Protein 4P9M (pdb70)

Secondary structure (DSSP, 8-state):
--EEEEPPPEEE-TT--EEEEEEEET---TTTEEEEEEEE-TT--EEEEEEEETTEEEE-GGGTTTEEEEEE---TT---EEEEEE-S--GGG-EEEEEEEEE-S-TTSSSEETTEE---EEB--EEEEE-----BPPEEEEE---EEEEEEEEEEBSS--EEEEGGGT--TTEEEPPPEE-TTS-EEEEEEEEE-GGGGGTS--EEEEEEGGGTEEEEEE---/---EEEE-SEEEE-TT--EEEEEEESS--TT--EEEEEE-TTS--EEEEETTTEEPTT--TTEEEEEETTEEEEEE-S--GGG-EEEEEEE-SSSSPEE---EEEEE----BPPEEEEEPPPHHHHHTTEEEEEEEEEEEBSS--EEEEEETTEEP-SSEEEEEPPPPTTT--EEEEEEEEEEHHHHHH--EEEEEEE-TT-SS-EEEEEETT-

Foldseek 3Di:
DKAKAKPDQEDADAQQDKDKIKIFIPDWQPQQQKWKWFDAPPDDIDTAAGSQFHGDPPHDPQWGWDDDTRMIMIMGGRHDLVRFGKMKMWGVRDPPIDIYPIYGYAYDDDFDFWDKDKDWADPVVLVVWWTKIKMKTPFGPDPDKDKWKAFLHDTDPDQKDKDKDDQDSPRRGIMMMMMGIDTSVVVVVTFKIKIWMDDPNDPDIDIDMGTPPD/DWAKAKDAADEAEAQAKDKIKIFIPPDDDLLFKKKWKWWAAVVGDIDTFWIAHNQRTDGDPVCPPFKDKGWDQDDDVTGTMIMMMGGRDDQVVFTWMKMFMDTPNDVPPQQDDPPDGHTDDIHPTYTYGYDPDDFDAWDKDWAAWCTKTWIKTDFGDDDDKDKDKPVNPDDPQKDWDDWDQDPVRGIITMIMGNDDPVCQVPDWIWMWMADPVVRDIDIGTHHD

Structure (mmCIF, N/CA/C/O backbone):
data_4P9M
#
_entry.id   4P9M
#
_cell.length_a   66.482
_cell.length_b   66.482
_cell.length_c   219.034
_cell.angle_alpha   90.00
_cell.angle_beta   90.00
_cell.angle_gamma   90.00
#
_symmetry.space_group_name_H-M   'P 41 21 2'
#
loop_
_entity.id
_entity.type
_entity.pdbx_description
1 polymer '8ANC195 light chain'
2 polymer '8ANC195 Fab heavy chain'
3 non-polymer 2-acetamido-2-deoxy-beta-D-glucopyranose
4 water water
#
loop_
_atom_site.group_PDB
_atom_site.id
_atom_site.type_symbol
_atom_site.label_atom_id
_atom_site.label_alt_id
_atom_site.label_comp_id
_atom_site.label_asym_id
_atom_site.label_entity_id
_atom_site.label_seq_id
_atom_site.pdbx_PDB_ins_code
_atom_site.Cartn_x
_atom_site.Cartn_y
_atom_site.Cartn_z
_atom_site.occupancy
_atom_site.B_iso_or_equiv
_atom_site.auth_seq_id
_atom_site.auth_comp_id
_atom_site.auth_asym_id
_atom_site.auth_atom_id
_atom_site.pdbx_PDB_model_num
ATOM 1 N N . ASP A 1 1 ? 35.658 81.273 3.200 1.00 48.39 1 ASP L N 1
ATOM 2 C CA . ASP A 1 1 ? 35.155 79.957 2.826 1.00 44.46 1 ASP L CA 1
ATOM 3 C C . ASP A 1 1 ? 33.850 80.135 2.056 1.00 49.37 1 ASP L C 1
ATOM 4 O O . ASP A 1 1 ? 33.175 81.152 2.216 1.00 52.89 1 ASP L O 1
ATOM 9 N N . ILE A 1 2 ? 33.502 79.169 1.212 1.00 39.71 2 ILE L N 1
ATOM 10 C CA . ILE A 1 2 ? 32.227 79.216 0.497 1.00 36.12 2 ILE L CA 1
ATOM 11 C C . ILE A 1 2 ? 31.091 78.836 1.425 1.00 35.61 2 ILE L C 1
ATOM 12 O O . ILE A 1 2 ? 31.191 77.843 2.140 1.00 36.61 2 ILE L O 1
ATOM 17 N N . GLN A 1 3 ? 30.019 79.621 1.426 1.00 33.83 3 GLN L N 1
ATOM 18 C CA . GLN A 1 3 ? 28.835 79.260 2.204 1.00 35.67 3 GLN L CA 1
ATOM 19 C C . GLN A 1 3 ? 27.826 78.556 1.325 1.00 37.97 3 GLN L C 1
ATOM 20 O O . GLN A 1 3 ? 27.575 78.975 0.193 1.00 32.69 3 GLN L O 1
ATOM 26 N N . MET A 1 4 ? 27.259 77.476 1.845 1.00 31.70 4 MET L N 1
ATOM 27 C CA . MET A 1 4 ? 26.209 76.753 1.146 1.00 28.20 4 MET L CA 1
ATOM 28 C C . MET A 1 4 ? 24.903 76.935 1.912 1.00 35.63 4 MET L C 1
ATOM 29 O O . MET A 1 4 ? 24.800 76.484 3.054 1.00 29.75 4 MET L O 1
ATOM 34 N N . THR A 1 5 ? 23.902 77.592 1.330 1.00 30.68 5 THR L N 1
ATOM 35 C CA . THR A 1 5 ? 22.664 77.704 2.099 1.00 32.67 5 THR L CA 1
ATOM 36 C C . THR A 1 5 ? 21.559 76.833 1.485 1.00 32.76 5 THR L C 1
ATOM 37 O O . THR A 1 5 ? 21.171 76.959 0.318 1.00 28.54 5 THR L O 1
ATOM 41 N N . GLN A 1 6 ? 21.077 75.907 2.300 1.00 32.72 6 GLN L N 1
ATOM 42 C CA . GLN A 1 6 ? 20.239 74.831 1.806 1.00 33.85 6 GLN L CA 1
ATOM 43 C C . GLN A 1 6 ? 18.755 75.132 2.039 1.00 35.54 6 GLN L C 1
ATOM 44 O O . GLN A 1 6 ? 18.405 75.774 3.027 1.00 36.38 6 GLN L O 1
ATOM 50 N N . SER A 1 7 ? 17.912 74.659 1.119 1.00 28.55 7 SER L N 1
ATOM 51 C CA . SER A 1 7 ? 16.483 74.975 1.035 1.00 34.76 7 SER L CA 1
ATOM 52 C C . SER A 1 7 ? 15.660 73.765 0.571 1.00 34.10 7 SER L C 1
ATOM 53 O O . SER A 1 7 ? 16.061 73.082 -0.371 1.00 33.11 7 SER L O 1
ATOM 56 N N . PRO A 1 8 ? 14.510 73.491 1.217 1.00 33.08 8 PRO L N 1
ATOM 57 C CA . PRO A 1 8 ? 13.987 74.053 2.472 1.00 35.01 8 PRO L CA 1
ATOM 58 C C . PRO A 1 8 ? 14.586 73.323 3.665 1.00 33.11 8 PRO L C 1
ATOM 59 O O . PRO A 1 8 ? 15.323 72.372 3.459 1.00 34.73 8 PRO L O 1
ATOM 63 N N . SER A 1 9 ? 14.275 73.733 4.889 1.00 35.40 9 SER L N 1
ATOM 64 C CA . SER A 1 9 ? 14.801 73.025 6.060 1.00 31.96 9 SER L CA 1
ATOM 65 C C . SER A 1 9 ? 14.130 71.665 6.289 1.00 31.90 9 SER L C 1
ATOM 66 O O . SER A 1 9 ? 14.756 70.728 6.778 1.00 33.12 9 SER L O 1
ATOM 69 N N . THR A 1 10 ? 12.843 71.574 5.971 1.00 29.40 10 THR L N 1
ATOM 70 C CA . THR A 1 10 ? 12.118 70.305 6.042 1.00 32.69 10 THR L CA 1
ATOM 71 C C . THR A 1 10 ? 11.111 70.216 4.899 1.00 32.96 10 THR L C 1
ATOM 72 O O . THR A 1 10 ? 10.565 71.228 4.476 1.00 32.92 10 THR L O 1
ATOM 76 N N . LEU A 1 11 ? 10.853 69.015 4.396 1.00 34.49 11 LEU L N 1
ATOM 77 C CA . LEU A 1 11 ? 9.689 68.856 3.539 1.00 35.36 11 LEU L CA 1
ATOM 78 C C . LEU A 1 11 ? 9.015 67.517 3.780 1.00 32.62 11 LEU L C 1
ATOM 79 O O . LEU A 1 11 ? 9.652 66.518 4.141 1.00 32.92 11 LEU L O 1
ATOM 84 N N . SER A 1 12 ? 7.701 67.524 3.618 1.00 28.91 12 SER L N 1
ATOM 85 C CA . SER A 1 12 ? 6.893 66.344 3.862 1.00 32.31 12 SER L CA 1
ATOM 86 C C . SER A 1 12 ? 6.524 65.746 2.524 1.00 28.79 12 SER L C 1
ATOM 87 O O . SER A 1 12 ? 6.098 66.471 1.628 1.00 34.47 12 SER L O 1
ATOM 90 N N . ALA A 1 13 ? 6.680 64.438 2.370 1.00 29.16 13 ALA L N 1
ATOM 91 C CA . ALA A 1 13 ? 6.287 63.824 1.100 1.00 38.66 13 ALA L CA 1
ATOM 92 C C . ALA A 1 13 ? 5.725 62.416 1.283 1.00 39.36 13 ALA L C 1
ATOM 93 O O . ALA A 1 13 ? 5.791 61.840 2.366 1.00 35.00 13 ALA L O 1
ATOM 95 N N . SER A 1 14 ? 5.158 61.882 0.209 1.00 35.13 14 SER L N 1
ATOM 96 C CA . SER A 1 14 ? 4.586 60.541 0.207 1.00 34.77 14 SER L CA 1
ATOM 97 C C . SER A 1 14 ? 5.439 59.597 -0.623 1.00 39.44 14 SER L C 1
ATOM 98 O O . SER A 1 14 ? 6.208 60.034 -1.487 1.00 39.88 14 SER L O 1
ATOM 101 N N . ILE A 1 15 ? 5.288 58.301 -0.374 1.00 35.02 15 ILE L N 1
ATOM 102 C CA . ILE A 1 15 ? 5.889 57.289 -1.231 1.00 37.86 15 ILE L CA 1
ATOM 103 C C . ILE A 1 15 ? 5.430 57.491 -2.682 1.00 36.42 15 ILE L C 1
ATOM 104 O O . ILE A 1 15 ? 4.243 57.697 -2.944 1.00 36.23 15 ILE L O 1
ATOM 109 N N . GLY A 1 16 ? 6.376 57.477 -3.614 1.00 33.42 16 GLY L N 1
ATOM 110 C CA . GLY A 1 16 ? 6.058 57.666 -5.017 1.00 35.10 16 GLY L CA 1
ATOM 111 C C . GLY A 1 16 ? 6.138 59.100 -5.531 1.00 38.67 16 GLY L C 1
ATOM 112 O O . GLY A 1 16 ? 6.068 59.333 -6.748 1.00 32.94 16 GLY L O 1
ATOM 113 N N . ASP A 1 17 ? 6.286 60.059 -4.614 1.00 35.59 17 ASP L N 1
ATOM 114 C CA . ASP A 1 17 ? 6.435 61.466 -4.980 1.00 35.38 17 ASP L CA 1
ATOM 115 C C . ASP A 1 17 ? 7.746 61.751 -5.700 1.00 35.59 17 ASP L C 1
ATOM 116 O O . ASP A 1 17 ? 8.659 60.918 -5.716 1.00 32.65 17 ASP L O 1
ATOM 121 N N . THR A 1 18 ? 7.821 62.934 -6.302 1.00 31.63 18 THR L N 1
ATOM 122 C CA . THR A 1 18 ? 9.089 63.483 -6.750 1.00 30.40 18 THR L CA 1
ATOM 123 C C . THR A 1 18 ? 9.404 64.671 -5.852 1.00 32.93 18 THR L C 1
ATOM 124 O O . THR A 1 18 ? 8.534 65.498 -5.568 1.00 34.47 18 THR L O 1
ATOM 128 N N . VAL A 1 19 ? 10.648 64.741 -5.395 1.00 30.57 19 VAL L N 1
ATOM 129 C CA . VAL A 1 19 ? 11.041 65.720 -4.408 1.00 29.13 19 VAL L CA 1
ATOM 130 C C . VAL A 1 19 ? 12.262 66.519 -4.865 1.00 25.85 19 VAL L C 1
ATOM 131 O O . VAL A 1 19 ? 13.151 65.956 -5.484 1.00 27.24 19 VAL L O 1
ATOM 135 N N . ARG A 1 20 ? 12.310 67.818 -4.556 1.00 30.42 20 ARG L N 1
ATOM 136 C CA . ARG A 1 20 ? 13.475 68.646 -4.897 1.00 28.46 20 ARG L CA 1
ATOM 137 C C . ARG A 1 20 ? 14.072 69.417 -3.714 1.00 30.42 20 ARG L C 1
ATOM 138 O O . ARG A 1 20 ? 13.375 70.117 -2.987 1.00 30.67 20 ARG L O 1
ATOM 140 N N . ILE A 1 21 ? 15.381 69.293 -3.549 1.00 23.51 21 ILE L N 1
ATOM 141 C CA . ILE A 1 21 ? 16.089 69.940 -2.455 1.00 24.11 21 ILE L CA 1
ATOM 142 C C . ILE A 1 21 ? 17.135 70.807 -3.098 1.00 27.12 21 ILE L C 1
ATOM 143 O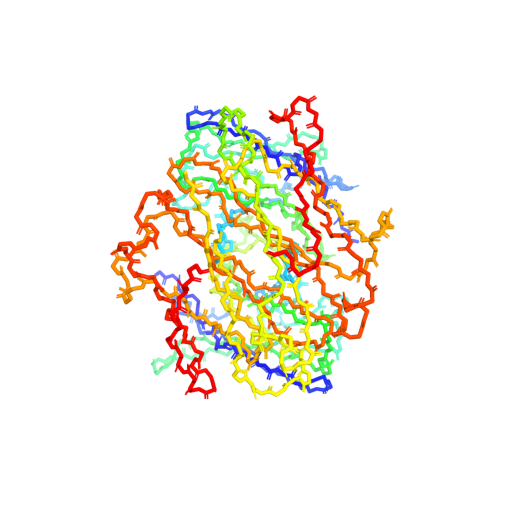 O . ILE A 1 21 ? 17.800 70.363 -4.035 1.00 30.67 21 ILE L O 1
ATOM 148 N N . SER A 1 22 ? 17.289 72.037 -2.623 1.00 24.43 22 SER L N 1
ATOM 149 C CA . SER A 1 22 ? 18.181 72.968 -3.307 1.00 32.15 22 SER L CA 1
ATOM 150 C C . SER A 1 22 ? 19.251 73.580 -2.410 1.00 35.51 22 SER L C 1
ATOM 151 O O . SER A 1 22 ? 19.098 73.653 -1.192 1.00 36.17 22 SER L O 1
ATOM 154 N N . CYS A 1 23 ? 20.345 74.010 -3.031 1.00 34.79 23 CYS L N 1
ATOM 155 C CA . CYS A 1 23 ? 21.480 74.562 -2.303 1.00 33.31 23 CYS L CA 1
ATOM 156 C C . CYS A 1 23 ? 22.088 75.713 -3.096 1.00 34.96 23 CYS L C 1
ATOM 157 O O . CYS A 1 23 ? 22.506 75.521 -4.234 1.00 36.11 23 CYS L O 1
ATOM 160 N N . ARG A 1 24 ? 22.119 76.910 -2.514 1.00 34.04 24 ARG L N 1
ATOM 161 C CA . ARG A 1 24 ? 22.756 78.049 -3.177 1.00 30.09 24 ARG L CA 1
ATOM 162 C C . ARG A 1 24 ? 24.153 78.304 -2.605 1.00 31.01 24 ARG L C 1
ATOM 163 O O . ARG A 1 24 ? 24.316 78.509 -1.405 1.00 31.63 24 ARG L O 1
ATOM 171 N N . ALA A 1 25 ? 25.161 78.237 -3.467 1.00 30.93 25 ALA L N 1
ATOM 172 C CA . ALA A 1 25 ? 26.540 78.554 -3.098 1.00 29.54 25 ALA L CA 1
ATOM 173 C C . ALA A 1 25 ? 26.755 80.065 -3.118 1.00 34.96 25 ALA L C 1
ATOM 174 O O . ALA A 1 25 ? 26.256 80.747 -4.019 1.00 32.34 25 ALA L O 1
ATOM 176 N N . SER A 1 26 ? 27.503 80.578 -2.138 1.00 27.77 26 SER L N 1
ATOM 177 C CA . SER A 1 26 ? 27.798 82.005 -2.059 1.00 30.30 26 SER L CA 1
ATOM 178 C C . SER A 1 26 ? 28.712 82.520 -3.190 1.00 25.98 26 SER L C 1
ATOM 179 O O . SER A 1 26 ? 28.785 83.721 -3.413 1.00 30.20 26 SER L O 1
ATOM 182 N N . GLN A 1 27 ? 29.409 81.618 -3.880 1.00 30.05 27 GLN L N 1
ATOM 183 C CA . GLN A 1 27 ? 30.138 81.952 -5.124 1.00 33.36 27 GLN L CA 1
ATOM 184 C C . GLN A 1 27 ? 29.817 80.955 -6.246 1.00 34.80 27 GLN L C 1
ATOM 185 O O . GLN A 1 27 ? 29.343 79.857 -5.961 1.00 31.39 27 GLN L O 1
ATOM 191 N N . SER A 1 28 ? 30.073 81.334 -7.507 1.00 30.53 28 SER L N 1
ATOM 192 C CA . SER A 1 28 ? 29.956 80.416 -8.647 1.00 34.91 28 SER L CA 1
ATOM 193 C C . SER A 1 28 ? 30.905 79.236 -8.497 1.00 33.86 28 SER L C 1
ATOM 194 O O . SER A 1 28 ? 32.007 79.395 -7.992 1.00 28.94 28 SER L O 1
ATOM 197 N N . ILE A 1 29 ? 30.498 78.069 -8.982 1.00 30.09 29 ILE L N 1
ATOM 198 C CA . ILE A 1 29 ? 31.363 76.892 -8.959 1.00 27.73 29 ILE L CA 1
ATOM 199 C C . ILE A 1 29 ? 31.423 76.323 -10.370 1.00 30.34 29 ILE L C 1
ATOM 200 O O . ILE A 1 29 ? 30.597 75.493 -10.775 1.00 27.04 29 ILE L O 1
ATOM 205 N N . THR A 1 30 ? 32.398 76.806 -11.129 1.00 32.44 30 THR L N 1
ATOM 206 C CA . THR A 1 30 ? 32.515 76.499 -12.552 1.00 33.69 30 THR L CA 1
ATOM 207 C C . THR A 1 30 ? 32.670 75.003 -12.822 1.00 32.48 30 THR L C 1
ATOM 208 O O . THR A 1 30 ? 32.021 74.455 -13.706 1.00 29.99 30 THR L O 1
ATOM 212 N N . GLY A 1 31 A 33.492 74.356 -12.022 1.00 29.87 30 GLY L N 1
ATOM 213 C CA . GLY A 1 31 A 33.777 72.948 -12.111 1.00 28.91 30 GLY L CA 1
ATOM 214 C C . GLY A 1 31 A 32.683 71.998 -11.665 1.00 26.85 30 GLY L C 1
ATOM 215 O O . GLY A 1 31 A 32.831 70.815 -11.790 1.00 26.84 30 GLY L O 1
ATOM 216 N N . ASN A 1 32 ? 31.620 72.522 -11.083 1.00 25.33 31 ASN L N 1
ATOM 217 C CA . ASN A 1 32 ? 30.571 71.698 -10.516 1.00 28.18 31 ASN L CA 1
ATOM 218 C C . ASN A 1 32 ? 31.051 70.786 -9.398 1.00 27.91 31 ASN L C 1
ATOM 219 O O . ASN A 1 32 ? 30.608 69.677 -9.273 1.00 28.75 31 ASN L O 1
ATOM 224 N N . TRP A 1 33 ? 31.939 71.292 -8.570 1.00 24.68 32 TRP L N 1
ATOM 225 C CA . TRP A 1 33 ? 32.501 70.504 -7.508 1.00 27.64 32 TRP L CA 1
ATOM 226 C C . TRP A 1 33 ? 31.564 70.488 -6.293 1.00 28.18 32 TRP L C 1
ATOM 227 O O . TRP A 1 33 ? 31.847 71.080 -5.287 1.00 23.03 32 TRP L O 1
ATOM 238 N N . VAL A 1 34 ? 30.444 69.798 -6.438 1.00 23.36 33 VAL L N 1
ATOM 239 C CA . VAL A 1 34 ? 29.411 69.691 -5.428 1.00 22.90 33 VAL L CA 1
ATOM 240 C C . VAL A 1 34 ? 29.006 68.227 -5.223 1.00 28.51 33 VAL L C 1
ATOM 241 O O . VAL A 1 34 ? 28.940 67.464 -6.169 1.00 28.22 33 VAL L O 1
ATOM 245 N N . ALA A 1 35 ? 28.717 67.852 -3.991 1.00 26.22 34 ALA L N 1
ATOM 246 C CA . ALA A 1 35 ? 28.297 66.504 -3.649 1.00 21.16 34 ALA L CA 1
ATOM 247 C C . ALA A 1 35 ? 27.037 66.436 -2.767 1.00 26.61 34 ALA L C 1
ATOM 248 O O . ALA A 1 35 ? 26.774 67.337 -2.010 1.00 24.70 34 ALA L O 1
ATOM 250 N N . TRP A 1 36 ? 26.269 65.356 -2.871 1.00 22.59 35 TRP L N 1
ATOM 251 C CA . TRP A 1 36 ? 25.092 65.171 -2.030 1.00 23.19 35 TRP L CA 1
ATOM 252 C C . TRP A 1 36 ? 25.187 63.874 -1.225 1.00 26.01 35 TRP L C 1
ATOM 253 O O . TRP A 1 36 ? 25.611 62.846 -1.740 1.00 23.24 35 TRP L O 1
ATOM 264 N N . TYR A 1 37 ? 24.793 63.948 0.044 1.00 21.96 36 TYR L N 1
ATOM 265 C CA . TYR A 1 37 ? 24.812 62.814 0.965 1.00 22.33 36 TYR L CA 1
ATOM 266 C C . TYR A 1 37 ? 23.434 62.584 1.602 1.00 25.84 36 TYR L C 1
ATOM 267 O O . TYR A 1 37 ? 22.649 63.519 1.726 1.00 24.65 36 TYR L O 1
ATOM 276 N N . GLN A 1 38 ? 23.170 61.348 2.031 1.00 21.84 37 GLN L N 1
ATOM 277 C CA . GLN A 1 38 ? 22.000 61.028 2.850 1.00 24.61 37 GLN L CA 1
ATOM 278 C C . GLN A 1 38 ? 22.431 60.578 4.227 1.00 23.36 37 GLN L C 1
ATOM 279 O O . GLN A 1 38 ? 23.368 59.809 4.355 1.00 27.26 37 GLN L O 1
ATOM 285 N N . GLN A 1 39 ? 21.733 61.021 5.259 1.00 26.48 38 GLN L N 1
ATOM 286 C CA . GLN A 1 39 ? 21.994 60.474 6.583 1.00 28.83 38 GLN L CA 1
ATOM 287 C C . GLN A 1 39 ? 20.691 60.058 7.242 1.00 26.36 38 GLN L C 1
ATOM 288 O O . GLN A 1 39 ? 19.779 60.859 7.379 1.00 25.43 38 GLN L O 1
ATOM 294 N N . ARG A 1 40 ? 20.606 58.793 7.629 1.00 31.37 39 ARG L N 1
ATOM 295 C CA . ARG A 1 40 ? 19.464 58.289 8.367 1.00 32.93 39 ARG L CA 1
ATOM 296 C C . ARG A 1 40 ? 19.767 58.313 9.859 1.00 36.56 39 ARG L C 1
ATOM 297 O O . ARG A 1 40 ? 20.917 58.132 10.258 1.00 34.78 39 ARG L O 1
ATOM 305 N N . PRO A 1 41 ? 18.734 58.529 10.687 1.00 40.68 40 PRO L N 1
ATOM 306 C CA . PRO A 1 41 ? 18.953 58.760 12.120 1.00 40.60 40 PRO L CA 1
ATOM 307 C C . PRO A 1 41 ? 19.768 57.657 12.776 1.00 39.91 40 PRO L C 1
ATOM 308 O O . PRO A 1 41 ? 19.394 56.491 12.718 1.00 42.66 40 PRO L O 1
ATOM 312 N N . GLY A 1 42 ? 20.902 58.035 13.356 1.00 39.90 41 GLY L N 1
ATOM 313 C CA . GLY A 1 42 ? 21.731 57.102 14.097 1.00 38.28 41 GLY L CA 1
ATOM 314 C C . GLY A 1 42 ? 22.915 56.575 13.314 1.00 44.54 41 GLY L C 1
ATOM 315 O O . GLY A 1 42 ? 23.756 55.878 13.877 1.00 44.84 41 GLY L O 1
ATOM 316 N N . LYS A 1 43 ? 22.987 56.922 12.026 1.00 37.57 42 LYS L N 1
ATOM 317 C CA . LYS A 1 43 ? 23.959 56.330 11.100 1.00 34.20 42 LYS L CA 1
ATOM 318 C C . LYS A 1 43 ? 24.908 57.351 10.429 1.00 35.56 42 LYS L C 1
ATOM 319 O O . LYS A 1 43 ? 24.709 58.567 10.529 1.00 36.80 42 LYS L O 1
ATOM 321 N N . ALA A 1 44 ? 25.940 56.852 9.748 1.00 27.46 43 ALA L N 1
ATOM 322 C CA . ALA A 1 44 ? 26.895 57.718 9.066 1.00 30.15 43 ALA L CA 1
ATOM 323 C C . ALA A 1 44 ? 26.299 58.163 7.746 1.00 31.32 43 ALA L C 1
ATOM 324 O O . ALA A 1 44 ? 25.532 57.423 7.146 1.00 30.12 43 ALA L O 1
ATOM 326 N N . PRO A 1 45 ? 26.672 59.362 7.272 1.00 33.45 44 PRO L N 1
ATOM 327 C CA . PRO A 1 45 ? 26.185 59.791 5.959 1.00 28.48 44 PRO L CA 1
ATOM 328 C C . PRO A 1 45 ? 26.657 58.837 4.866 1.00 31.71 44 PRO L C 1
ATOM 329 O O . PRO A 1 45 ? 27.606 58.090 5.105 1.00 34.08 44 PRO L O 1
ATOM 333 N N . ARG A 1 46 ? 25.999 58.859 3.710 1.00 28.34 45 ARG L N 1
ATOM 334 C CA . ARG A 1 46 ? 26.441 58.107 2.541 1.00 29.00 45 ARG L CA 1
ATOM 335 C C . ARG A 1 46 ? 26.485 59.014 1.311 1.00 25.20 45 ARG L C 1
ATOM 336 O O . ARG A 1 46 ? 25.551 59.779 1.073 1.00 29.69 45 ARG L O 1
ATOM 344 N N . LEU A 1 47 ? 27.558 58.931 0.528 1.00 22.56 46 LEU L N 1
ATOM 345 C CA . LEU A 1 47 ? 27.646 59.723 -0.696 1.00 24.00 46 LEU L CA 1
ATOM 346 C C . LEU A 1 47 ? 26.678 59.187 -1.764 1.00 25.14 46 LEU L C 1
ATOM 347 O O . LEU A 1 47 ? 26.688 57.990 -2.064 1.00 22.11 46 LEU L O 1
ATOM 352 N N . LEU A 1 48 ? 25.858 60.066 -2.340 1.00 24.80 47 LEU L N 1
ATOM 353 C CA . LEU A 1 48 ? 24.925 59.660 -3.394 1.00 28.13 47 LEU L CA 1
ATOM 354 C C . LEU A 1 48 ? 25.328 60.148 -4.783 1.00 27.49 47 LEU L C 1
ATOM 355 O O . LEU A 1 48 ? 25.283 59.400 -5.751 1.00 30.12 47 LEU L O 1
ATOM 360 N N . ILE A 1 49 ? 25.696 61.421 -4.860 1.00 25.95 48 ILE L N 1
ATOM 361 C CA . ILE A 1 49 ? 26.056 62.073 -6.110 1.00 27.45 48 ILE L CA 1
ATOM 362 C C . ILE A 1 49 ? 27.296 62.950 -5.902 1.00 30.11 48 ILE L C 1
ATOM 363 O O . ILE A 1 49 ? 27.429 63.593 -4.859 1.00 25.02 48 ILE L O 1
ATOM 368 N N . TYR A 1 50 ? 28.209 62.960 -6.876 1.00 24.38 49 TYR L N 1
ATOM 369 C CA . TYR A 1 50 ? 29.388 63.818 -6.816 1.00 25.16 49 TYR L CA 1
ATOM 370 C C . TYR A 1 50 ? 29.533 64.565 -8.155 1.00 28.22 49 TYR L C 1
ATOM 371 O O . TYR A 1 50 ? 28.826 64.263 -9.110 1.00 26.05 49 TYR L O 1
ATOM 380 N N . ARG A 1 51 ? 30.357 65.593 -8.176 1.00 27.01 50 ARG L N 1
ATOM 381 C CA . ARG A 1 51 ? 30.523 66.424 -9.345 1.00 29.02 50 ARG L CA 1
ATOM 382 C C . ARG A 1 51 ? 29.208 66.971 -9.876 1.00 27.93 50 ARG L C 1
ATOM 383 O O . ARG A 1 51 ? 29.020 67.056 -11.050 1.00 25.67 50 ARG L O 1
ATOM 391 N N . GLY A 1 52 ? 28.302 67.326 -8.990 1.00 27.98 51 GLY L N 1
ATOM 392 C CA . GLY A 1 52 ? 27.026 67.835 -9.411 1.00 22.85 51 GLY L CA 1
ATOM 393 C C . GLY A 1 52 ? 26.003 66.836 -9.921 1.00 28.16 51 GLY L C 1
ATOM 394 O O . GLY A 1 52 ? 24.862 66.947 -9.574 1.00 27.90 51 GLY L O 1
ATOM 395 N N . ALA A 1 53 ? 26.387 65.960 -10.838 1.00 26.97 52 ALA L N 1
ATOM 396 C CA . ALA A 1 53 ? 25.442 65.049 -11.455 1.00 30.32 52 ALA L CA 1
ATOM 397 C C . ALA A 1 53 ? 25.808 63.574 -11.555 1.00 28.76 52 ALA L C 1
ATOM 398 O O . ALA A 1 53 ? 25.030 62.798 -12.046 1.00 31.88 52 ALA L O 1
ATOM 400 N N . ALA A 1 54 ? 26.989 63.194 -11.108 1.00 28.30 53 ALA L N 1
ATOM 401 C CA . ALA A 1 54 ? 27.432 61.826 -11.268 1.00 28.56 53 ALA L CA 1
ATOM 402 C C . ALA A 1 54 ? 26.947 60.936 -10.137 1.00 30.09 53 ALA L C 1
ATOM 403 O O . ALA A 1 54 ? 27.097 61.264 -9.003 1.00 32.13 53 ALA L O 1
ATOM 405 N N . LEU A 1 55 ? 26.342 59.816 -10.481 1.00 29.04 54 LEU L N 1
ATOM 406 C CA . LEU A 1 55 ? 25.869 58.849 -9.499 1.00 34.63 54 LEU L CA 1
ATOM 407 C C . LEU A 1 55 ? 26.978 57.917 -9.055 1.00 36.04 54 LEU L C 1
ATOM 408 O O . LEU A 1 55 ? 27.627 57.298 -9.889 1.00 31.43 54 LEU L O 1
ATOM 413 N N . LEU A 1 56 ? 27.181 57.787 -7.747 1.00 30.94 55 LEU L N 1
ATOM 414 C CA . LEU A 1 56 ? 28.165 56.828 -7.248 1.00 33.04 55 LEU L CA 1
ATOM 415 C C . LEU A 1 56 ? 27.675 55.389 -7.461 1.00 34.86 55 LEU L C 1
ATOM 416 O O . LEU A 1 56 ? 26.466 55.132 -7.507 1.00 33.40 55 LEU L O 1
ATOM 421 N N . GLY A 1 57 ? 28.615 54.461 -7.603 1.00 34.86 56 GLY L N 1
ATOM 422 C CA . GLY A 1 57 ? 28.287 53.063 -7.819 1.00 40.54 56 GLY L CA 1
ATOM 423 C C . GLY A 1 57 ? 27.409 52.507 -6.720 1.00 37.29 56 GLY L C 1
ATOM 424 O O . GLY A 1 57 ? 27.763 52.577 -5.542 1.00 45.10 56 GLY L O 1
ATOM 425 N N . GLY A 1 58 ? 26.256 51.970 -7.102 1.00 36.24 57 GLY L N 1
ATOM 426 C CA . GLY A 1 58 ? 25.361 51.324 -6.155 1.00 40.24 57 GLY L CA 1
ATOM 427 C C . GLY A 1 58 ? 24.195 52.187 -5.700 1.00 39.90 57 GLY L C 1
ATOM 428 O O . GLY A 1 58 ? 23.324 51.734 -4.954 1.00 42.16 57 GLY L O 1
ATOM 429 N N . VAL A 1 59 ? 24.173 53.437 -6.145 1.00 42.03 58 VAL L N 1
ATOM 430 C CA . VAL A 1 59 ? 23.100 54.348 -5.768 1.00 39.22 58 VAL L CA 1
ATOM 431 C C . VAL A 1 59 ? 21.969 54.294 -6.799 1.00 38.05 58 VAL L C 1
ATOM 432 O O . VAL A 1 59 ? 22.221 54.358 -7.999 1.00 42.73 58 VAL L O 1
ATOM 436 N N . PRO A 1 60 ? 20.712 54.162 -6.331 1.00 40.30 59 PRO L N 1
ATOM 437 C CA . PRO A 1 60 ? 19.587 54.015 -7.268 1.00 37.63 59 PRO L CA 1
ATOM 438 C C . PRO A 1 60 ? 19.489 55.214 -8.206 1.00 40.83 59 PRO L C 1
ATOM 439 O O . PRO A 1 60 ? 19.838 56.332 -7.819 1.00 39.73 59 PRO L O 1
ATOM 443 N N . SER A 1 61 ? 19.024 54.987 -9.427 1.00 36.10 60 SER L N 1
ATOM 444 C CA . SER A 1 61 ? 19.022 56.045 -10.431 1.00 35.57 60 SER L CA 1
ATOM 445 C C . SER A 1 61 ? 17.815 56.981 -10.308 1.00 34.57 60 SER L C 1
ATOM 446 O O . SER A 1 61 ? 17.639 57.896 -11.110 1.00 35.82 60 SER L O 1
ATOM 449 N N . ARG A 1 62 ? 16.997 56.768 -9.303 1.00 38.27 61 ARG L N 1
ATOM 450 C CA . ARG A 1 62 ? 15.927 57.690 -9.015 1.00 35.44 61 ARG L CA 1
ATOM 451 C C . ARG A 1 62 ? 16.474 58.981 -8.406 1.00 32.91 61 ARG L C 1
ATOM 452 O O . ARG A 1 62 ? 15.773 59.935 -8.265 1.00 32.85 61 ARG L O 1
ATOM 460 N N . PHE A 1 63 ? 17.737 58.958 -8.030 1.00 32.24 62 PHE L N 1
ATOM 461 C CA . PHE A 1 63 ? 18.471 60.149 -7.589 1.00 34.65 62 PHE L CA 1
ATOM 462 C C . PHE A 1 63 ? 19.166 60.822 -8.771 1.00 34.38 62 PHE L C 1
ATOM 463 O O . PHE A 1 63 ? 19.822 60.144 -9.546 1.00 35.33 62 PHE L O 1
ATOM 471 N N . SER A 1 64 ? 19.046 62.144 -8.894 1.00 30.79 63 SER L N 1
ATOM 472 C CA . SER A 1 64 ? 19.785 62.887 -9.912 1.00 34.22 63 SER L CA 1
ATOM 473 C C . SER A 1 64 ? 20.182 64.294 -9.460 1.00 33.89 63 SER L C 1
ATOM 474 O O . SER A 1 64 ? 19.563 64.883 -8.571 1.00 30.38 63 SER L O 1
ATOM 477 N N . GLY A 1 65 ? 21.216 64.834 -10.094 1.00 32.36 64 GLY L N 1
ATOM 478 C CA . GLY A 1 65 ? 21.718 66.148 -9.730 1.00 29.21 64 GLY L CA 1
ATOM 479 C C . GLY A 1 65 ? 21.663 67.142 -10.868 1.00 32.62 64 GLY L C 1
ATOM 480 O O . GLY A 1 65 ? 21.796 6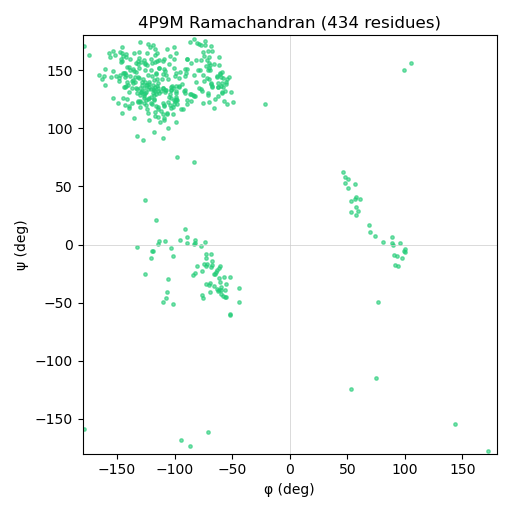6.771 -12.033 1.00 29.73 64 GLY L O 1
ATOM 481 N N . SER A 1 66 ? 21.493 68.412 -10.527 1.00 28.55 65 SER L N 1
ATOM 482 C CA . SER A 1 66 ? 21.280 69.456 -11.523 1.00 32.19 65 SER L CA 1
ATOM 483 C C . SER A 1 66 ? 21.901 70.768 -11.064 1.00 28.75 65 SER L C 1
ATOM 484 O O . SER A 1 66 ? 22.128 70.955 -9.880 1.00 26.63 65 SER L O 1
ATOM 487 N N . ALA A 1 67 ? 22.168 71.682 -11.993 1.00 27.93 66 ALA L N 1
ATOM 488 C CA . ALA A 1 67 ? 22.735 72.980 -11.629 1.00 24.45 66 ALA L CA 1
ATOM 489 C C . ALA A 1 67 ? 22.298 74.096 -12.556 1.00 27.92 66 ALA L C 1
ATOM 490 O O . ALA A 1 67 ? 22.204 73.905 -13.781 1.00 26.09 66 ALA L O 1
ATOM 492 N N . ALA A 1 68 ? 22.097 75.268 -11.962 1.00 26.08 67 ALA L N 1
ATOM 493 C CA . ALA A 1 68 ? 21.787 76.501 -12.690 1.00 29.01 67 ALA L CA 1
ATOM 494 C C . ALA A 1 68 ? 22.346 77.691 -11.923 1.00 31.75 67 ALA L C 1
ATOM 495 O O . ALA A 1 68 ? 21.977 77.900 -10.768 1.00 32.25 67 ALA L O 1
ATOM 497 N N . GLY A 1 69 ? 23.212 78.478 -12.560 1.00 31.14 68 GLY L N 1
ATOM 498 C CA . GLY A 1 69 ? 23.860 79.583 -11.878 1.00 31.39 68 GLY L CA 1
ATOM 499 C C . GLY A 1 69 ? 24.529 79.110 -10.596 1.00 31.08 68 GLY L C 1
ATOM 500 O O . GLY A 1 69 ? 25.340 78.191 -10.623 1.00 31.40 68 GLY L O 1
ATOM 501 N N . THR A 1 70 ? 24.182 79.714 -9.465 1.00 28.27 69 THR L N 1
ATOM 502 C CA . THR A 1 70 ? 24.830 79.343 -8.209 1.00 31.10 69 THR L CA 1
ATOM 503 C C . THR A 1 70 ? 24.016 78.313 -7.447 1.00 32.27 69 THR L C 1
ATOM 504 O O . THR A 1 70 ? 24.376 77.940 -6.313 1.00 29.77 69 THR L O 1
ATOM 508 N N . ASP A 1 71 ? 22.920 77.856 -8.053 1.00 29.45 70 ASP L N 1
ATOM 509 C CA . ASP A 1 71 ? 22.042 76.883 -7.398 1.00 26.88 70 ASP L CA 1
ATOM 510 C C . ASP A 1 71 ? 22.302 75.454 -7.877 1.00 33.06 70 ASP L C 1
ATOM 511 O O . ASP A 1 71 ? 22.459 75.192 -9.085 1.00 31.06 70 ASP L O 1
ATOM 516 N N . PHE A 1 72 ? 22.338 74.536 -6.912 1.00 27.73 71 PHE L N 1
ATOM 517 C CA . PHE A 1 72 ? 22.507 73.106 -7.172 1.00 29.74 71 PHE L CA 1
ATOM 518 C C . PHE A 1 72 ? 21.341 72.359 -6.560 1.00 31.90 71 PHE L C 1
ATOM 519 O O . PHE A 1 72 ? 20.971 72.637 -5.419 1.00 29.68 71 PHE L O 1
ATOM 527 N N . THR A 1 73 ? 20.733 71.428 -7.295 1.00 29.41 72 THR L N 1
ATOM 528 C CA . THR A 1 73 ? 19.622 70.714 -6.684 1.00 28.76 72 THR L CA 1
ATOM 529 C C . THR A 1 73 ? 19.657 69.213 -6.887 1.00 30.61 72 THR L C 1
ATOM 530 O O . THR A 1 73 ? 20.004 68.701 -7.960 1.00 27.49 72 THR L O 1
ATOM 534 N N . LEU A 1 74 ? 19.289 68.524 -5.812 1.00 26.23 73 LEU L N 1
ATOM 535 C CA . LEU A 1 74 ? 19.062 67.086 -5.794 1.00 28.22 73 LEU L CA 1
ATOM 536 C C . LEU A 1 74 ? 17.591 66.802 -6.096 1.00 30.03 73 LEU L C 1
ATOM 537 O O . LEU A 1 74 ? 16.716 67.393 -5.471 1.00 28.48 73 LEU L O 1
ATOM 542 N N . THR A 1 75 ? 17.318 65.900 -7.035 1.00 27.45 74 THR L N 1
ATOM 543 C CA . THR A 1 75 ? 15.945 65.449 -7.289 1.00 28.89 74 THR L CA 1
ATOM 544 C C . THR A 1 75 ? 15.759 63.968 -6.937 1.00 29.67 74 THR L C 1
ATOM 545 O O . THR A 1 75 ? 16.567 63.115 -7.314 1.00 24.32 74 THR L O 1
ATOM 549 N N . ILE A 1 76 ? 14.700 63.656 -6.201 1.00 29.63 75 ILE L N 1
ATOM 550 C CA . ILE A 1 76 ? 14.377 62.262 -5.928 1.00 28.09 75 ILE L CA 1
ATOM 551 C C . ILE A 1 76 ? 13.056 61.863 -6.574 1.00 26.64 75 ILE L C 1
ATOM 552 O O . ILE A 1 76 ? 11.996 62.319 -6.149 1.00 23.67 75 ILE L O 1
ATOM 557 N N . GLY A 1 77 ? 13.115 61.028 -7.611 1.00 29.05 76 GLY L N 1
ATOM 558 C CA . GLY A 1 77 ? 11.907 60.479 -8.200 1.00 32.21 76 GLY L CA 1
ATOM 559 C C . GLY A 1 77 ? 11.414 59.212 -7.492 1.00 36.85 76 GLY L C 1
ATOM 560 O O . GLY A 1 77 ? 12.200 58.502 -6.859 1.00 34.36 76 GLY L O 1
ATOM 561 N N . ASN A 1 78 ? 10.116 58.931 -7.614 1.00 29.72 77 ASN L N 1
ATOM 562 C CA . ASN A 1 78 ? 9.497 57.728 -7.051 1.00 37.76 77 ASN L CA 1
ATOM 563 C C . ASN A 1 78 ? 9.931 57.464 -5.601 1.00 33.25 77 ASN L C 1
ATOM 564 O O . ASN A 1 78 ? 10.493 56.414 -5.281 1.00 34.76 77 ASN L O 1
ATOM 569 N N . LEU A 1 79 ? 9.606 58.378 -4.723 1.00 33.74 78 LEU L N 1
ATOM 570 C CA . LEU A 1 79 ? 10.140 58.364 -3.392 1.00 35.86 78 LEU L CA 1
ATOM 571 C C . LEU A 1 79 ? 9.816 57.068 -2.686 1.00 36.03 78 LEU L C 1
ATOM 572 O O . LEU A 1 79 ? 8.713 56.586 -2.710 1.00 34.81 78 LEU L O 1
ATOM 577 N N . GLN A 1 80 ? 10.822 56.541 -2.028 1.00 35.14 79 GLN L N 1
ATOM 578 C CA . GLN A 1 80 ? 10.806 55.190 -1.470 1.00 38.49 79 GLN L CA 1
ATOM 579 C C . GLN A 1 80 ? 11.011 55.237 0.055 1.00 36.54 79 GLN L C 1
ATOM 580 O O . GLN A 1 80 ? 11.533 56.226 0.574 1.00 37.15 79 GLN L O 1
ATOM 586 N N . ALA A 1 81 ? 10.612 54.184 0.766 1.00 30.92 80 ALA L N 1
ATOM 587 C CA . ALA A 1 81 ? 10.651 54.181 2.230 1.00 36.44 80 ALA L CA 1
ATOM 588 C C . ALA A 1 81 ? 12.046 54.440 2.799 1.00 35.93 80 ALA L C 1
ATOM 589 O O . ALA A 1 81 ? 12.200 55.233 3.726 1.00 37.10 80 ALA L O 1
ATOM 591 N N . GLU A 1 82 ? 13.057 53.789 2.233 1.00 39.40 81 GLU L N 1
ATOM 592 C CA . GLU A 1 82 ? 14.434 53.961 2.698 1.00 45.18 81 GLU L CA 1
ATOM 593 C C . GLU A 1 82 ? 15.014 55.348 2.410 1.00 40.18 81 GLU L C 1
ATOM 594 O O . GLU A 1 82 ? 16.109 55.662 2.867 1.00 40.50 81 GLU L O 1
ATOM 600 N N . ASP A 1 83 ? 14.293 56.168 1.651 1.00 36.02 82 ASP L N 1
ATOM 601 C CA . ASP A 1 83 ? 14.814 57.471 1.247 1.00 35.27 82 ASP L CA 1
ATOM 602 C C . ASP A 1 83 ? 14.623 58.532 2.328 1.00 32.10 82 ASP L C 1
ATOM 603 O O . ASP A 1 83 ? 15.348 59.518 2.373 1.00 34.11 82 ASP L O 1
ATOM 608 N N . PHE A 1 84 ? 13.643 58.337 3.199 1.00 34.87 83 PHE L N 1
ATOM 609 C CA . PHE A 1 84 ? 13.364 59.334 4.226 1.00 36.55 83 PHE L CA 1
ATOM 610 C C . PHE A 1 84 ? 14.554 59.488 5.173 1.00 34.94 83 PHE L C 1
ATOM 611 O O . PHE A 1 84 ? 15.269 58.527 5.442 1.00 33.14 83 PHE L O 1
ATOM 619 N N . GLY A 1 85 ? 14.770 60.716 5.641 1.00 32.65 84 GLY L N 1
ATOM 620 C CA . GLY A 1 85 ? 15.935 61.056 6.435 1.00 31.54 84 GLY L CA 1
ATOM 621 C C . GLY A 1 85 ? 16.438 62.453 6.113 1.00 28.78 84 GLY L C 1
ATOM 622 O O . GLY A 1 85 ? 15.675 63.306 5.641 1.00 28.39 84 GLY L O 1
ATOM 623 N N . THR A 1 86 ? 17.727 62.689 6.346 1.00 23.82 85 THR L N 1
ATOM 624 C CA . THR A 1 86 ? 18.292 64.021 6.157 1.00 23.07 85 THR L CA 1
ATOM 625 C C . THR A 1 86 ? 19.329 64.069 5.040 1.00 26.44 85 THR L C 1
ATOM 626 O O . THR A 1 86 ? 20.170 63.180 4.932 1.00 26.12 85 THR L O 1
ATOM 630 N N . PHE A 1 87 ? 19.255 65.097 4.202 1.00 26.28 86 PHE L N 1
ATOM 631 C CA . PHE A 1 87 ? 20.168 65.224 3.072 1.00 24.88 86 PHE L CA 1
ATOM 632 C C . PHE A 1 87 ? 21.040 66.455 3.238 1.00 24.84 86 PHE L C 1
ATOM 633 O O . PHE A 1 87 ? 20.578 67.491 3.725 1.00 28.66 86 PHE L O 1
ATOM 641 N N . TYR A 1 88 ? 22.303 66.325 2.831 1.00 21.56 87 TYR L N 1
ATOM 642 C CA . TYR A 1 88 ? 23.278 67.414 2.882 1.00 24.71 87 TYR L CA 1
ATOM 643 C C . TYR A 1 88 ? 23.932 67.658 1.525 1.00 27.00 87 TYR L C 1
ATOM 644 O O . TYR A 1 88 ? 24.266 66.701 0.828 1.00 23.01 87 TYR L O 1
ATOM 653 N N . CYS A 1 89 ? 24.138 68.930 1.174 1.00 23.79 88 CYS L N 1
ATOM 654 C CA . CYS A 1 89 ? 25.017 69.297 0.055 1.00 24.37 88 CYS L CA 1
ATOM 655 C C . CYS A 1 89 ? 26.397 69.754 0.559 1.00 27.67 88 CYS L C 1
ATOM 656 O O . CYS A 1 89 ? 26.523 70.277 1.671 1.00 27.73 88 CYS L O 1
ATOM 659 N N . GLN A 1 90 ? 27.423 69.562 -0.269 1.00 23.93 89 GLN L N 1
ATOM 660 C CA . GLN A 1 90 ? 28.801 69.927 0.069 1.00 23.32 89 GLN L CA 1
ATOM 661 C C . GLN A 1 90 ? 29.506 70.527 -1.136 1.00 25.68 89 GLN L C 1
ATOM 662 O O . GLN A 1 90 ? 29.429 69.963 -2.231 1.00 27.97 89 GLN L O 1
ATOM 668 N N . GLN A 1 91 ? 30.170 71.667 -0.977 1.00 23.57 90 GLN L N 1
ATOM 669 C CA . GLN A 1 91 ? 31.064 72.118 -2.056 1.00 25.06 90 GLN L CA 1
ATOM 670 C C . GLN A 1 91 ? 32.474 71.622 -1.757 1.00 26.09 90 GLN L C 1
ATOM 671 O O . GLN A 1 91 ? 32.884 71.619 -0.597 1.00 23.62 90 GLN L O 1
ATOM 677 N N . TYR A 1 92 ? 33.192 71.144 -2.779 1.00 23.49 91 TYR L N 1
ATOM 678 C CA . TYR A 1 92 ? 34.637 70.920 -2.641 1.00 25.04 91 TYR L CA 1
ATOM 679 C C . TYR A 1 92 ? 35.376 71.654 -3.760 1.00 29.18 91 TYR L C 1
ATOM 680 O O . TYR A 1 92 ? 36.368 71.163 -4.312 1.00 28.80 91 TYR L O 1
ATOM 689 N N . ASP A 1 93 ? 34.882 72.847 -4.073 1.00 26.72 92 ASP L N 1
ATOM 690 C CA . ASP A 1 93 ? 35.501 73.699 -5.071 1.00 30.19 92 ASP L CA 1
ATOM 691 C C . ASP A 1 93 ? 36.748 74.330 -4.496 1.00 32.18 92 ASP L C 1
ATOM 692 O O . ASP A 1 93 ? 37.794 74.361 -5.136 1.00 36.85 92 ASP L O 1
ATOM 697 N N . THR A 1 94 ? 36.629 74.846 -3.281 1.00 32.22 93 THR L N 1
ATOM 698 C CA . THR A 1 94 ? 37.728 75.572 -2.676 1.00 35.35 93 THR L CA 1
ATOM 699 C C . THR A 1 94 ? 37.909 75.173 -1.212 1.00 38.48 93 THR L C 1
ATOM 700 O O . THR A 1 94 ? 36.958 74.771 -0.523 1.00 33.75 93 THR L O 1
ATOM 704 N N . TYR A 1 95 ? 39.147 75.268 -0.751 1.00 34.74 94 TYR L N 1
ATOM 705 C CA . TYR A 1 95 ? 39.501 74.830 0.586 1.00 36.33 94 TYR L CA 1
ATOM 706 C C . TYR A 1 95 ? 39.051 75.859 1.622 1.00 33.91 94 TYR L C 1
ATOM 707 O O . TYR A 1 95 ? 39.271 77.052 1.429 1.00 31.35 94 TYR L O 1
ATOM 716 N N . PRO A 1 96 ? 38.410 75.408 2.717 1.00 31.47 95 PRO L N 1
ATOM 717 C CA . PRO A 1 96 ? 38.029 74.018 2.989 1.00 29.60 95 PRO L CA 1
ATOM 718 C C . PRO A 1 96 ? 36.644 73.682 2.453 1.00 27.59 95 PRO L C 1
ATOM 719 O O . PRO A 1 96 ? 35.802 74.581 2.364 1.00 26.05 95 PRO L O 1
ATOM 723 N N . GLY A 1 97 ? 36.418 72.418 2.104 1.00 25.92 96 GLY L N 1
ATOM 724 C CA . GLY A 1 97 ? 35.083 71.944 1.766 1.00 27.49 96 GLY L CA 1
ATOM 725 C C . GLY A 1 97 ? 34.101 72.287 2.879 1.00 28.44 96 GLY L C 1
ATOM 726 O O . GLY A 1 97 ? 34.473 72.281 4.053 1.00 27.83 96 GLY L O 1
ATOM 727 N N . THR A 1 98 ? 32.863 72.612 2.507 1.00 25.56 97 THR L N 1
ATOM 728 C CA . THR A 1 98 ? 31.822 72.990 3.465 1.00 23.70 97 THR L CA 1
ATOM 729 C C . THR A 1 98 ? 30.464 72.388 3.103 1.00 29.53 97 THR L C 1
ATOM 730 O O . THR A 1 98 ? 30.176 72.125 1.933 1.00 30.05 97 THR L O 1
ATOM 734 N N . PHE A 1 99 ? 29.633 72.192 4.122 1.00 23.08 98 PHE L N 1
ATOM 735 C CA . PHE A 1 99 ? 28.336 71.532 3.996 1.00 27.17 98 PHE L CA 1
ATOM 736 C C . PHE A 1 99 ? 27.153 72.500 4.165 1.00 27.53 98 PHE L C 1
ATOM 737 O O . PHE A 1 99 ? 27.252 73.491 4.873 1.00 27.34 98 PHE L O 1
ATOM 745 N N . GLY A 1 100 ? 26.026 72.204 3.526 1.00 25.64 99 GLY L N 1
ATOM 746 C CA . GLY A 1 100 ? 24.790 72.913 3.829 1.00 27.44 99 GLY L CA 1
ATOM 747 C C . GLY A 1 100 ? 24.303 72.549 5.225 1.00 27.83 99 GLY L C 1
ATOM 748 O O . GLY A 1 100 ? 24.843 71.622 5.832 1.00 21.53 99 GLY L O 1
ATOM 749 N N . GLN A 1 101 ? 23.287 73.256 5.726 1.00 27.86 100 GLN L N 1
ATOM 750 C CA . GLN A 1 101 ? 22.728 72.998 7.067 1.00 27.52 100 GLN L CA 1
ATOM 751 C C . GLN A 1 101 ? 21.870 71.727 7.098 1.00 26.29 100 GLN L C 1
ATOM 752 O O . GLN A 1 101 ? 21.571 71.184 8.163 1.00 28.19 100 GLN L O 1
ATOM 754 N N . GLY A 1 102 ? 21.470 71.252 5.922 1.00 26.69 101 GLY L N 1
ATOM 755 C CA . GLY A 1 102 ? 20.741 69.995 5.822 1.00 26.56 101 GLY L CA 1
ATOM 756 C C . GLY A 1 102 ? 19.248 70.134 5.552 1.00 25.31 101 GLY L C 1
ATOM 757 O O . GLY A 1 102 ? 18.637 71.161 5.865 1.00 28.65 101 GLY L O 1
ATOM 758 N N . THR A 1 103 ? 18.655 69.089 4.978 1.00 23.51 102 THR L N 1
ATOM 759 C CA . THR A 1 103 ? 17.213 69.068 4.730 1.00 26.30 102 THR L CA 1
ATOM 760 C C . THR A 1 103 ? 16.572 67.769 5.239 1.00 27.12 102 THR L C 1
ATOM 761 O O . THR A 1 103 ? 16.952 66.675 4.812 1.00 23.95 102 THR L O 1
ATOM 765 N N . LYS A 1 104 ? 15.583 67.892 6.122 1.00 25.34 103 LYS L N 1
ATOM 766 C CA . LYS A 1 104 ? 14.868 66.723 6.638 1.00 24.92 103 LYS L CA 1
ATOM 767 C C . LYS A 1 104 ? 13.663 66.376 5.760 1.00 31.02 103 LYS L C 1
ATOM 768 O O . LYS A 1 104 ? 12.796 67.206 5.513 1.00 33.75 103 LYS L O 1
ATOM 774 N N . VAL A 1 105 ? 13.618 65.145 5.275 1.00 26.94 104 VAL L N 1
ATOM 775 C CA . VAL A 1 105 ? 12.516 64.701 4.449 1.00 27.80 104 VAL L CA 1
ATOM 776 C C . VAL A 1 105 ? 11.712 63.695 5.262 1.00 27.84 104 VAL L C 1
ATOM 777 O O . VAL A 1 105 ? 12.210 62.604 5.560 1.00 25.67 104 VAL L O 1
ATOM 781 N N . GLU A 1 106 ? 10.487 64.063 5.633 1.00 26.03 105 GLU L N 1
ATOM 782 C CA . GLU A 1 106 ? 9.648 63.194 6.482 1.00 32.21 105 GLU L CA 1
ATOM 783 C C . GLU A 1 106 ? 8.348 62.775 5.773 1.00 34.04 105 GLU L C 1
ATOM 784 O O . GLU A 1 106 ? 8.041 63.277 4.684 1.00 28.26 105 GLU L O 1
ATOM 790 N N . VAL A 1 107 ? 7.594 61.859 6.386 1.00 32.39 106 VAL L N 1
ATOM 791 C CA . VAL A 1 107 ? 6.389 61.286 5.763 1.00 33.56 106 VAL L CA 1
ATOM 792 C C . VAL A 1 107 ? 5.126 62.162 5.951 1.00 31.94 106 VAL L C 1
ATOM 793 O O . VAL A 1 107 ? 4.783 62.565 7.067 1.00 25.12 106 VAL L O 1
ATOM 797 N N . LYS A 1 108 ? 4.450 62.434 4.848 1.00 31.65 107 LYS L N 1
ATOM 798 C CA . LYS A 1 108 ? 3.194 63.162 4.847 1.00 30.81 107 LYS L CA 1
ATOM 799 C C . LYS A 1 108 ? 2.035 62.360 5.404 1.00 33.66 107 LYS L C 1
ATOM 800 O O . LYS A 1 108 ? 1.926 61.184 5.165 1.00 30.95 107 LYS L O 1
ATOM 806 N N . ARG A 1 109 ? 1.156 63.040 6.113 1.00 27.75 108 ARG L N 1
ATOM 807 C CA . ARG A 1 109 ? 0.070 62.410 6.819 1.00 33.07 108 ARG L CA 1
ATOM 808 C C . ARG A 1 109 ? -1.048 63.409 7.026 1.00 29.85 108 ARG L C 1
ATOM 809 O O . ARG A 1 109 ? -0.823 64.587 6.968 1.00 32.69 108 ARG L O 1
ATOM 817 N N . THR A 1 110 ? -2.250 62.938 7.301 1.00 32.95 109 THR L N 1
ATOM 818 C CA . THR A 1 110 ? -3.329 63.835 7.689 1.00 37.28 109 THR L CA 1
ATOM 819 C C . THR A 1 110 ? -3.075 64.434 9.084 1.00 35.48 109 THR L C 1
ATOM 820 O O . THR A 1 110 ? -2.365 63.854 9.893 1.00 29.93 109 THR L O 1
ATOM 824 N N . VAL A 1 111 ? -3.642 65.606 9.342 1.00 34.10 110 VAL L N 1
ATOM 825 C CA . VAL A 1 111 ? -3.494 66.274 10.623 1.00 33.43 110 VAL L CA 1
ATOM 826 C C . VAL A 1 111 ? -4.087 65.427 11.761 1.00 39.47 110 VAL L C 1
ATOM 827 O O . VAL A 1 111 ? -5.178 64.874 11.624 1.00 37.47 110 VAL L O 1
ATOM 831 N N . ALA A 1 112 ? -3.357 65.318 12.871 1.00 35.32 111 ALA L N 1
ATOM 832 C CA . ALA A 1 112 ? -3.850 64.604 14.050 1.00 31.86 111 ALA L CA 1
ATOM 833 C C . ALA A 1 112 ? -3.461 65.371 15.296 1.00 33.22 111 ALA L C 1
ATOM 834 O O . ALA A 1 112 ? -2.281 65.559 15.565 1.00 32.98 111 ALA L O 1
ATOM 836 N N . ALA A 1 113 ? -4.457 65.824 16.046 1.00 27.26 112 ALA L N 1
ATOM 837 C CA . ALA A 1 113 ? -4.208 66.594 17.254 1.00 33.90 112 ALA L CA 1
ATOM 838 C C . ALA A 1 113 ? -3.613 65.715 18.377 1.00 29.40 112 ALA L C 1
ATOM 839 O O . ALA A 1 113 ? -3.966 64.547 18.525 1.00 31.47 112 ALA L O 1
ATOM 841 N N . PRO A 1 114 ? -2.681 66.275 19.154 1.00 28.98 113 PRO L N 1
ATOM 842 C CA . PRO A 1 114 ? -2.090 65.482 20.237 1.00 30.31 113 PRO L CA 1
ATOM 843 C C . PRO A 1 114 ? -3.128 65.092 21.277 1.00 35.00 113 PRO L C 1
ATOM 844 O O . PRO A 1 114 ? -4.041 65.870 21.524 1.00 31.65 113 PRO L O 1
ATOM 848 N N . SER A 1 115 ? -3.008 63.897 21.847 1.00 35.74 114 SER L N 1
ATOM 849 C CA . SER A 1 115 ? -3.640 63.619 23.131 1.00 31.31 114 SER L CA 1
ATOM 850 C C . SER A 1 115 ? -2.710 64.151 24.223 1.00 32.02 114 SER L C 1
ATOM 851 O O . SER A 1 115 ? -1.520 63.807 24.246 1.00 32.81 114 SER L O 1
ATOM 854 N N . VAL A 1 116 ? -3.246 64.974 25.127 1.00 30.62 115 VAL L N 1
ATOM 855 C CA . VAL A 1 116 ? -2.414 65.675 26.106 1.00 27.62 115 VAL L CA 1
ATOM 856 C C . VAL A 1 116 ? -2.624 65.211 27.558 1.00 30.28 115 VAL L C 1
ATOM 857 O O . VAL A 1 116 ? -3.754 65.119 28.048 1.00 29.67 115 VAL L O 1
ATOM 861 N N . PHE A 1 117 ? -1.515 64.948 28.245 1.00 26.02 116 PHE L N 1
ATOM 862 C CA . PHE A 1 117 ? -1.543 64.440 29.616 1.00 29.26 116 PHE L CA 1
ATOM 863 C C . PHE A 1 117 ? -0.529 65.170 30.484 1.00 29.32 116 PHE L C 1
ATOM 864 O O . PHE A 1 117 ? 0.517 65.581 29.983 1.00 31.90 116 PHE L O 1
ATOM 872 N N . ILE A 1 118 ? -0.814 65.309 31.785 1.00 28.99 117 ILE L N 1
ATOM 873 C CA . ILE A 1 118 ? 0.101 66.016 32.676 1.00 25.85 117 ILE L CA 1
ATOM 874 C C . ILE A 1 118 ? 0.321 65.218 33.955 1.00 29.10 117 ILE L C 1
ATOM 875 O O . ILE A 1 118 ? -0.622 64.677 34.520 1.00 29.17 117 ILE L O 1
ATOM 880 N N . PHE A 1 119 ? 1.576 65.099 34.386 1.00 31.07 118 PHE L N 1
ATOM 881 C CA . PHE A 1 119 ? 1.892 64.271 35.558 1.00 29.67 118 PHE L CA 1
ATOM 882 C C . PHE A 1 119 ? 2.548 65.119 36.643 1.00 28.57 118 PHE L C 1
ATOM 883 O O . PHE A 1 119 ? 3.586 65.734 36.417 1.00 29.85 118 PHE L O 1
ATOM 891 N N . PRO A 1 120 ? 1.941 65.157 37.826 1.00 30.02 119 PRO L N 1
ATOM 892 C CA . PRO A 1 120 ? 2.570 65.842 38.958 1.00 27.88 119 PRO L CA 1
ATOM 893 C C . PRO A 1 120 ? 3.792 65.071 39.458 1.00 26.06 119 PRO L C 1
ATOM 894 O O . PRO A 1 120 ? 3.934 63.904 39.139 1.00 25.32 119 PRO L O 1
ATOM 898 N N . PRO A 1 121 ? 4.679 65.726 40.212 1.00 26.86 120 PRO L N 1
ATOM 899 C CA . PRO A 1 121 ? 5.812 64.972 40.755 1.00 27.84 120 PRO L CA 1
ATOM 900 C C . PRO A 1 121 ? 5.293 63.843 41.638 1.00 30.40 120 PRO L C 1
ATOM 901 O O . PRO A 1 121 ? 4.253 64.012 42.274 1.00 26.97 120 PRO L O 1
ATOM 905 N N . SER A 1 122 ? 5.968 62.699 41.634 1.00 28.20 121 SER L N 1
ATOM 906 C CA . SER A 1 122 ? 5.568 61.587 42.486 1.00 33.70 121 SER L CA 1
ATOM 907 C C . SER A 1 122 ? 5.945 61.871 43.937 1.00 28.89 121 SER L C 1
ATOM 908 O O . SER A 1 122 ? 6.778 62.742 44.217 1.00 27.66 121 SER L O 1
ATOM 911 N N . ASP A 1 123 ? 5.341 61.141 44.865 1.00 32.54 122 ASP L N 1
ATOM 912 C CA . ASP A 1 123 ? 5.668 61.351 46.269 1.00 30.50 122 ASP L CA 1
ATOM 913 C C . ASP A 1 123 ? 7.091 60.873 46.521 1.00 31.67 122 ASP L C 1
ATOM 914 O O . ASP A 1 123 ? 7.843 61.456 47.306 1.00 27.87 122 ASP L O 1
ATOM 919 N N . GLU A 1 124 ? 7.514 59.838 45.802 1.00 31.92 123 GLU L N 1
ATOM 920 C CA . GLU A 1 124 ? 8.898 59.401 45.934 1.00 32.13 123 GLU L CA 1
ATOM 921 C C . GLU A 1 124 ? 9.914 60.437 45.510 1.00 32.44 123 GLU L C 1
ATOM 922 O O . GLU A 1 124 ? 10.927 60.575 46.146 1.00 33.86 123 GLU L O 1
ATOM 928 N N . GLN A 1 125 ? 9.660 61.163 44.437 1.00 27.40 124 GLN L N 1
ATOM 929 C CA . GLN A 1 125 ? 10.619 62.201 44.054 1.00 26.20 124 GLN L CA 1
ATOM 930 C C . GLN A 1 125 ? 10.620 63.358 45.064 1.00 26.47 124 GLN L C 1
ATOM 931 O O . GLN A 1 125 ? 11.681 63.850 45.462 1.00 26.56 124 GLN L O 1
ATOM 937 N N . LEU A 1 126 ? 9.443 63.736 45.519 1.00 26.94 125 LEU L N 1
ATOM 938 C CA . LEU A 1 126 ? 9.305 64.841 46.432 1.00 29.66 125 LEU L CA 1
ATOM 939 C C . LEU A 1 126 ? 10.107 64.515 47.686 1.00 31.70 125 LEU L C 1
ATOM 940 O O . LEU A 1 126 ? 10.773 65.352 48.236 1.00 29.23 125 LEU L O 1
ATOM 945 N N . LYS A 1 127 ? 10.049 63.262 48.084 1.00 32.51 126 LYS L N 1
ATOM 946 C CA . LYS A 1 127 ? 10.801 62.750 49.228 1.00 34.49 126 LYS L CA 1
ATOM 947 C C . LYS A 1 127 ? 12.319 62.885 49.062 1.00 34.69 126 LYS L C 1
ATOM 948 O O . LYS A 1 127 ? 13.058 63.069 50.040 1.00 31.03 126 LYS L O 1
ATOM 949 N N . SER A 1 128 ? 12.788 62.784 47.824 1.00 33.63 127 SER L N 1
ATOM 950 C CA . SER A 1 128 ? 14.219 62.871 47.569 1.00 33.14 127 SER L CA 1
ATOM 951 C C . SER A 1 128 ? 14.659 64.313 47.336 1.00 33.68 127 SER L C 1
ATOM 952 O O . SER A 1 128 ? 15.806 64.558 46.967 1.00 36.03 127 SER L O 1
ATOM 955 N N . GLY A 1 129 ? 13.738 65.260 47.525 1.00 33.64 128 GLY L N 1
ATOM 956 C CA . GLY A 1 129 ? 14.074 66.680 47.539 1.00 35.11 128 GLY L CA 1
ATOM 957 C C . GLY A 1 129 ? 13.901 67.470 46.242 1.00 37.54 128 GLY L C 1
ATOM 958 O O . GLY A 1 129 ? 14.195 68.673 46.205 1.00 32.36 128 GLY L O 1
ATOM 959 N N . THR A 1 130 ? 13.427 66.813 45.183 1.00 32.93 129 THR L N 1
ATOM 960 C CA . THR A 1 130 ? 13.233 67.472 43.880 1.00 32.45 129 THR L CA 1
ATOM 961 C C . THR A 1 130 ? 11.775 67.334 43.388 1.00 30.28 129 THR L C 1
ATOM 962 O O . THR A 1 130 ? 11.011 66.524 43.908 1.00 32.71 129 THR L O 1
ATOM 966 N N . ALA A 1 131 ? 11.398 68.131 42.392 1.00 28.86 130 ALA L N 1
ATOM 967 C CA . ALA A 1 131 ? 10.076 68.070 41.808 1.00 25.54 130 ALA L CA 1
ATOM 968 C C . ALA A 1 131 ? 10.156 68.272 40.284 1.00 33.95 130 ALA L C 1
ATOM 969 O O . ALA A 1 131 ? 10.725 69.248 39.793 1.00 33.79 130 ALA L O 1
ATOM 971 N N . SER A 1 132 ? 9.600 67.319 39.549 1.00 32.29 131 SER L N 1
ATOM 972 C CA . SER A 1 132 ? 9.527 67.406 38.099 1.00 35.03 131 SER L CA 1
ATOM 973 C C . SER A 1 132 ? 8.068 67.284 37.666 1.00 29.22 131 SER L C 1
ATOM 974 O O . SER A 1 132 ? 7.375 66.339 38.038 1.00 28.65 131 SER L O 1
ATOM 977 N N . VAL A 1 133 ? 7.584 68.258 36.910 1.00 23.11 132 VAL L N 1
ATOM 978 C CA . VAL A 1 133 ? 6.239 68.161 36.366 1.00 24.24 132 VAL L CA 1
ATOM 979 C C . VAL A 1 133 ? 6.379 67.807 34.883 1.00 27.25 132 VAL L C 1
ATOM 980 O O . VAL A 1 133 ? 7.142 68.457 34.152 1.00 26.69 132 VAL L O 1
ATOM 984 N N . VAL A 1 134 ? 5.661 66.776 34.437 1.00 25.55 133 VAL L N 1
ATOM 985 C CA . VAL A 1 134 ? 5.817 66.296 33.064 1.00 26.37 133 VAL L CA 1
ATOM 986 C C . VAL A 1 134 ? 4.509 66.438 32.266 1.00 28.76 133 VAL L C 1
ATOM 987 O O . VAL A 1 134 ? 3.428 66.077 32.739 1.00 28.53 133 VAL L O 1
ATOM 991 N N . CYS A 1 135 ? 4.615 66.976 31.060 1.00 29.76 134 CYS L N 1
ATOM 992 C CA . CYS A 1 135 ? 3.467 67.059 30.154 1.00 29.68 134 CYS L CA 1
ATOM 993 C C . CYS A 1 135 ? 3.773 66.227 28.913 1.00 28.64 134 CYS L C 1
ATOM 994 O O . CYS A 1 135 ? 4.866 66.325 28.348 1.00 29.51 134 CYS L O 1
ATOM 997 N N . LEU A 1 136 ? 2.825 65.386 28.514 1.00 29.93 135 LEU L N 1
ATOM 998 C CA . LEU A 1 136 ? 3.002 64.509 27.362 1.00 24.04 135 LEU L CA 1
ATOM 999 C C . LEU A 1 136 ? 2.032 64.906 26.243 1.00 31.69 135 LEU L C 1
ATOM 1000 O O . LEU A 1 136 ? 0.851 65.156 26.500 1.00 25.80 135 LEU L O 1
ATOM 1005 N N . LEU A 1 137 ? 2.552 64.964 25.017 1.00 23.84 136 LEU L N 1
ATOM 1006 C CA . LEU A 1 137 ? 1.752 65.160 23.803 1.00 29.06 136 LEU L CA 1
ATOM 1007 C C . LEU A 1 137 ? 1.904 63.917 22.943 1.00 27.99 136 LEU L C 1
ATOM 1008 O O . LEU A 1 137 ? 3.001 63.624 22.469 1.00 27.75 136 LEU L O 1
ATOM 1013 N N . ASN A 1 138 ? 0.823 63.174 22.751 1.00 25.13 137 ASN L N 1
ATOM 1014 C CA . ASN A 1 138 ? 0.948 61.840 22.194 1.00 26.45 137 ASN L CA 1
ATOM 1015 C C . ASN A 1 138 ? 0.377 61.761 20.762 1.00 33.13 137 ASN L C 1
ATOM 1016 O O . ASN A 1 138 ? -0.697 62.291 20.480 1.00 30.44 137 ASN L O 1
ATOM 1021 N N . ASN A 1 139 ? 1.137 61.122 19.870 1.00 31.84 138 ASN L N 1
ATOM 1022 C CA . ASN A 1 139 ? 0.707 60.792 18.495 1.00 30.63 138 ASN L CA 1
ATOM 1023 C C . ASN A 1 139 ? 0.104 61.894 17.636 1.00 30.89 138 ASN L C 1
ATOM 1024 O O . ASN A 1 139 ? -1.005 61.752 17.139 1.00 32.84 138 ASN L O 1
ATOM 1029 N N . PHE A 1 140 ? 0.835 62.987 17.448 1.00 30.00 139 PHE L N 1
ATOM 1030 C CA . PHE A 1 140 ? 0.297 64.096 16.673 1.00 31.17 139 PHE L CA 1
ATOM 1031 C C . PHE A 1 140 ? 1.039 64.342 15.358 1.00 29.60 139 PHE L C 1
ATOM 1032 O O . PHE A 1 140 ? 2.190 63.922 15.194 1.00 29.85 139 PHE L O 1
ATOM 1040 N N . TYR A 1 141 ? 0.363 65.007 14.424 1.00 29.63 140 TYR L N 1
ATOM 1041 C CA . TYR A 1 141 ? 0.975 65.430 13.168 1.00 28.12 140 TYR L CA 1
ATOM 1042 C C . TYR A 1 141 ? 0.299 66.728 12.727 1.00 25.44 140 TYR L C 1
ATOM 1043 O O . TYR A 1 141 ? -0.910 66.863 12.875 1.00 25.76 140 TYR L O 1
ATOM 1052 N N . PRO A 1 142 ? 1.067 67.695 12.181 1.00 27.44 141 PRO L N 1
ATOM 1053 C CA . PRO A 1 142 ? 2.521 67.743 11.967 1.00 31.21 141 PRO L CA 1
ATOM 1054 C C . PRO A 1 142 ? 3.303 67.971 13.253 1.00 32.08 141 PRO L C 1
ATOM 1055 O O . PRO A 1 142 ? 2.703 68.206 14.314 1.00 30.01 141 PRO L O 1
ATOM 1059 N N . ARG A 1 143 ? 4.630 67.921 13.140 1.00 30.76 142 ARG L N 1
ATOM 1060 C CA . ARG A 1 143 ? 5.524 68.000 14.298 1.00 32.45 142 ARG L CA 1
ATOM 1061 C C . ARG A 1 143 ? 5.510 69.342 15.035 1.00 35.03 142 ARG L C 1
ATOM 1062 O O . ARG A 1 143 ? 5.831 69.403 16.224 1.00 30.54 142 ARG L O 1
ATOM 1070 N N . GLU A 1 144 ? 5.157 70.415 14.339 1.00 33.32 143 GLU L N 1
ATOM 1071 C CA . GLU A 1 144 ? 5.259 71.740 14.934 1.00 33.90 143 GLU L CA 1
ATOM 1072 C C . GLU A 1 144 ? 4.289 71.865 16.111 1.00 34.74 143 GLU L C 1
ATOM 1073 O O . GLU A 1 144 ? 3.092 71.630 15.965 1.00 31.46 143 GLU L O 1
ATOM 1079 N N . ALA A 1 145 ? 4.816 72.226 17.277 1.00 30.77 144 ALA L N 1
ATOM 1080 C CA . ALA A 1 145 ? 4.000 72.312 18.479 1.00 34.59 144 ALA L CA 1
ATOM 1081 C C . ALA A 1 145 ? 4.601 73.300 19.453 1.00 33.36 144 ALA L C 1
ATOM 1082 O O . ALA A 1 145 ? 5.818 73.489 19.496 1.00 40.75 144 ALA L O 1
ATOM 1084 N N . LYS A 1 146 ? 3.753 73.938 20.225 1.00 32.84 145 LYS L N 1
ATOM 1085 C CA . LYS A 1 146 ? 4.186 74.818 21.288 1.00 32.20 145 LYS L CA 1
ATOM 1086 C C . LYS A 1 146 ? 3.573 74.383 22.601 1.00 32.71 145 LYS L C 1
ATOM 1087 O O . LYS A 1 146 ? 2.382 74.174 22.689 1.00 29.79 145 LYS L O 1
ATOM 1093 N N . VAL A 1 147 ? 4.393 74.269 23.623 1.00 30.33 146 VAL L N 1
ATOM 1094 C CA . VAL A 1 147 ? 3.866 74.048 24.948 1.00 33.43 146 VAL L CA 1
ATOM 1095 C C . VAL A 1 147 ? 4.486 75.073 25.882 1.00 32.04 146 VAL L C 1
ATOM 1096 O O . VAL A 1 147 ? 5.694 75.324 25.843 1.00 35.53 146 VAL L O 1
ATOM 1100 N N . GLN A 1 148 ? 3.624 75.720 26.655 1.00 30.41 147 GLN L N 1
ATOM 1101 C CA . GLN A 1 148 ? 4.021 76.695 27.670 1.00 30.62 147 GLN L CA 1
ATOM 1102 C C . GLN A 1 148 ? 3.611 76.232 29.043 1.00 33.75 147 GLN L C 1
ATOM 1103 O O . GLN A 1 148 ? 2.496 75.726 29.213 1.00 31.57 147 GLN L O 1
ATOM 1109 N N . TRP A 1 149 ? 4.476 76.480 30.026 1.00 33.43 148 TRP L N 1
ATOM 1110 C CA . TRP A 1 149 ? 4.190 76.175 31.423 1.00 31.40 148 TRP L CA 1
ATOM 1111 C C . TRP A 1 149 ? 3.779 77.408 32.213 1.00 34.20 148 TRP L C 1
ATOM 1112 O O . TRP A 1 149 ? 4.392 78.472 32.094 1.00 32.68 148 TRP L O 1
ATOM 1123 N N . LYS A 1 150 ? 2.734 77.253 33.003 1.00 29.92 149 LYS L N 1
ATOM 1124 C CA . LYS A 1 150 ? 2.294 78.270 33.924 1.00 28.18 149 LYS L CA 1
ATOM 1125 C C . LYS A 1 150 ? 2.112 77.728 35.334 1.00 30.82 149 LYS L C 1
ATOM 1126 O O . LYS A 1 150 ? 1.485 76.708 35.527 1.00 28.63 149 LYS L O 1
ATOM 1132 N N . VAL A 1 151 ? 2.658 78.426 36.312 1.00 25.74 150 VAL L N 1
ATOM 1133 C CA . VAL A 1 151 ? 2.391 78.122 37.703 1.00 34.81 150 VAL L CA 1
ATOM 1134 C C . VAL A 1 151 ? 1.906 79.364 38.431 1.00 28.09 150 VAL L C 1
ATOM 1135 O O . VAL A 1 151 ? 2.540 80.391 38.361 1.00 27.78 150 VAL L O 1
ATOM 1139 N N . ASP A 1 152 ? 0.776 79.249 39.118 1.00 30.61 151 ASP L N 1
ATOM 1140 C CA . ASP A 1 152 ? 0.148 80.366 39.832 1.00 30.79 151 ASP L CA 1
ATOM 1141 C C . ASP A 1 152 ? -0.088 81.430 38.728 1.00 28.30 151 ASP L C 1
ATOM 1142 O O . ASP A 1 152 ? -0.005 82.606 38.971 1.00 27.84 151 ASP L O 1
ATOM 1147 N N . ASN A 1 153 ? -0.339 80.971 37.504 1.00 33.35 152 ASN L N 1
ATOM 1148 C CA . ASN A 1 153 ? -0.576 81.812 36.318 1.00 31.98 152 ASN L CA 1
ATOM 1149 C C . ASN A 1 153 ? 0.649 82.506 35.699 1.00 33.41 152 ASN L C 1
ATOM 1150 O O . ASN A 1 153 ? 0.509 83.307 34.807 1.00 27.45 152 ASN L O 1
ATOM 1155 N N . ALA A 1 154 ? 1.839 82.190 36.175 1.00 29.43 153 ALA L N 1
ATOM 1156 C CA . ALA A 1 154 ? 3.050 82.906 35.772 1.00 31.25 153 ALA L CA 1
ATOM 1157 C C . ALA A 1 154 ? 3.808 82.118 34.697 1.00 32.86 153 ALA L C 1
ATOM 1158 O O . ALA A 1 154 ? 4.160 80.953 34.906 1.00 35.59 153 ALA L O 1
ATOM 1160 N N . LEU A 1 155 ? 4.056 82.744 33.548 1.00 34.67 154 LEU L N 1
ATOM 1161 C CA . LEU A 1 155 ? 4.776 82.074 32.466 1.00 35.15 154 LEU L CA 1
ATOM 1162 C C . LEU A 1 155 ? 6.160 81.666 32.942 1.00 33.52 154 LEU L C 1
ATOM 1163 O O . LEU A 1 155 ? 6.862 82.429 33.590 1.00 40.52 154 LEU L O 1
ATOM 1168 N N . GLN A 1 156 ? 6.542 80.464 32.588 1.00 35.84 155 GLN L N 1
ATOM 1169 C CA . GLN A 1 156 ? 7.756 79.872 33.062 1.00 38.70 155 GLN L CA 1
ATOM 1170 C C . GLN A 1 156 ? 8.819 79.928 31.975 1.00 37.33 155 GLN L C 1
ATOM 1171 O O . GLN A 1 156 ? 8.594 79.533 30.863 1.00 38.64 155 GLN L O 1
ATOM 1177 N N . SER A 1 157 ? 9.964 80.482 32.320 1.00 36.96 156 SER L N 1
ATOM 1178 C CA . SER A 1 157 ? 11.081 80.613 31.404 1.00 44.26 156 SER L CA 1
ATOM 1179 C C . SER A 1 157 ? 12.368 80.018 31.947 1.00 41.80 156 SER L C 1
ATOM 1180 O O . SER A 1 157 ? 12.762 80.277 33.063 1.00 37.76 156 SER L O 1
ATOM 1183 N N . GLY A 1 158 ? 13.008 79.205 31.125 1.00 44.18 157 GLY L N 1
ATOM 1184 C CA . GLY A 1 158 ? 14.336 78.697 31.389 1.00 40.79 157 GLY L CA 1
ATOM 1185 C C . GLY A 1 158 ? 14.460 77.526 32.325 1.00 45.88 157 GLY L C 1
ATOM 1186 O O . GLY A 1 158 ? 15.553 77.096 32.607 1.00 46.91 157 GLY L O 1
ATOM 1187 N N . ASN A 1 159 ? 13.353 77.009 32.819 1.00 40.78 158 ASN L N 1
ATOM 1188 C CA . ASN A 1 159 ? 13.407 75.866 33.702 1.00 38.14 158 ASN L CA 1
ATOM 1189 C C . ASN A 1 159 ? 12.736 74.647 33.112 1.00 36.27 158 ASN L C 1
ATOM 1190 O O . ASN A 1 159 ? 12.317 73.775 33.821 1.00 33.57 158 ASN L O 1
ATOM 1195 N N . SER A 1 160 ? 12.594 74.628 31.804 1.00 35.36 159 SER L N 1
ATOM 1196 C CA . SER A 1 160 ? 12.017 73.486 31.149 1.00 34.67 159 SER L CA 1
ATOM 1197 C C . SER A 1 160 ? 12.800 72.997 29.952 1.00 36.38 159 SER L C 1
ATOM 1198 O O . SER A 1 160 ? 13.599 73.695 29.377 1.00 38.42 159 SER L O 1
ATOM 1201 N N . GLN A 1 161 ? 12.565 71.750 29.630 1.00 33.62 160 GLN L N 1
ATOM 1202 C CA . GLN A 1 161 ? 13.226 71.048 28.527 1.00 36.13 160 GLN L CA 1
ATOM 1203 C C . GLN A 1 161 ? 12.256 70.115 27.798 1.00 32.60 160 GLN L C 1
ATOM 1204 O O . GLN A 1 161 ? 11.384 69.519 28.419 1.00 30.72 160 GLN L O 1
ATOM 1210 N N . GLU A 1 162 ? 12.427 69.972 26.486 1.00 29.92 161 GLU L N 1
ATOM 1211 C CA . GLU A 1 162 ? 11.542 69.137 25.680 1.00 32.01 161 GLU L CA 1
ATOM 1212 C C . GLU A 1 162 ? 12.287 68.009 24.996 1.00 31.59 161 GLU L C 1
ATOM 1213 O O . GLU A 1 162 ? 13.481 68.106 24.765 1.00 28.17 161 GLU L O 1
ATOM 1219 N N . SER A 1 163 ? 11.566 66.941 24.665 1.00 26.18 162 SER L N 1
ATOM 1220 C CA . SER A 1 163 ? 12.147 65.810 23.954 1.00 26.34 162 SER L CA 1
ATOM 1221 C C . SER A 1 163 ? 11.113 65.283 22.969 1.00 31.79 162 SER L C 1
ATOM 1222 O O . SER A 1 163 ? 9.938 65.175 23.307 1.00 27.27 162 SER L O 1
ATOM 1225 N N . VAL A 1 164 ? 11.547 64.996 21.746 1.00 26.38 163 VAL L N 1
ATOM 1226 C CA . VAL A 1 164 ? 10.648 64.528 20.692 1.00 24.91 163 VAL L CA 1
ATOM 1227 C C . VAL A 1 164 ? 11.123 63.202 20.114 1.00 25.63 163 VAL L C 1
ATOM 1228 O O . VAL A 1 164 ? 12.315 63.021 19.866 1.00 30.25 163 VAL L O 1
ATOM 1232 N N . THR A 1 165 ? 10.192 62.278 19.893 1.00 17.61 164 THR L N 1
ATOM 1233 C CA . THR A 1 165 ? 10.523 60.996 19.296 1.00 25.04 164 THR L CA 1
ATOM 1234 C C . THR A 1 165 ? 10.772 61.170 17.793 1.00 27.98 164 THR L C 1
ATOM 1235 O O . THR A 1 165 ? 10.449 62.208 17.224 1.00 28.33 164 THR L O 1
ATOM 1239 N N . GLU A 1 166 ? 11.358 60.156 17.166 1.00 30.44 165 GLU L N 1
ATOM 1240 C CA . GLU A 1 166 ? 11.450 60.111 15.710 1.00 38.24 165 GLU L CA 1
AT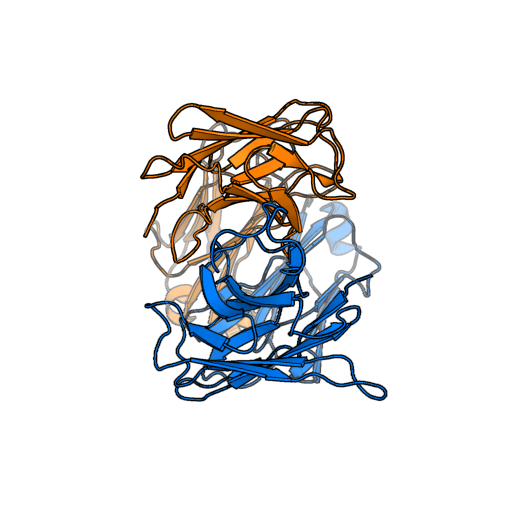OM 1241 C C . GLU A 1 166 ? 10.063 59.829 15.151 1.00 31.24 165 GLU L C 1
ATOM 1242 O O . GLU A 1 166 ? 9.202 59.295 15.856 1.00 27.36 165 GLU L O 1
ATOM 1248 N N . GLN A 1 167 ? 9.841 60.169 13.888 1.00 27.56 166 GLN L N 1
ATOM 1249 C CA . GLN A 1 167 ? 8.555 59.911 13.283 1.00 27.19 166 GLN L CA 1
ATOM 1250 C C . GLN A 1 167 ? 8.273 58.404 13.347 1.00 31.17 166 GLN L C 1
ATOM 1251 O O . GLN A 1 167 ? 9.132 57.607 13.007 1.00 27.92 166 GLN L O 1
ATOM 1257 N N . ASP A 1 168 ? 7.089 58.018 13.818 1.00 31.51 167 ASP L N 1
ATOM 1258 C CA . ASP A 1 168 ? 6.778 56.600 14.021 1.00 35.79 167 ASP L CA 1
ATOM 1259 C C . ASP A 1 168 ? 6.702 55.858 12.690 1.00 38.16 167 ASP L C 1
ATOM 1260 O O . ASP A 1 168 ? 6.105 56.348 11.735 1.00 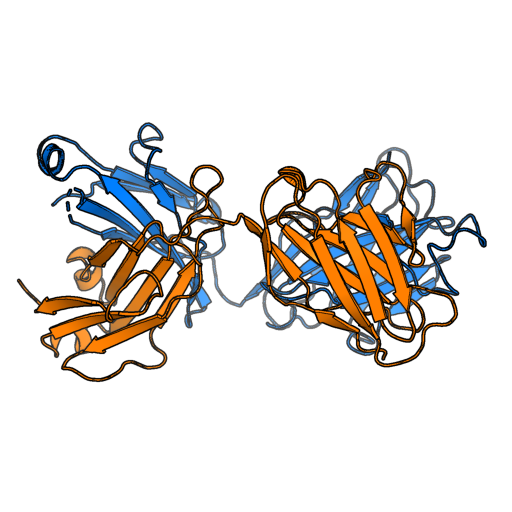35.68 167 ASP L O 1
ATOM 1265 N N . SER A 1 169 ? 7.297 54.670 12.627 1.00 38.04 168 SER L N 1
ATOM 1266 C CA . SER A 1 169 ? 7.401 53.968 11.346 1.00 45.89 168 SER L CA 1
ATOM 1267 C C . SER A 1 169 ? 6.048 53.483 10.811 1.00 45.53 168 SER L C 1
ATOM 1268 O O . SER A 1 169 ? 5.911 53.232 9.616 1.00 48.82 168 SER L O 1
ATOM 1271 N N . LYS A 1 170 ? 5.053 53.379 11.690 1.00 44.57 169 LYS L N 1
ATOM 1272 C CA . LYS A 1 170 ? 3.776 52.758 11.344 1.00 41.01 169 LYS L CA 1
ATOM 1273 C C . LYS A 1 170 ? 2.615 53.740 11.177 1.00 43.67 169 LYS L C 1
ATOM 1274 O O . LYS A 1 170 ? 1.796 53.567 10.281 1.00 48.88 169 LYS L O 1
ATOM 1275 N N . ASP A 1 171 ? 2.518 54.753 12.037 1.00 42.31 170 ASP L N 1
ATOM 1276 C CA . ASP A 1 171 ? 1.416 55.711 11.907 1.00 36.43 170 ASP L CA 1
ATOM 1277 C C . ASP A 1 171 ? 1.902 57.112 11.536 1.00 31.98 170 ASP L C 1
ATOM 1278 O O . ASP A 1 171 ? 1.101 58.039 11.425 1.00 29.36 170 ASP L O 1
ATOM 1283 N N . SER A 1 172 ? 3.219 57.250 11.374 1.00 32.30 171 SER L N 1
ATOM 1284 C CA . SER A 1 172 ? 3.849 58.488 10.931 1.00 30.29 171 SER L CA 1
ATOM 1285 C C . SER A 1 172 ? 3.557 59.704 11.825 1.00 31.39 171 SER L C 1
ATOM 1286 O O . SER A 1 172 ? 3.630 60.852 11.365 1.00 27.11 171 SER L O 1
ATOM 1289 N N . THR A 1 173 ? 3.259 59.459 13.100 1.00 29.54 172 THR L N 1
ATOM 1290 C CA . THR A 1 173 ? 3.056 60.547 14.060 1.00 27.98 172 THR L CA 1
ATOM 1291 C C . THR A 1 173 ? 4.273 60.783 14.928 1.00 26.66 172 THR L C 1
ATOM 1292 O O . THR A 1 173 ? 5.195 59.982 14.935 1.00 27.48 172 THR L O 1
ATOM 1296 N N . TYR A 1 174 ? 4.246 61.887 15.678 1.00 28.80 173 TYR L N 1
ATOM 1297 C CA . TYR A 1 174 ? 5.306 62.239 16.619 1.00 29.55 173 TYR L CA 1
ATOM 1298 C C . TYR A 1 174 ? 4.737 62.212 18.024 1.00 26.85 173 TYR L C 1
ATOM 1299 O O . TYR A 1 174 ? 3.522 62.326 18.201 1.00 24.63 173 TYR L O 1
ATOM 1308 N N . SER A 1 175 ? 5.606 62.060 19.014 1.00 28.26 174 SER L N 1
ATOM 1309 C CA . SER A 1 175 ? 5.213 62.247 20.410 1.00 24.44 174 SER L CA 1
ATOM 1310 C C . SER A 1 175 ? 6.252 63.113 21.093 1.00 25.10 174 SER L C 1
ATOM 1311 O O . SER A 1 175 ? 7.437 63.083 20.737 1.00 26.88 174 SER L O 1
ATOM 1314 N N . LEU A 1 176 ? 5.822 63.902 22.066 1.00 25.61 175 LEU L N 1
ATOM 1315 C CA . LEU A 1 176 ? 6.728 64.867 22.666 1.00 23.34 175 LEU L CA 1
ATOM 1316 C C . LEU A 1 176 ? 6.517 64.987 24.168 1.00 27.45 175 LEU L C 1
ATOM 1317 O O . LEU A 1 176 ? 5.386 65.027 24.650 1.00 26.89 175 LEU L O 1
ATOM 1322 N N . SER A 1 177 ? 7.633 65.089 24.882 1.00 24.22 176 SER L N 1
ATOM 1323 C CA . SER A 1 177 ? 7.639 65.341 26.312 1.00 31.02 176 SER L CA 1
ATOM 1324 C C . SER A 1 177 ? 8.183 66.727 26.649 1.00 32.06 176 SER L C 1
ATOM 1325 O O . SER A 1 177 ? 9.127 67.205 26.027 1.00 29.79 176 SER L O 1
ATOM 1328 N N . SER A 1 178 ? 7.580 67.357 27.648 1.00 25.48 177 SER L N 1
ATOM 1329 C CA . SER A 1 178 ? 8.097 68.588 28.221 1.00 27.95 177 SER L CA 1
ATOM 1330 C C . SER A 1 178 ? 8.151 68.428 29.741 1.00 27.54 177 SER L C 1
ATOM 1331 O O . SER A 1 178 ? 7.173 68.017 30.360 1.00 27.27 177 SER L O 1
ATOM 1334 N N . THR A 1 179 ? 9.305 68.729 30.323 1.00 28.33 178 THR L N 1
ATOM 1335 C CA . THR A 1 179 ? 9.535 68.523 31.747 1.00 33.50 178 THR L CA 1
ATOM 1336 C C . THR A 1 179 ? 9.863 69.856 32.405 1.00 31.90 178 THR L C 1
ATOM 1337 O O . THR A 1 179 ? 10.824 70.526 32.007 1.00 29.69 178 THR L O 1
ATOM 1341 N N . LEU A 1 180 ? 9.047 70.248 33.380 1.00 27.76 179 LEU L N 1
ATOM 1342 C CA . LEU A 1 180 ? 9.282 71.453 34.162 1.00 29.37 179 LEU L CA 1
ATOM 1343 C C . LEU A 1 180 ? 9.958 71.054 35.475 1.00 32.39 179 LEU L C 1
ATOM 1344 O O . LEU A 1 180 ? 9.429 70.218 36.218 1.00 29.97 179 LEU L O 1
ATOM 1349 N N . THR A 1 181 ? 11.118 71.632 35.766 1.00 31.21 180 THR L N 1
ATOM 1350 C CA . THR A 1 181 ? 11.831 71.250 36.980 1.00 35.78 180 THR L CA 1
ATOM 1351 C C . THR A 1 181 ? 11.998 72.429 37.941 1.00 35.55 180 THR L C 1
ATOM 1352 O O . THR A 1 181 ? 12.294 73.559 37.537 1.00 35.49 180 THR L O 1
ATOM 1356 N N . LEU A 1 182 ? 11.783 72.159 39.221 1.00 33.25 181 LEU L N 1
ATOM 1357 C CA . LEU A 1 182 ? 11.960 73.182 40.242 1.00 36.45 181 LEU L CA 1
ATOM 1358 C C . LEU A 1 182 ? 12.215 72.555 41.598 1.00 39.14 181 LEU L C 1
ATOM 1359 O O . LEU A 1 182 ? 11.965 71.364 41.799 1.00 37.92 181 LEU L O 1
ATOM 1364 N N . SER A 1 183 ? 12.700 73.362 42.533 1.00 37.66 182 SER L N 1
ATOM 1365 C CA . SER A 1 183 ? 13.041 72.843 43.839 1.00 39.78 182 SER L CA 1
ATOM 1366 C C . SER A 1 183 ? 11.785 72.370 44.534 1.00 33.39 182 SER L C 1
ATOM 1367 O O . SER A 1 183 ? 10.690 72.812 44.228 1.00 34.10 182 SER L O 1
ATOM 1370 N N . LYS A 1 184 ? 11.959 71.449 45.460 1.00 35.31 183 LYS L N 1
ATOM 1371 C CA . LYS A 1 184 ? 10.867 70.983 46.275 1.00 37.54 183 LYS L CA 1
ATOM 1372 C C . LYS A 1 184 ? 10.215 72.176 46.982 1.00 42.80 183 LYS L C 1
ATOM 1373 O O . LYS A 1 184 ? 8.989 72.257 47.080 1.00 37.93 183 LYS L O 1
ATOM 1379 N N . ALA A 1 185 ? 11.051 73.114 47.429 1.00 38.85 184 ALA L N 1
ATOM 1380 C CA . ALA A 1 185 ? 10.605 74.354 48.069 1.00 43.98 184 ALA L CA 1
ATOM 1381 C C . ALA A 1 185 ? 9.568 75.138 47.257 1.00 41.69 184 ALA L C 1
ATOM 1382 O O . ALA A 1 185 ? 8.472 75.361 47.759 1.00 45.63 184 ALA L O 1
ATOM 1384 N N . ASP A 1 186 ? 9.892 75.561 46.028 1.00 38.62 185 ASP L N 1
ATOM 1385 C CA . ASP A 1 186 ? 8.913 76.335 45.237 1.00 40.33 185 ASP L CA 1
ATOM 1386 C C . ASP A 1 186 ? 7.694 75.506 44.859 1.00 38.47 185 ASP L C 1
ATOM 1387 O O . ASP A 1 186 ? 6.584 76.030 44.815 1.00 36.90 185 ASP L O 1
ATOM 1392 N N . TYR A 1 187 ? 7.893 74.219 44.575 1.00 35.66 186 TYR L N 1
ATOM 1393 C CA . TYR A 1 187 ? 6.764 73.362 44.229 1.00 35.30 186 TYR L CA 1
ATOM 1394 C C . TYR A 1 187 ? 5.692 73.396 45.306 1.00 36.99 186 TYR L C 1
ATOM 1395 O O . TYR A 1 187 ? 4.501 73.509 45.005 1.00 30.00 186 TYR L O 1
ATOM 1404 N N . GLU A 1 188 ? 6.127 73.302 46.559 1.00 35.94 187 GLU L N 1
ATOM 1405 C CA . GLU A 1 188 ? 5.219 73.237 47.688 1.00 39.75 187 GLU L CA 1
ATOM 1406 C C . GLU A 1 188 ? 4.557 74.580 47.957 1.00 38.68 187 GLU L C 1
ATOM 1407 O O . GLU A 1 188 ? 3.539 74.648 48.644 1.00 40.79 187 GLU L O 1
ATOM 1413 N N . LYS A 1 189 ? 5.141 75.645 47.422 1.00 36.09 188 LYS L N 1
ATOM 1414 C CA . LYS A 1 189 ? 4.625 76.988 47.655 1.00 35.93 188 LYS L CA 1
ATOM 1415 C C . LYS A 1 189 ? 3.367 77.300 46.847 1.00 39.86 188 LYS L C 1
ATOM 1416 O O . LYS A 1 189 ? 2.424 77.875 47.375 1.00 37.57 188 LYS L O 1
ATOM 1417 N N . HIS A 1 190 ? 3.345 76.915 45.574 1.00 40.07 189 HIS L N 1
ATOM 1418 C CA . HIS A 1 190 ? 2.303 77.393 44.668 1.00 32.13 189 HIS L CA 1
ATOM 1419 C C . HIS A 1 190 ? 1.175 76.371 44.479 1.00 34.47 189 HIS L C 1
ATOM 1420 O O . HIS A 1 190 ? 1.339 75.205 44.817 1.00 31.45 189 HIS L O 1
ATOM 1427 N N . LYS A 1 191 ? 0.034 76.809 43.937 1.00 31.44 190 LYS L N 1
ATOM 1428 C CA . LYS A 1 191 ? -1.170 75.967 43.921 1.00 30.14 190 LYS L CA 1
ATOM 1429 C C . LYS A 1 191 ? -1.463 75.278 42.585 1.00 34.02 190 LYS L C 1
ATOM 1430 O O . LYS A 1 191 ? -1.708 74.062 42.544 1.00 31.31 190 LYS L O 1
ATOM 1436 N N . VAL A 1 192 ? -1.472 76.040 41.496 1.00 31.25 191 VAL L N 1
ATOM 1437 C CA . VAL A 1 192 ? -1.932 75.478 40.242 1.00 31.09 191 VAL L CA 1
ATOM 1438 C C . VAL A 1 192 ? -0.828 75.356 39.197 1.00 31.20 191 VAL L C 1
ATOM 1439 O O . VAL A 1 192 ? -0.087 76.295 38.924 1.00 32.95 191 VAL L O 1
ATOM 1443 N N . TYR A 1 193 ? -0.738 74.172 38.613 1.00 26.64 192 TYR L N 1
ATOM 1444 C CA . TYR A 1 193 ? 0.268 73.879 37.589 1.00 30.07 192 TYR L CA 1
ATOM 1445 C C . TYR A 1 193 ? -0.435 73.580 36.281 1.00 32.93 192 TYR L C 1
ATOM 1446 O O . TYR A 1 193 ? -1.362 72.780 36.274 1.00 30.29 192 TYR L O 1
ATOM 1455 N N . ALA A 1 194 ? -0.019 74.239 35.196 1.00 31.67 193 ALA L N 1
ATOM 1456 C CA . ALA A 1 194 ? -0.710 74.145 33.908 1.00 32.43 193 ALA L CA 1
ATOM 1457 C C . ALA A 1 194 ? 0.260 73.977 32.729 1.00 31.11 193 ALA L C 1
ATOM 1458 O O . ALA A 1 194 ? 1.319 74.604 32.696 1.00 31.22 193 ALA L O 1
ATOM 1460 N N . CYS A 1 195 ? -0.122 73.101 31.798 1.00 31.70 194 CYS L N 1
ATOM 1461 C CA . CYS A 1 195 ? 0.533 72.865 30.503 1.00 33.28 194 CYS L CA 1
ATOM 1462 C C . CYS A 1 195 ? -0.397 73.390 29.408 1.00 35.77 194 CYS L C 1
ATOM 1463 O O . CYS A 1 195 ? -1.540 72.939 29.307 1.00 39.15 194 CYS L O 1
ATOM 1466 N N . GLU A 1 196 ? 0.079 74.334 28.598 1.00 34.62 195 GLU L N 1
ATOM 1467 C CA . GLU A 1 196 ? -0.734 74.941 27.535 1.00 33.83 195 GLU L CA 1
ATOM 1468 C C . GLU A 1 196 ? -0.165 74.572 26.162 1.00 34.52 195 GLU L C 1
ATOM 1469 O O . GLU A 1 196 ? 0.972 74.920 25.855 1.00 31.08 195 GLU L O 1
ATOM 1475 N N . VAL A 1 197 ? -0.931 73.849 25.346 1.00 32.71 196 VAL L N 1
ATOM 1476 C CA . VAL A 1 197 ? -0.404 73.380 24.072 1.00 31.64 196 VAL L CA 1
ATOM 1477 C C . VAL A 1 197 ? -1.164 73.968 22.880 1.00 37.80 196 VAL L C 1
ATOM 1478 O O . VAL A 1 197 ? -2.398 74.036 22.853 1.00 33.94 196 VAL L O 1
ATOM 1482 N N . THR A 1 198 ? -0.399 74.395 21.885 1.00 32.87 197 THR L N 1
ATOM 1483 C CA . THR A 1 198 ? -0.968 74.935 20.673 1.00 32.00 197 THR L CA 1
ATOM 1484 C C . THR A 1 198 ? -0.492 74.088 19.483 1.00 28.12 197 THR L C 1
ATOM 1485 O O . THR A 1 198 ? 0.680 73.735 19.391 1.00 30.00 197 THR L O 1
ATOM 1489 N N . HIS A 1 199 ? -1.418 73.734 18.601 1.00 31.62 198 HIS L N 1
ATOM 1490 C CA . HIS A 1 199 ? -1.138 72.808 17.505 1.00 32.07 198 HIS L CA 1
ATOM 1491 C C . HIS A 1 199 ? -2.203 72.996 16.445 1.00 31.30 198 HIS L C 1
ATOM 1492 O O . HIS A 1 199 ? -3.341 73.348 16.769 1.00 28.46 198 HIS L O 1
ATOM 1499 N N . GLN A 1 200 ? -1.846 72.726 15.193 1.00 30.24 199 GLN L N 1
ATOM 1500 C CA . GLN A 1 200 ? -2.755 72.951 14.068 1.00 33.56 199 GLN L CA 1
ATOM 1501 C C . GLN A 1 200 ? -4.037 72.123 14.212 1.00 34.84 199 GLN L C 1
ATOM 1502 O O . GLN A 1 200 ? -5.123 72.575 13.859 1.00 36.77 199 GLN L O 1
ATOM 1508 N N . GLY A 1 201 ? -3.907 70.912 14.739 1.00 34.83 200 GLY L N 1
ATOM 1509 C CA . GLY A 1 201 ? -5.049 70.032 14.913 1.00 31.79 200 GLY L CA 1
ATOM 1510 C C . GLY A 1 201 ? -6.049 70.518 15.949 1.00 35.38 200 GLY L C 1
ATOM 1511 O O . GLY A 1 201 ? -7.172 70.022 16.007 1.00 38.75 200 GLY L O 1
ATOM 1512 N N . LEU A 1 202 ? -5.641 71.493 16.754 1.00 33.06 201 LEU L N 1
ATOM 1513 C CA . LEU A 1 202 ? -6.455 71.986 17.868 1.00 42.32 201 LEU L CA 1
ATOM 1514 C C . LEU A 1 202 ? -7.132 73.293 17.501 1.00 42.58 201 LEU L C 1
ATOM 1515 O O . LEU A 1 202 ? -6.451 74.285 17.264 1.00 46.32 201 LEU L O 1
ATOM 1520 N N . SER A 1 203 ? -8.461 73.317 17.488 1.00 45.52 202 SER L N 1
ATOM 1521 C CA . SER A 1 203 ? -9.179 74.527 17.085 1.00 49.90 202 SER L CA 1
ATOM 1522 C C . SER A 1 203 ? -8.842 75.696 18.003 1.00 52.51 202 SER L C 1
ATOM 1523 O O . SER A 1 203 ? -9.052 76.855 17.654 1.00 56.83 202 SER L O 1
ATOM 1526 N N . SER A 1 204 ? -8.308 75.376 19.176 1.00 50.96 203 SER L N 1
ATOM 1527 C CA . SER A 1 204 ? -7.939 76.372 20.170 1.00 48.57 203 SER L CA 1
ATOM 1528 C C . SER A 1 204 ? -6.958 75.748 21.158 1.00 45.67 203 SER L C 1
ATOM 1529 O O . SER A 1 204 ? -7.083 74.567 21.470 1.00 47.10 203 SER L O 1
ATOM 1532 N N . PRO A 1 205 ? -5.986 76.542 21.646 1.00 42.26 204 PRO L N 1
ATOM 1533 C CA . PRO A 1 205 ? -4.949 76.115 22.599 1.00 46.04 204 PRO L CA 1
ATOM 1534 C C . PRO A 1 205 ? -5.515 75.379 23.809 1.00 46.28 204 PRO L C 1
ATOM 1535 O O . PRO A 1 205 ? -6.353 75.947 24.511 1.00 46.93 204 PRO L O 1
ATOM 1539 N N . VAL A 1 206 ? -5.061 74.147 24.039 1.00 39.98 205 VAL L N 1
ATOM 1540 C CA . VAL A 1 206 ? -5.594 73.316 25.113 1.00 33.46 205 VAL L CA 1
ATOM 1541 C C . VAL A 1 206 ? -4.724 73.405 26.363 1.00 42.15 205 VAL L C 1
ATOM 1542 O O . VAL A 1 206 ? -3.494 73.355 26.297 1.00 39.18 205 VAL L O 1
ATOM 1546 N N . THR A 1 207 ? -5.383 73.527 27.506 1.00 39.59 206 THR L N 1
ATOM 1547 C CA . THR A 1 207 ? -4.707 73.587 28.783 1.00 40.23 206 THR L CA 1
ATOM 1548 C C . THR A 1 207 ? -5.069 72.393 29.635 1.00 37.27 206 THR L C 1
ATOM 1549 O O . THR A 1 207 ? -6.236 72.195 29.945 1.00 39.98 206 THR L O 1
ATOM 1553 N N . LYS A 1 208 ? -4.073 71.600 30.001 1.00 35.40 207 LYS L N 1
ATOM 1554 C CA . LYS A 1 208 ? -4.245 70.594 31.041 1.00 35.32 207 LYS L CA 1
ATOM 1555 C C . LYS A 1 208 ? -3.601 71.089 32.340 1.00 33.55 207 LYS L C 1
ATOM 1556 O O . LYS A 1 208 ? -2.470 71.561 32.329 1.00 31.65 207 LYS L O 1
ATOM 1562 N N . SER A 1 209 ? -4.313 70.970 33.459 1.00 35.08 208 SER L N 1
ATOM 1563 C CA . SER A 1 209 ? -3.821 71.516 34.723 1.00 33.66 208 SER L CA 1
ATOM 1564 C C . SER A 1 209 ? -4.136 70.653 35.946 1.00 33.76 208 SER L C 1
ATOM 1565 O O . SER A 1 209 ? -4.993 69.773 35.897 1.00 30.02 208 SER L O 1
ATOM 1568 N N . PHE A 1 210 ? -3.443 70.920 37.048 1.00 35.01 209 PHE L N 1
ATOM 1569 C CA . PHE A 1 210 ? -3.847 70.354 38.330 1.00 34.77 209 PHE L CA 1
ATOM 1570 C C . PHE A 1 210 ? -3.566 71.301 39.502 1.00 33.64 209 PHE L C 1
ATOM 1571 O O . PHE A 1 210 ? -2.722 72.194 39.403 1.00 30.67 209 PHE L O 1
ATOM 1579 N N . ASN A 1 211 ? -4.268 71.110 40.612 1.00 32.68 210 ASN L N 1
ATOM 1580 C CA . ASN A 1 211 ? -3.973 71.780 41.883 1.00 35.33 210 ASN L CA 1
ATOM 1581 C C . ASN A 1 211 ? -3.183 70.859 42.805 1.00 32.03 210 ASN L C 1
ATOM 1582 O O . ASN A 1 211 ? -3.586 69.747 43.026 1.00 32.50 210 ASN L O 1
ATOM 1587 N N . ARG A 1 212 ? -2.071 71.335 43.299 1.00 30.29 211 ARG L N 1
ATOM 1588 C CA . ARG A 1 212 ? -1.228 70.522 44.115 1.00 36.28 211 ARG L CA 1
ATOM 1589 C C . ARG A 1 212 ? -2.022 69.873 45.245 1.00 44.28 211 ARG L C 1
ATOM 1590 O O . ARG A 1 212 ? -2.783 70.530 45.930 1.00 44.27 211 ARG L O 1
ATOM 1598 N N . GLY A 1 213 ? -1.843 68.569 45.409 1.00 46.88 212 GLY L N 1
ATOM 1599 C CA . GLY A 1 213 ? -2.490 67.798 46.449 1.00 48.47 212 GLY L CA 1
ATOM 1600 C C . GLY A 1 213 ? -3.849 67.159 46.195 1.00 58.48 212 GLY L C 1
ATOM 1601 O O . GLY A 1 213 ? -4.375 66.481 47.070 1.00 63.01 212 GLY L O 1
ATOM 1602 N N . GLU A 1 214 ? -4.418 67.343 45.016 1.00 51.31 213 GLU L N 1
ATOM 1603 C CA . GLU A 1 214 ? -5.655 66.679 44.655 1.00 48.87 213 GLU L CA 1
ATOM 1604 C C . GLU A 1 214 ? -5.400 65.184 44.506 1.00 59.68 213 GLU L C 1
ATOM 1605 O O . GLU A 1 214 ? -6.305 64.360 44.641 1.00 62.16 213 GLU L O 1
ATOM 1606 N N . GLN B 2 1 ? 35.824 45.281 -0.755 1.00 53.43 1 GLN H N 1
ATOM 1607 C CA . GLN B 2 1 ? 34.805 46.146 -0.175 1.00 46.63 1 GLN H CA 1
ATOM 1608 C C . GLN B 2 1 ? 35.337 46.914 1.051 1.00 42.04 1 GLN H C 1
ATOM 1609 O O . GLN B 2 1 ? 35.856 46.317 1.991 1.00 44.38 1 GLN H O 1
ATOM 1610 N N . ILE B 2 2 ? 35.205 48.237 1.036 1.00 33.97 2 ILE H N 1
ATOM 1611 C CA . ILE B 2 2 ? 35.787 49.073 2.091 1.00 32.05 2 ILE H CA 1
ATOM 1612 C C . ILE B 2 2 ? 34.854 49.202 3.292 1.00 33.95 2 ILE H C 1
ATOM 1613 O O . ILE B 2 2 ? 33.675 49.535 3.147 1.00 33.10 2 ILE H O 1
ATOM 1618 N N . HIS B 2 3 ? 35.374 48.825 4.449 1.00 26.32 3 HIS H N 1
ATOM 1619 C CA . HIS B 2 3 ? 34.703 49.066 5.703 1.00 31.58 3 HIS H CA 1
ATOM 1620 C C . HIS B 2 3 ? 35.694 49.825 6.555 1.00 31.95 3 HIS H C 1
ATOM 1621 O O . HIS B 2 3 ? 36.811 49.361 6.786 1.00 34.00 3 HIS H O 1
ATOM 1628 N N . LEU B 2 4 ? 35.286 50.990 7.032 1.00 29.21 4 LEU H N 1
ATOM 1629 C CA . LEU B 2 4 ? 36.134 51.757 7.941 1.00 26.22 4 LEU H CA 1
ATOM 1630 C C . LEU B 2 4 ? 35.660 51.548 9.378 1.00 26.28 4 LEU H C 1
ATOM 1631 O O . LEU B 2 4 ? 34.503 51.786 9.679 1.00 26.72 4 LEU H O 1
ATOM 1636 N N . VAL B 2 5 ? 36.550 51.097 10.256 1.00 25.32 5 VAL H N 1
ATOM 1637 C CA . VAL B 2 5 ? 36.165 50.736 11.623 1.00 24.95 5 VAL H CA 1
ATOM 1638 C C . VAL B 2 5 ? 36.876 51.643 12.621 1.00 28.90 5 VAL H C 1
ATOM 1639 O O . VAL B 2 5 ? 38.093 51.583 12.784 1.00 28.98 5 VAL H O 1
ATOM 1643 N N . GLN B 2 6 ? 36.100 52.510 13.257 1.00 23.97 6 GLN H N 1
ATOM 1644 C CA . GLN B 2 6 ? 36.626 53.511 14.169 1.00 23.68 6 GLN H CA 1
ATOM 1645 C C . GLN B 2 6 ? 36.719 52.982 15.599 1.00 27.25 6 GLN H C 1
ATOM 1646 O O . GLN B 2 6 ? 36.060 52.002 15.937 1.00 27.85 6 GLN H O 1
ATOM 1652 N N . SER B 2 7 ? 37.540 53.623 16.432 1.00 24.49 7 SER H N 1
ATOM 1653 C CA . SER B 2 7 ? 37.677 53.224 17.829 1.00 28.82 7 SER H CA 1
ATOM 1654 C C . SER B 2 7 ? 36.394 53.589 18.591 1.00 29.10 7 SER H C 1
ATOM 1655 O O . SER B 2 7 ? 35.553 54.323 18.078 1.00 28.36 7 SER H O 1
ATOM 1658 N N . GLY B 2 8 ? 36.230 53.067 19.803 1.00 26.09 8 GLY H N 1
ATOM 1659 C CA . GLY B 2 8 ? 34.977 53.253 20.528 1.00 30.43 8 GLY H CA 1
ATOM 1660 C C . GLY B 2 8 ? 34.766 54.598 21.221 1.00 33.27 8 GLY H C 1
ATOM 1661 O O . GLY B 2 8 ? 35.672 55.437 21.288 1.00 26.92 8 GLY H O 1
ATOM 1662 N N . THR B 2 9 ? 33.558 54.794 21.749 1.00 28.81 9 THR H N 1
ATOM 1663 C CA . THR B 2 9 ? 33.192 56.016 22.464 1.00 28.57 9 THR H CA 1
ATOM 1664 C C . THR B 2 9 ? 34.134 56.360 23.613 1.00 29.91 9 THR H C 1
ATOM 1665 O O . THR B 2 9 ? 34.608 55.480 24.317 1.00 28.54 9 THR H O 1
ATOM 1669 N N . GLU B 2 10 ? 34.400 57.650 23.791 1.00 30.65 10 GLU H N 1
ATOM 1670 C CA . GLU B 2 10 ? 35.217 58.108 24.909 1.00 34.05 10 GLU H CA 1
ATOM 1671 C C . GLU B 2 10 ? 34.548 59.269 25.633 1.00 31.33 10 GLU H C 1
ATOM 1672 O O . GLU B 2 10 ? 33.892 60.109 25.025 1.00 29.39 10 GLU H O 1
ATOM 1678 N N . VAL B 2 11 ? 34.720 59.288 26.943 1.00 26.84 11 VAL H N 1
ATOM 1679 C CA . VAL B 2 11 ? 34.235 60.351 27.811 1.00 30.04 11 VAL H CA 1
ATOM 1680 C C . VAL B 2 11 ? 35.465 61.035 28.392 1.00 36.47 11 VAL H C 1
ATOM 1681 O O . VAL B 2 11 ? 36.270 60.407 29.071 1.00 34.87 11 VAL H O 1
ATOM 1685 N N . LYS B 2 12 ? 35.623 62.319 28.106 1.00 33.05 12 LYS H N 1
ATOM 1686 C CA . LYS B 2 12 ? 36.875 62.984 28.385 1.00 30.56 12 LYS H CA 1
ATOM 1687 C C . LYS B 2 12 ? 36.693 64.279 29.189 1.00 36.40 12 LYS H C 1
ATOM 1688 O O . LYS B 2 12 ? 35.750 65.039 28.965 1.00 30.31 12 LYS H O 1
ATOM 1694 N N . LYS B 2 13 ? 37.599 64.505 30.141 1.00 31.84 13 LYS H N 1
ATOM 1695 C CA . LYS B 2 13 ? 37.594 65.725 30.942 1.00 35.20 13 LYS H CA 1
ATOM 1696 C C . LYS B 2 13 ? 38.126 66.912 30.151 1.00 34.21 13 LYS H C 1
ATOM 1697 O O . LYS B 2 13 ? 39.023 66.752 29.329 1.00 32.74 13 LYS H O 1
ATOM 1699 N N . PRO B 2 14 ? 37.572 68.110 30.405 1.00 37.76 14 PRO H N 1
ATOM 1700 C CA . PRO B 2 14 ? 38.065 69.336 29.765 1.00 35.80 14 PRO H CA 1
ATOM 1701 C C . PRO B 2 14 ? 39.564 69.533 30.022 1.00 35.17 14 PRO H C 1
ATOM 1702 O O . PRO B 2 14 ? 40.019 69.301 31.144 1.00 40.57 14 PRO H O 1
ATOM 1706 N N . GLY B 2 15 ? 40.312 69.943 29.002 1.00 34.54 15 GLY H N 1
ATOM 1707 C CA . GLY B 2 15 ? 41.744 70.168 29.146 1.00 33.71 15 GLY H CA 1
ATOM 1708 C C . GLY B 2 15 ? 42.530 68.941 28.741 1.00 37.87 15 GLY H C 1
ATOM 1709 O O . GLY B 2 15 ? 43.729 69.010 28.452 1.00 36.58 15 GLY H O 1
ATOM 1710 N N . SER B 2 16 ? 41.844 67.805 28.709 1.00 33.81 16 SER H N 1
ATOM 1711 C CA . SER B 2 16 ? 42.492 66.554 28.361 1.00 35.83 16 SER H CA 1
ATOM 1712 C C . SER B 2 16 ? 42.713 66.447 26.852 1.00 32.57 16 SER H C 1
ATOM 1713 O O . SER B 2 16 ? 42.235 67.271 26.074 1.00 32.38 16 SER H O 1
ATOM 1716 N N . SER B 2 17 ? 43.453 65.432 26.440 1.00 32.06 17 SER H N 1
ATOM 1717 C CA . SER B 2 17 ? 43.618 65.174 25.021 1.00 39.73 17 SER H CA 1
ATOM 1718 C C . SER B 2 17 ? 43.184 63.734 24.708 1.00 36.21 17 SER H C 1
ATOM 1719 O O . SER B 2 17 ? 43.186 62.874 25.588 1.00 34.92 17 SER H O 1
ATOM 1722 N N . VAL B 2 18 ? 42.777 63.488 23.466 1.00 32.56 18 VAL H N 1
ATOM 1723 C CA . VAL B 2 18 ? 42.314 62.162 23.056 1.00 33.81 18 VAL H CA 1
ATOM 1724 C C . VAL B 2 18 ? 42.800 61.840 21.633 1.00 33.60 18 VAL H C 1
ATOM 1725 O O . VAL B 2 18 ? 43.037 62.751 20.825 1.00 32.37 18 VAL H O 1
ATOM 1729 N N . THR B 2 19 ? 42.952 60.548 21.342 1.00 30.96 19 THR H N 1
ATOM 1730 C CA . THR B 2 19 ? 43.330 60.056 20.005 1.00 33.09 19 THR H CA 1
ATOM 1731 C C . THR B 2 19 ? 42.293 59.047 19.505 1.00 29.05 19 THR H C 1
ATOM 1732 O O . THR B 2 19 ? 42.039 58.038 20.156 1.00 36.35 19 THR H O 1
ATOM 1736 N N . VAL B 2 20 ? 41.659 59.324 18.376 1.00 28.21 20 VAL H N 1
ATOM 1737 C CA . VAL B 2 20 ? 40.677 58.382 17.848 1.00 29.35 20 VAL H CA 1
ATOM 1738 C C . VAL B 2 20 ? 41.257 57.682 16.627 1.00 28.91 20 VAL H C 1
ATOM 1739 O O . VAL B 2 20 ? 42.015 58.276 15.870 1.00 27.82 20 VAL H O 1
ATOM 1743 N N . SER B 2 21 ? 40.890 56.418 16.442 1.00 24.72 21 SER H N 1
ATOM 1744 C CA . SER B 2 21 ? 41.562 55.572 15.483 1.00 32.55 21 SER H CA 1
ATOM 1745 C C . SER B 2 21 ? 40.614 55.124 14.375 1.00 29.19 21 SER H C 1
ATOM 1746 O O . SER B 2 21 ? 39.393 55.107 14.557 1.00 25.03 21 SER H O 1
ATOM 1749 N N . CYS B 2 22 ? 41.175 54.753 13.229 1.00 25.07 22 CYS H N 1
ATOM 1750 C CA . CYS B 2 22 ? 40.361 54.281 12.108 1.00 27.60 22 CYS H CA 1
ATOM 1751 C C . CYS B 2 22 ? 41.102 53.185 11.322 1.00 27.17 22 CYS H C 1
ATOM 1752 O O . CYS B 2 22 ? 42.140 53.443 10.714 1.00 30.25 22 CYS H O 1
ATOM 1755 N N . LYS B 2 23 ? 40.567 51.966 11.373 1.00 27.69 23 LYS H N 1
ATOM 1756 C CA . LYS B 2 23 ? 41.126 50.812 10.665 1.00 27.84 23 LYS H CA 1
ATOM 1757 C C . LYS B 2 23 ? 40.455 50.679 9.309 1.00 24.48 23 LYS H C 1
ATOM 1758 O O . LYS B 2 23 ? 39.256 50.443 9.231 1.00 25.33 23 LYS H O 1
ATOM 1764 N N . ALA B 2 24 ? 41.231 50.819 8.241 1.00 26.23 24 ALA H N 1
ATOM 1765 C CA . ALA B 2 24 ? 40.667 50.917 6.900 1.00 27.33 24 ALA H CA 1
ATOM 1766 C C . ALA B 2 24 ? 40.680 49.589 6.137 1.00 31.35 24 ALA H C 1
ATOM 1767 O O . ALA B 2 24 ? 41.494 49.401 5.226 1.00 28.88 24 ALA H O 1
ATOM 1769 N N . TYR B 2 25 ? 39.774 48.683 6.505 1.00 30.66 25 TYR H N 1
ATOM 1770 C CA . TYR B 2 25 ? 39.634 47.398 5.820 1.00 31.30 25 TYR H CA 1
ATOM 1771 C C . TYR B 2 25 ? 39.245 47.605 4.356 1.00 29.18 25 TYR H C 1
ATOM 1772 O O . TYR B 2 25 ? 38.273 48.296 4.054 1.00 35.36 25 TYR H O 1
ATOM 1781 N N . GLY B 2 26 ? 39.989 46.992 3.448 1.00 28.90 26 GLY H N 1
ATOM 1782 C CA . GLY B 2 26 ? 39.702 47.143 2.032 1.00 30.72 26 GLY H CA 1
ATOM 1783 C C . GLY B 2 26 ? 40.574 48.199 1.390 1.00 30.36 26 GLY H C 1
ATOM 1784 O O . GLY B 2 26 ? 40.624 48.306 0.164 1.00 31.57 26 GLY H O 1
ATOM 1785 N N . VAL B 2 27 ? 41.269 48.979 2.218 1.00 30.80 27 VAL H N 1
ATOM 1786 C CA . VAL B 2 27 ? 42.187 49.979 1.700 1.00 33.06 27 VAL H CA 1
ATOM 1787 C C . VAL B 2 27 ? 43.603 49.433 1.635 1.00 36.44 27 VAL H C 1
ATOM 1788 O O . VAL B 2 27 ? 44.207 49.093 2.656 1.00 33.77 27 VAL H O 1
ATOM 1792 N N . ASN B 2 28 ? 44.106 49.361 0.406 1.00 31.94 28 ASN H N 1
ATOM 1793 C CA . ASN B 2 28 ? 45.473 48.980 0.074 1.00 30.79 28 ASN H CA 1
ATOM 1794 C C . ASN B 2 28 ? 46.606 49.690 0.768 1.00 31.30 28 ASN H C 1
ATOM 1795 O O . ASN B 2 28 ? 47.470 49.087 1.408 1.00 32.55 28 ASN H O 1
ATOM 1800 N N . THR B 2 29 ? 46.630 50.993 0.551 1.00 28.40 29 THR H N 1
ATOM 1801 C CA . THR B 2 29 ? 47.703 51.834 1.032 1.00 25.18 29 THR H CA 1
ATOM 1802 C C . THR B 2 29 ? 47.208 53.253 0.985 1.00 27.53 29 THR H C 1
ATOM 1803 O O . THR B 2 29 ? 46.471 53.623 0.059 1.00 29.18 29 THR H O 1
ATOM 1807 N N . PHE B 2 30 ? 47.585 54.050 1.985 1.00 25.70 30 PHE H N 1
ATOM 1808 C CA . PHE B 2 30 ? 47.193 55.450 2.012 1.00 30.75 30 PHE H CA 1
ATOM 1809 C C . PHE B 2 30 ? 47.991 56.243 0.965 1.00 29.62 30 PHE H C 1
ATOM 1810 O O . PHE B 2 30 ? 47.819 57.449 0.825 1.00 30.61 30 PHE H O 1
ATOM 1818 N N . GLY B 2 31 ? 48.840 55.550 0.208 1.00 31.44 31 GLY H N 1
ATOM 1819 C CA . GLY B 2 31 ? 49.495 56.157 -0.933 1.00 26.67 31 GLY H CA 1
ATOM 1820 C C . GLY B 2 31 ? 48.502 56.366 -2.071 1.00 31.92 31 GLY H C 1
ATOM 1821 O O . GLY B 2 31 ? 48.769 57.144 -2.985 1.00 31.52 31 GLY H O 1
ATOM 1822 N N . LEU B 2 32 ? 47.351 55.692 -2.007 1.00 28.63 32 LEU H N 1
ATOM 1823 C CA . LEU B 2 32 ? 46.365 55.729 -3.100 1.00 29.40 32 LEU H CA 1
ATOM 1824 C C . LEU B 2 32 ? 44.978 56.266 -2.699 1.00 35.66 32 LEU H C 1
ATOM 1825 O O . LEU B 2 32 ? 44.116 56.515 -3.557 1.00 32.70 32 LEU H O 1
ATOM 1830 N N . TYR B 2 33 ? 44.777 56.399 -1.392 1.00 27.34 33 TYR H N 1
ATOM 1831 C CA . TYR B 2 33 ? 43.538 56.873 -0.781 1.00 32.47 33 TYR H CA 1
ATOM 1832 C C . TYR B 2 33 ? 43.834 58.035 0.158 1.00 31.87 33 TYR H C 1
ATOM 1833 O O . TYR B 2 33 ? 44.763 57.948 0.957 1.00 35.09 33 TYR H O 1
ATOM 1842 N N . ALA B 2 34 ? 43.050 59.108 0.089 1.00 31.51 34 ALA H N 1
ATOM 1843 C CA . ALA B 2 34 ? 43.196 60.190 1.063 1.00 31.60 34 ALA H CA 1
ATOM 1844 C C . ALA B 2 34 ? 42.290 59.924 2.258 1.00 28.64 34 ALA H C 1
ATOM 1845 O O . ALA B 2 34 ? 41.216 59.338 2.109 1.00 25.51 34 ALA H O 1
ATOM 1847 N N . VAL B 2 35 ? 42.728 60.343 3.440 1.00 25.99 35 VAL H N 1
ATOM 1848 C CA . VAL B 2 35 ? 41.866 60.317 4.622 1.00 27.14 35 VAL H CA 1
ATOM 1849 C C . VAL B 2 35 ? 41.402 61.719 4.932 1.00 26.74 35 VAL H C 1
ATOM 1850 O O . VAL B 2 35 ? 42.214 62.625 5.051 1.00 26.08 35 VAL H O 1
ATOM 1854 N N . ASN B 2 36 A 40.096 61.907 5.053 1.00 24.83 35 ASN H N 1
ATOM 1855 C CA . ASN B 2 36 A 39.564 63.171 5.533 1.00 24.90 35 ASN H CA 1
ATOM 1856 C C . ASN B 2 36 A 38.747 62.948 6.811 1.00 27.38 35 ASN H C 1
ATOM 1857 O O . ASN B 2 36 A 37.845 62.108 6.827 1.00 24.80 35 ASN H O 1
ATOM 1862 N N . TRP B 2 37 ? 39.063 63.680 7.875 1.00 24.55 36 TRP H N 1
ATOM 1863 C CA . TRP B 2 37 ? 38.273 63.626 9.110 1.00 23.76 36 TRP H CA 1
ATOM 1864 C C . TRP B 2 37 ? 37.237 64.754 9.168 1.00 25.85 36 TRP H C 1
ATOM 1865 O O . TRP B 2 37 ? 37.492 65.880 8.739 1.00 30.24 36 TRP H O 1
ATOM 1876 N N . VAL B 2 38 ? 36.076 64.436 9.727 1.00 24.38 37 VAL H N 1
ATOM 1877 C CA . VAL B 2 38 ? 34.913 65.313 9.749 1.00 28.22 37 VAL H CA 1
ATOM 1878 C C . VAL B 2 38 ? 34.168 65.098 11.066 1.00 26.43 37 VAL H C 1
ATOM 1879 O O . VAL B 2 38 ? 34.165 63.987 11.584 1.00 28.72 37 VAL H O 1
ATOM 1883 N N . ARG B 2 39 ? 33.530 66.133 11.612 1.00 21.81 38 ARG H N 1
ATOM 1884 C CA . ARG B 2 39 ? 32.796 65.936 12.857 1.00 25.74 38 ARG H CA 1
ATOM 1885 C C . ARG B 2 39 ? 31.385 66.530 12.782 1.00 22.91 38 ARG H C 1
ATOM 1886 O O . ARG B 2 39 ? 31.102 67.423 11.975 1.00 23.58 38 ARG H O 1
ATOM 1894 N N . GLN B 2 40 ? 30.496 65.996 13.607 1.00 23.96 39 GLN H N 1
ATOM 1895 C CA . GLN B 2 40 ? 29.116 66.449 13.661 1.00 26.57 39 GLN H CA 1
ATOM 1896 C C . GLN B 2 40 ? 28.644 66.612 15.111 1.00 30.02 39 GLN H C 1
ATOM 1897 O O . GLN B 2 40 ? 28.455 65.623 15.819 1.00 26.13 39 GLN H O 1
ATOM 1903 N N . ALA B 2 41 ? 28.467 67.855 15.544 1.00 29.68 40 ALA H N 1
ATOM 1904 C CA . ALA B 2 41 ? 27.946 68.132 16.877 1.00 36.47 40 ALA H CA 1
ATOM 1905 C C . ALA B 2 41 ? 26.457 67.797 16.927 1.00 37.19 40 ALA H C 1
ATOM 1906 O O . ALA B 2 41 ? 25.781 67.853 15.897 1.00 37.20 40 ALA H O 1
ATOM 1908 N N . PRO B 2 42 ? 25.938 67.468 18.092 1.00 40.87 41 PRO H N 1
ATOM 1909 C CA . PRO B 2 42 ? 24.578 66.941 18.174 1.00 43.80 41 PRO H CA 1
ATOM 1910 C C . PRO B 2 42 ? 23.553 67.899 17.615 1.00 41.01 41 PRO H C 1
ATOM 1911 O O . PRO B 2 42 ? 23.546 69.072 17.902 1.00 36.85 41 PRO H O 1
ATOM 1915 N N . GLY B 2 43 ? 22.700 67.356 16.771 1.00 38.02 42 GLY H N 1
ATOM 1916 C CA . GLY B 2 43 ? 21.716 68.142 16.076 1.00 39.35 42 GLY H CA 1
ATOM 1917 C C . GLY B 2 43 ? 22.323 69.233 15.213 1.00 40.20 42 GLY H C 1
ATOM 1918 O O . GLY B 2 43 ? 21.709 70.240 14.988 1.00 45.57 42 GLY H O 1
ATOM 1919 N N . GLN B 2 44 ? 23.519 69.020 14.716 1.00 36.24 43 GLN H N 1
ATOM 1920 C CA . GLN B 2 44 ? 24.217 70.025 13.939 1.00 41.31 43 GLN H CA 1
ATOM 1921 C C . GLN B 2 44 ? 24.556 69.435 12.589 1.00 35.61 43 GLN H C 1
ATOM 1922 O O . GLN B 2 44 ? 24.309 68.276 12.342 1.00 34.74 43 GLN H O 1
ATOM 1928 N N . SER B 2 45 ? 25.058 70.271 11.705 1.00 31.43 44 SER H N 1
ATOM 1929 C CA . SER B 2 45 ? 25.546 69.838 10.421 1.00 30.42 44 SER H CA 1
ATOM 1930 C C . SER B 2 45 ? 27.008 69.395 10.502 1.00 33.49 44 SER H C 1
ATOM 1931 O O . SER B 2 45 ? 27.563 69.299 11.571 1.00 34.17 44 SER H O 1
ATOM 1934 N N . LEU B 2 46 ? 27.621 69.097 9.373 1.00 28.06 45 LEU H N 1
ATOM 1935 C CA . LEU B 2 46 ? 28.958 68.541 9.381 1.00 27.29 45 LEU H CA 1
ATOM 1936 C C . LEU B 2 46 ? 30.063 69.549 9.107 1.00 27.13 45 LEU H C 1
ATOM 1937 O O . LEU B 2 46 ? 29.867 70.495 8.376 1.00 27.33 45 LEU H O 1
ATOM 1942 N N . GLU B 2 47 ? 31.203 69.349 9.752 1.00 23.96 46 GLU H N 1
ATOM 1943 C CA . GLU B 2 47 ? 32.328 70.270 9.619 1.00 26.48 46 GLU H CA 1
ATOM 1944 C C . GLU B 2 47 ? 33.641 69.540 9.374 1.00 28.68 46 GLU H C 1
ATOM 1945 O O . GLU B 2 47 ? 33.995 68.611 10.108 1.00 26.61 46 GLU H O 1
ATOM 1951 N N . TYR B 2 48 ? 34.361 69.993 8.346 1.00 26.29 47 TYR H N 1
ATOM 1952 C CA . TYR B 2 48 ? 35.670 69.456 7.976 1.00 26.64 47 TYR H CA 1
ATOM 1953 C C . TYR B 2 48 ? 36.732 69.772 9.005 1.00 26.31 47 TYR H C 1
ATOM 1954 O O . TYR B 2 48 ? 36.794 70.897 9.498 1.00 31.49 47 TYR H O 1
ATOM 1963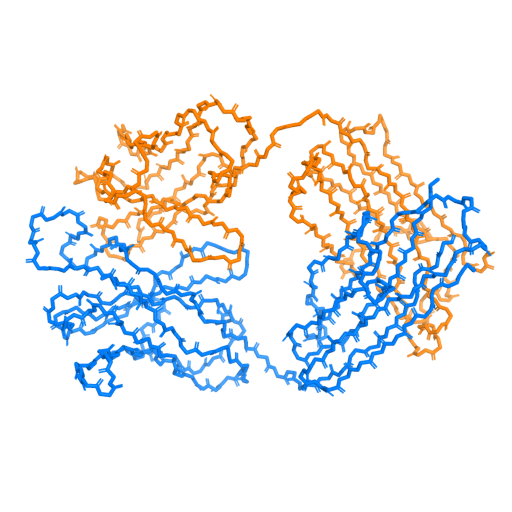 N N . ILE B 2 49 ? 37.591 68.801 9.307 1.00 25.37 48 ILE H N 1
ATOM 1964 C CA . ILE B 2 49 ? 38.644 69.020 10.317 1.00 24.73 48 ILE H CA 1
ATOM 1965 C C . ILE B 2 49 ? 40.027 69.081 9.697 1.00 26.61 48 ILE H C 1
ATOM 1966 O O . ILE B 2 49 ? 40.799 69.999 9.983 1.00 28.40 48 ILE H O 1
ATOM 1971 N N . GLY B 2 50 ? 40.345 68.097 8.860 1.00 29.02 49 GLY H N 1
ATOM 1972 C CA . GLY B 2 50 ? 41.672 67.995 8.281 1.00 29.85 49 GLY H CA 1
ATOM 1973 C C . GLY B 2 50 ? 41.872 66.709 7.502 1.00 31.26 49 GLY H C 1
ATOM 1974 O O . GLY B 2 50 ? 40.941 65.924 7.343 1.00 27.98 49 GLY H O 1
ATOM 1975 N N . GLN B 2 51 ? 43.060 66.503 6.969 1.00 30.63 50 GLN H N 1
ATOM 1976 C CA . GLN B 2 51 ? 43.295 65.417 6.036 1.00 30.02 50 GLN H CA 1
ATOM 1977 C C . GLN B 2 51 ? 44.723 64.875 6.031 1.00 31.34 50 GLN H C 1
ATOM 1978 O O . GLN B 2 51 ? 45.640 65.506 6.500 1.00 32.42 50 GLN H O 1
ATOM 1984 N N . ILE B 2 52 ? 44.887 63.694 5.470 1.00 32.33 51 ILE H N 1
ATOM 1985 C CA . ILE B 2 52 ? 46.208 63.233 5.094 1.00 32.69 51 ILE H CA 1
ATOM 1986 C C . ILE B 2 52 ? 46.083 62.722 3.661 1.00 33.14 51 ILE H C 1
ATOM 1987 O O . ILE B 2 52 ? 45.208 61.923 3.329 1.00 35.85 51 ILE H O 1
ATOM 1992 N N . TRP B 2 53 ? 46.879 63.299 2.781 1.00 34.44 52 TRP H N 1
ATOM 1993 C CA . TRP B 2 53 ? 46.818 63.074 1.355 1.00 33.58 52 TRP H CA 1
ATOM 1994 C C . TRP B 2 53 ? 48.224 62.926 0.817 1.00 37.14 52 TRP H C 1
ATOM 1995 O O . TRP B 2 53 ? 49.017 63.826 0.952 1.00 36.40 52 TRP H O 1
ATOM 2006 N N . ARG B 2 54 ? 48.523 61.802 0.184 1.00 36.16 54 ARG H N 1
ATOM 2007 C CA . ARG B 2 54 ? 49.871 61.533 -0.302 1.00 38.07 54 ARG H CA 1
ATOM 2008 C C . ARG B 2 54 ? 50.890 61.614 0.811 1.00 37.77 54 ARG H C 1
ATOM 2009 O O . ARG B 2 54 ? 51.959 62.156 0.651 1.00 36.96 54 ARG H O 1
ATOM 2011 N N . TRP B 2 55 ? 50.495 61.120 1.966 1.00 36.76 55 TRP H N 1
ATOM 2012 C CA . TRP B 2 55 ? 51.347 61.081 3.131 1.00 36.12 55 TRP H CA 1
ATOM 2013 C C . TRP B 2 55 ? 51.605 62.482 3.674 1.00 37.25 55 TRP H C 1
ATOM 2014 O O . TRP B 2 55 ? 52.476 62.673 4.469 1.00 39.82 55 TRP H O 1
ATOM 2025 N N . LYS B 2 56 ? 50.799 63.443 3.273 1.00 34.17 56 LYS H N 1
ATOM 2026 C CA . LYS B 2 56 ? 50.972 64.796 3.730 1.00 34.77 56 LYS H CA 1
ATOM 2027 C C . LYS B 2 56 ? 49.738 65.216 4.489 1.00 34.66 56 LYS H C 1
ATOM 2028 O O . LYS B 2 56 ? 48.629 65.143 3.993 1.00 31.35 56 LYS H O 1
ATOM 2030 N N . SER B 2 57 ? 49.948 65.657 5.712 1.00 32.93 57 SER H N 1
ATOM 2031 C CA . SER B 2 57 ? 48.815 65.967 6.580 1.00 38.12 57 SER H CA 1
ATOM 2032 C C . SER B 2 57 ? 48.590 67.472 6.695 1.00 39.31 57 SER H C 1
ATOM 2033 O O . SER B 2 57 ? 49.481 68.261 6.377 1.00 39.06 57 SER H O 1
ATOM 2036 N N . SER B 2 58 ? 47.394 67.860 7.138 1.00 36.33 58 SER H N 1
ATOM 2037 C CA . SER B 2 58 ? 47.039 69.273 7.299 1.00 33.51 58 SER H CA 1
ATOM 2038 C C . SER B 2 58 ? 45.680 69.431 7.953 1.00 34.75 58 SER H C 1
ATOM 2039 O O . SER B 2 58 ? 44.864 68.503 7.953 1.00 31.32 58 SER H O 1
ATOM 2042 N N . ALA B 2 59 ? 45.422 70.632 8.462 1.00 35.31 59 ALA H N 1
ATOM 2043 C CA . ALA B 2 59 ? 44.213 70.898 9.232 1.00 34.52 59 ALA H CA 1
ATOM 2044 C C . ALA B 2 59 ? 43.596 72.242 8.871 1.00 38.87 59 ALA H C 1
ATOM 2045 O O . ALA B 2 59 ? 44.301 73.191 8.560 1.00 41.33 59 ALA H O 1
ATOM 2047 N N . SER B 2 60 ? 42.268 72.294 8.903 1.00 36.86 60 SER H N 1
ATOM 2048 C CA . SER B 2 60 ? 41.504 73.509 8.640 1.00 40.91 60 SER H CA 1
ATOM 2049 C C . SER B 2 60 ? 41.833 74.600 9.657 1.00 45.32 60 SER H C 1
ATOM 2050 O O . SER B 2 60 ? 42.225 74.291 10.786 1.00 41.48 60 SER H O 1
ATOM 2053 N N . HIS B 2 61 ? 41.647 75.857 9.248 1.00 45.37 61 HIS H N 1
ATOM 2054 C CA . HIS B 2 61 ? 41.934 77.039 10.065 1.00 47.38 61 HIS H CA 1
ATOM 2055 C C . HIS B 2 61 ? 41.441 76.917 11.505 1.00 46.11 61 HIS H C 1
ATOM 2056 O O . HIS B 2 61 ? 42.191 77.173 12.443 1.00 46.60 61 HIS H O 1
ATOM 2058 N N . HIS B 2 62 ? 40.183 76.514 11.665 1.00 46.43 62 HIS H N 1
ATOM 2059 C CA . HIS B 2 62 ? 39.544 76.410 12.977 1.00 47.31 62 HIS H CA 1
ATOM 2060 C C . HIS B 2 62 ? 40.239 75.400 13.909 1.00 49.23 62 HIS H C 1
ATOM 2061 O O . HIS B 2 62 ? 40.092 75.472 15.130 1.00 47.49 62 HIS H O 1
ATOM 2068 N N . PHE B 2 63 ? 41.013 74.476 13.343 1.00 41.34 63 PHE H N 1
ATOM 2069 C CA . PHE B 2 63 ? 41.628 73.428 14.152 1.00 39.40 63 PHE H CA 1
ATOM 2070 C C . PHE B 2 63 ? 43.156 73.424 14.136 1.00 41.21 63 PHE H C 1
ATOM 2071 O O . PHE B 2 63 ? 43.771 72.644 14.860 1.00 39.82 63 PHE H O 1
ATOM 2079 N N . ARG B 2 64 ? 43.765 74.271 13.334 1.00 46.78 64 ARG H N 1
ATOM 2080 C CA . ARG B 2 64 ? 45.203 74.259 13.189 1.00 44.89 64 ARG H CA 1
ATOM 2081 C C . ARG B 2 64 ? 45.902 74.569 14.508 1.00 44.97 64 ARG H C 1
ATOM 2082 O O . ARG B 2 64 ? 45.521 75.481 15.217 1.00 47.14 64 ARG H O 1
ATOM 2090 N N . GLY B 2 65 ? 46.934 73.796 14.812 1.00 42.50 65 GLY H N 1
ATOM 2091 C CA . GLY B 2 65 ? 47.687 73.922 16.049 1.00 42.32 65 GLY H CA 1
ATOM 2092 C C . GLY B 2 65 ? 47.161 73.073 17.196 1.00 45.45 65 GLY H C 1
ATOM 2093 O O . GLY B 2 65 ? 47.807 72.960 18.237 1.00 47.32 65 GLY H O 1
ATOM 2094 N N . ARG B 2 66 ? 45.992 72.471 17.005 1.00 40.62 66 ARG H N 1
ATOM 2095 C CA . ARG B 2 66 ? 45.307 71.737 18.069 1.00 38.26 66 ARG H CA 1
ATOM 2096 C C . ARG B 2 66 ? 45.087 70.272 17.723 1.00 39.92 66 ARG H C 1
ATOM 2097 O O . ARG B 2 66 ? 44.590 69.495 18.537 1.00 40.38 66 ARG H O 1
ATOM 2105 N N . VAL B 2 67 ? 45.429 69.908 16.496 1.00 38.36 67 VAL H N 1
ATOM 2106 C CA . VAL B 2 67 ? 45.091 68.601 15.957 1.00 37.74 67 VAL H CA 1
ATOM 2107 C C . VAL B 2 67 ? 46.283 68.015 15.200 1.00 36.17 67 VAL H C 1
ATOM 2108 O O . VAL B 2 67 ? 46.940 68.719 14.441 1.00 38.19 67 VAL H O 1
ATOM 2112 N N . LEU B 2 68 ? 46.578 66.739 15.443 1.00 38.51 68 LEU H N 1
ATOM 2113 C CA . LEU B 2 68 ? 47.576 65.999 14.656 1.00 36.72 68 LEU H CA 1
ATOM 2114 C C . LEU B 2 68 ? 46.900 64.834 13.960 1.00 34.20 68 LEU H C 1
ATOM 2115 O O . LEU B 2 68 ? 46.183 64.053 14.601 1.00 35.44 68 LEU H O 1
ATOM 2120 N N . ILE B 2 69 ? 47.110 64.719 12.652 1.00 32.95 69 ILE H N 1
ATOM 2121 C CA . ILE B 2 69 ? 46.539 63.617 11.896 1.00 30.87 69 ILE H CA 1
ATOM 2122 C C . ILE B 2 69 ? 47.652 62.793 11.274 1.00 31.75 69 ILE H C 1
ATOM 2123 O O . ILE B 2 69 ? 48.556 63.336 10.651 1.00 28.58 69 ILE H O 1
ATOM 2128 N N . SER B 2 70 ? 47.579 61.479 11.461 1.00 36.13 70 SER H N 1
ATOM 2129 C CA . SER B 2 70 ? 48.615 60.571 10.997 1.00 32.38 70 SER H CA 1
ATOM 2130 C C . SER B 2 70 ? 48.002 59.351 10.333 1.00 30.68 70 SER H C 1
ATOM 2131 O O . SER B 2 70 ? 46.818 59.087 10.487 1.00 32.53 70 SER H O 1
ATOM 2134 N N . ALA B 2 71 ? 48.825 58.613 9.598 1.00 27.73 71 ALA H N 1
ATOM 2135 C CA . ALA B 2 71 ? 48.396 57.411 8.893 1.00 30.79 71 ALA H CA 1
ATOM 2136 C C . ALA B 2 71 ? 49.600 56.514 8.680 1.00 34.19 71 ALA H C 1
ATOM 2137 O O . ALA B 2 71 ? 50.716 57.004 8.476 1.00 33.55 71 ALA H O 1
ATOM 2139 N N . VAL B 2 72 ? 49.377 55.204 8.757 1.00 30.68 72 VAL H N 1
ATOM 2140 C CA . VAL B 2 72 ? 50.430 54.206 8.560 1.00 29.07 72 VAL H CA 1
ATOM 2141 C C . VAL B 2 72 ? 49.885 52.974 7.809 1.00 29.96 72 VAL H C 1
ATOM 2142 O O . VAL B 2 72 ? 48.782 52.505 8.104 1.00 31.22 72 VAL H O 1
ATOM 2146 N N . ASP B 2 73 ? 50.641 52.478 6.847 1.00 28.20 73 ASP H N 1
ATOM 2147 C CA . ASP B 2 73 ? 50.310 51.250 6.148 1.00 30.14 73 ASP H CA 1
ATOM 2148 C C . ASP B 2 73 ? 50.680 50.012 6.963 1.00 33.75 73 ASP H C 1
ATOM 2149 O O . ASP B 2 73 ? 51.743 49.935 7.523 1.00 31.49 73 ASP H O 1
ATOM 2154 N N . LEU B 2 74 ? 49.781 49.056 7.020 1.00 31.78 74 LEU H N 1
ATOM 2155 C CA . LEU B 2 74 ? 50.003 47.833 7.765 1.00 32.69 74 LEU H CA 1
ATOM 2156 C C . LEU B 2 74 ? 49.404 46.676 7.013 1.00 37.86 74 LEU H C 1
ATOM 2157 O O . LEU B 2 74 ? 48.585 46.872 6.140 1.00 32.32 74 LEU H O 1
ATOM 2162 N N . THR B 2 75 ? 49.837 45.474 7.352 1.00 31.27 75 THR H N 1
ATOM 2163 C CA . THR B 2 75 ? 49.307 44.267 6.758 1.00 34.08 75 THR H CA 1
ATOM 2164 C C . THR B 2 75 ? 49.283 43.074 7.711 1.00 47.30 75 THR H C 1
ATOM 2165 O O . THR B 2 75 ? 49.911 43.099 8.748 1.00 47.33 75 THR H O 1
ATOM 2169 N N . GLY B 2 76 ? 48.564 42.029 7.350 1.00 47.42 76 GLY H N 1
ATOM 2170 C CA . GLY B 2 76 ? 48.506 40.856 8.193 1.00 47.76 76 GLY H CA 1
ATOM 2171 C C . GLY B 2 76 ? 47.622 41.166 9.376 1.00 54.01 76 GLY H C 1
ATOM 2172 O O . GLY B 2 76 ? 46.436 41.393 9.236 1.00 58.68 76 GLY H O 1
ATOM 2173 N N . SER B 2 77 ? 48.207 41.184 10.553 1.00 49.35 77 SER H N 1
ATOM 2174 C CA . SER B 2 77 ? 47.455 41.445 11.748 1.00 53.79 77 SER H CA 1
ATOM 2175 C C . SER B 2 77 ? 46.458 42.588 11.665 1.00 54.27 77 SER H C 1
ATOM 2176 O O . SER B 2 77 ? 45.406 42.523 12.273 1.00 53.11 77 SER H O 1
ATOM 2179 N N . SER B 2 78 A 46.815 43.651 10.960 1.00 47.14 77 SER H N 1
ATOM 2180 C CA . SER B 2 78 A 45.947 44.825 10.853 1.00 44.94 77 SER H CA 1
ATOM 2181 C C . SER B 2 78 A 45.925 45.411 9.439 1.00 42.71 77 SER H C 1
ATOM 2182 O O . SER B 2 78 A 46.911 45.306 8.698 1.00 39.78 77 SER H O 1
ATOM 2185 N N . PRO B 2 79 B 44.791 46.019 9.059 1.00 36.49 77 PRO H N 1
ATOM 2186 C CA . PRO B 2 79 B 44.727 46.866 7.869 1.00 34.93 77 PRO H CA 1
ATOM 2187 C C . PRO B 2 79 B 45.421 48.192 8.149 1.00 32.27 77 PRO H C 1
ATOM 2188 O O . PRO B 2 79 B 45.788 48.433 9.301 1.00 33.39 77 PRO H O 1
ATOM 2192 N N . PRO B 2 80 C 45.604 49.032 7.120 1.00 28.38 77 PRO H N 1
ATOM 2193 C CA . PRO B 2 80 C 46.101 50.404 7.302 1.00 30.52 77 PRO H CA 1
ATOM 2194 C C . PRO B 2 80 C 45.254 51.224 8.277 1.00 31.11 77 PRO H C 1
ATOM 2195 O O . PRO B 2 80 C 44.029 51.136 8.267 1.00 28.49 77 PRO H O 1
ATOM 2199 N N . ILE B 2 81 D 45.923 52.021 9.101 1.00 28.50 77 ILE H N 1
ATOM 2200 C CA . ILE B 2 81 D 45.265 52.793 10.140 1.00 28.14 77 ILE H CA 1
ATOM 2201 C C . ILE B 2 81 D 45.557 54.291 10.048 1.00 30.19 77 ILE H C 1
ATOM 2202 O O . ILE B 2 81 D 46.705 54.700 9.835 1.00 33.32 77 ILE H O 1
ATOM 2207 N N . SER B 2 82 ? 44.522 55.108 10.235 1.00 29.29 78 SER H N 1
ATOM 2208 C CA . SER B 2 82 ? 44.716 56.540 10.451 1.00 29.40 78 SER H CA 1
ATOM 2209 C C . SER B 2 82 ? 44.234 56.935 11.844 1.00 30.21 78 SER H C 1
ATOM 2210 O O . SER B 2 82 ? 43.286 56.345 12.365 1.00 31.16 78 SER H O 1
ATOM 2213 N N . SER B 2 83 ? 44.872 57.932 12.450 1.00 28.05 79 SER H N 1
ATOM 2214 C CA . SER B 2 83 ? 44.380 58.430 13.731 1.00 29.51 79 SER H CA 1
ATOM 2215 C C . SER B 2 83 ? 44.316 59.964 13.801 1.00 30.28 79 SER H C 1
ATOM 2216 O O . SER B 2 83 ? 44.984 60.675 13.046 1.00 27.46 79 SER H O 1
ATOM 2219 N N . LEU B 2 84 ? 43.451 60.456 14.686 1.00 30.90 80 LEU H N 1
ATOM 2220 C CA . LEU B 2 84 ? 43.249 61.882 14.896 1.00 25.73 80 LEU H CA 1
ATOM 2221 C C . LEU B 2 84 ? 43.480 62.223 16.363 1.00 28.45 80 LEU H C 1
ATOM 2222 O O . LEU B 2 84 ? 42.743 61.743 17.228 1.00 26.80 80 LEU H O 1
ATOM 2227 N N . GLU B 2 85 ? 44.485 63.047 16.642 1.00 30.33 81 GLU H N 1
ATOM 2228 C CA . GLU B 2 85 ? 44.725 63.535 18.005 1.00 31.84 81 GLU H CA 1
ATOM 2229 C C . GLU B 2 85 ? 44.155 64.918 18.179 1.00 33.91 81 GLU H C 1
ATOM 2230 O O . GLU B 2 85 ? 44.394 65.792 17.341 1.00 31.92 81 GLU H O 1
ATOM 2236 N N . ILE B 2 86 ? 43.420 65.121 19.268 1.00 31.52 82 ILE H N 1
ATOM 2237 C CA . ILE B 2 86 ? 42.889 66.439 19.601 1.00 35.58 82 ILE H CA 1
ATOM 2238 C C . ILE B 2 86 ? 43.384 66.868 20.976 1.00 35.86 82 ILE H C 1
ATOM 2239 O O . ILE B 2 86 ? 43.210 66.138 21.947 1.00 32.91 82 ILE H O 1
ATOM 2244 N N . LYS B 2 87 A 43.985 68.050 21.061 1.00 39.36 82 LYS H N 1
ATOM 2245 C CA . LYS B 2 87 A 44.506 68.560 22.334 1.00 42.89 82 LYS H CA 1
ATOM 2246 C C . LYS B 2 87 A 43.565 69.590 22.981 1.00 39.13 82 LYS H C 1
ATOM 2247 O O . LYS B 2 87 A 42.729 70.188 22.303 1.00 39.55 82 LYS H O 1
ATOM 2253 N N . ASN B 2 88 B 43.713 69.791 24.285 1.00 37.84 82 ASN H N 1
ATOM 2254 C CA . ASN B 2 88 B 42.922 70.774 25.034 1.00 41.63 82 ASN H CA 1
ATOM 2255 C C . ASN B 2 88 B 41.419 70.718 24.762 1.00 39.09 82 ASN H C 1
ATOM 2256 O O . ASN B 2 88 B 40.826 71.705 24.320 1.00 35.57 82 ASN H O 1
ATOM 2261 N N . LEU B 2 89 C 40.811 69.562 25.010 1.00 32.92 82 LEU H N 1
ATOM 2262 C CA . LEU B 2 89 C 39.380 69.395 24.775 1.00 34.70 82 LEU H CA 1
ATOM 2263 C C . LEU B 2 89 C 38.542 70.381 25.592 1.00 35.15 82 LEU H C 1
ATOM 2264 O O . LEU B 2 89 C 38.839 70.646 26.758 1.00 36.07 82 LEU H O 1
ATOM 2269 N N . THR B 2 90 ? 37.510 70.932 24.964 1.00 34.07 83 THR H N 1
ATOM 2270 C CA . THR B 2 90 ? 36.494 71.691 25.672 1.00 39.39 83 THR H CA 1
ATOM 2271 C C . THR B 2 90 ? 35.105 71.182 25.259 1.00 42.87 83 THR H C 1
ATOM 2272 O O . THR B 2 90 ? 34.986 70.328 24.368 1.00 34.68 83 THR H O 1
ATOM 2276 N N . SER B 2 91 ? 34.070 71.712 25.912 1.00 35.76 84 SER H N 1
ATOM 2277 C CA . SER B 2 91 ? 32.677 71.332 25.671 1.00 39.66 84 SER H CA 1
ATOM 2278 C C . SER B 2 91 ? 32.245 71.394 24.214 1.00 38.58 84 SER H C 1
ATOM 2279 O O . SER B 2 91 ? 31.333 70.684 23.800 1.00 39.44 84 SER H O 1
ATOM 2282 N N . ASP B 2 92 ? 32.872 72.269 23.443 1.00 41.55 85 ASP H N 1
ATOM 2283 C CA . ASP B 2 92 ? 32.450 72.451 22.067 1.00 42.54 85 ASP H CA 1
ATOM 2284 C C . ASP B 2 92 ? 33.216 71.516 21.146 1.00 41.14 85 ASP H C 1
ATOM 2285 O O . ASP B 2 92 ? 33.185 71.666 19.920 1.00 39.45 85 ASP H O 1
ATOM 2286 N N . ASP B 2 93 ? 33.899 70.545 21.754 1.00 37.18 86 ASP H N 1
ATOM 2287 C CA . ASP B 2 93 ? 34.557 69.474 21.015 1.00 33.10 86 ASP H CA 1
ATOM 2288 C C . ASP B 2 93 ? 33.700 68.219 21.078 1.00 34.14 86 ASP H C 1
ATOM 2289 O O . ASP B 2 93 ? 33.950 67.242 20.371 1.00 30.98 86 ASP H O 1
ATOM 2294 N N . THR B 2 94 ? 32.676 68.246 21.913 1.00 29.38 87 THR H N 1
ATOM 2295 C CA . THR B 2 94 ? 31.779 67.121 22.009 1.00 26.36 87 THR H CA 1
ATOM 2296 C C . THR B 2 94 ? 30.996 66.926 20.714 1.00 31.67 87 THR H C 1
ATOM 2297 O O . THR B 2 94 ? 30.225 67.774 20.321 1.00 30.77 87 THR H O 1
ATOM 2301 N N . ALA B 2 95 ? 31.195 65.791 20.074 1.00 24.70 88 ALA H N 1
ATOM 2302 C CA . ALA B 2 95 ? 30.610 65.529 18.775 1.00 27.20 88 ALA H CA 1
ATOM 2303 C C . ALA B 2 95 ? 30.971 64.142 18.270 1.00 27.49 88 ALA H C 1
ATOM 2304 O O . ALA B 2 95 ? 31.827 63.489 18.811 1.00 25.68 88 ALA H O 1
ATOM 2306 N N . VAL B 2 96 ? 30.335 63.741 17.185 1.00 26.91 89 VAL H N 1
ATOM 2307 C CA . VAL B 2 96 ? 30.680 62.511 16.529 1.00 26.99 89 VAL H CA 1
ATOM 2308 C C . VAL B 2 96 ? 31.751 62.767 15.493 1.00 25.79 89 VAL H C 1
ATOM 2309 O O . VAL B 2 96 ? 31.559 63.548 14.609 1.00 27.38 89 VAL H O 1
ATOM 2313 N N . TYR B 2 97 ? 32.885 62.102 15.635 1.00 25.33 90 TYR H N 1
ATOM 2314 C CA . TYR B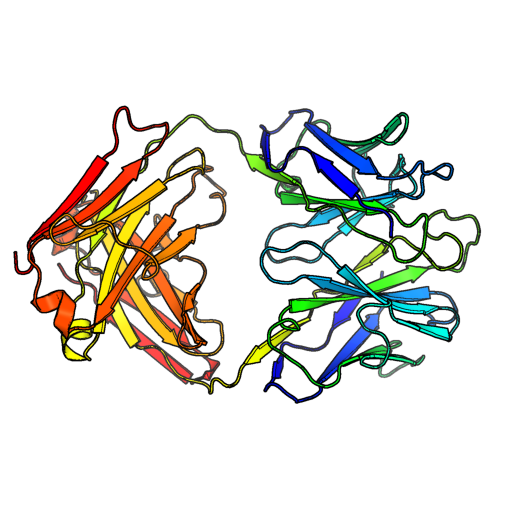 2 97 ? 33.983 62.257 14.687 1.00 25.90 90 TYR H CA 1
ATOM 2315 C C . TYR B 2 97 ? 33.968 61.112 13.683 1.00 27.33 90 TYR H C 1
ATOM 2316 O O . TYR B 2 97 ? 33.965 59.934 14.065 1.00 27.10 90 TYR H O 1
ATOM 2325 N N . PHE B 2 98 ? 33.943 61.463 12.401 1.00 25.51 91 PHE H N 1
ATOM 2326 C CA . PHE B 2 98 ? 33.940 60.470 11.322 1.00 26.14 91 PHE H CA 1
ATOM 2327 C C . PHE B 2 98 ? 35.279 60.439 10.591 1.00 28.16 91 PHE H C 1
ATOM 2328 O O . PHE B 2 98 ? 35.814 61.484 10.181 1.00 25.22 91 PHE H O 1
ATOM 2336 N N . CYS B 2 99 ? 35.818 59.241 10.419 1.00 25.15 92 CYS H N 1
ATOM 2337 C CA . CYS B 2 99 ? 36.918 59.081 9.495 1.00 23.40 92 CYS H CA 1
ATOM 2338 C 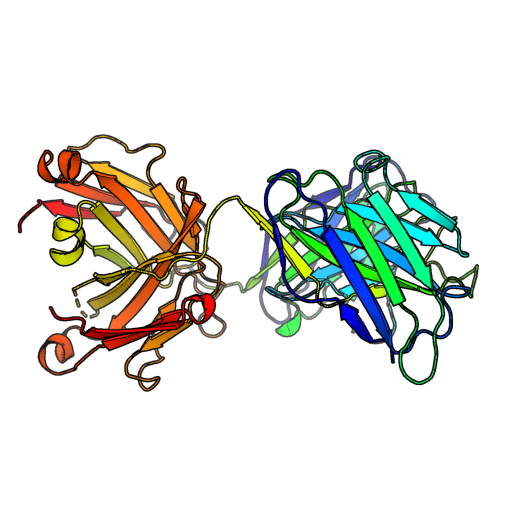C . CYS B 2 99 ? 36.308 58.748 8.142 1.00 28.88 92 CYS H C 1
ATOM 2339 O O . CYS B 2 99 ? 35.219 58.172 8.045 1.00 28.15 92 CYS H O 1
ATOM 2342 N N . THR B 2 100 ? 37.013 59.133 7.094 1.00 26.85 93 THR H N 1
ATOM 2343 C CA . THR B 2 100 ? 36.464 59.121 5.751 1.00 27.84 93 THR H CA 1
ATOM 2344 C C . THR B 2 100 ? 37.603 58.893 4.755 1.00 24.76 93 THR H C 1
ATOM 2345 O O . THR B 2 100 ? 38.728 59.320 4.996 1.00 27.63 93 THR H O 1
ATOM 2349 N N . THR B 2 101 ? 37.317 58.177 3.670 1.00 24.83 94 THR H N 1
ATOM 2350 C CA . THR B 2 101 ? 38.337 57.786 2.696 1.00 27.14 94 THR H CA 1
ATOM 2351 C C . THR B 2 101 ? 37.824 58.048 1.266 1.00 25.91 94 THR H C 1
ATOM 2352 O O . THR B 2 101 ? 36.626 57.923 1.004 1.00 27.47 94 THR H O 1
ATOM 2356 N N . THR B 2 102 ? 38.723 58.468 0.374 1.00 22.70 95 THR H N 1
ATOM 2357 C CA . THR B 2 102 ? 38.415 58.723 -1.034 1.00 28.09 95 THR H CA 1
ATOM 2358 C C . THR B 2 102 ? 39.624 58.335 -1.889 1.00 26.88 95 THR H C 1
ATOM 2359 O O . THR B 2 102 ? 40.733 58.787 -1.635 1.00 27.30 95 THR H O 1
ATOM 2363 N N . SER B 2 103 ? 39.437 57.489 -2.894 1.00 27.29 96 SER H N 1
ATOM 2364 C CA . SER B 2 103 ? 40.590 57.097 -3.706 1.00 32.41 96 SER H CA 1
ATOM 2365 C C . SER B 2 103 ? 41.083 58.295 -4.521 1.00 35.97 96 SER H C 1
ATOM 2366 O O . SER B 2 103 ? 40.274 59.082 -5.034 1.00 30.53 96 SER H O 1
ATOM 2369 N N . THR B 2 104 ? 42.404 58.436 -4.602 1.00 35.40 97 THR H N 1
ATOM 2370 C CA . THR B 2 104 ? 43.050 59.535 -5.323 1.00 38.68 97 THR H CA 1
ATOM 2371 C C . THR B 2 104 ? 43.810 59.005 -6.551 1.00 41.41 97 THR H C 1
ATOM 2372 O O . THR B 2 104 ? 44.462 59.755 -7.274 1.00 44.23 97 THR H O 1
ATOM 2376 N N . TYR B 2 105 ? 43.705 57.701 -6.782 1.00 40.22 98 TYR H N 1
ATOM 2377 C CA . TYR B 2 105 ? 44.433 57.031 -7.864 1.00 49.24 98 TYR H CA 1
ATOM 2378 C C . TYR B 2 105 ? 44.170 57.624 -9.258 1.00 51.07 98 TYR H C 1
ATOM 2379 O O . TYR B 2 105 ? 45.105 57.835 -10.027 1.00 48.13 98 TYR H O 1
ATOM 2388 N N . ASP B 2 106 ? 42.905 57.896 -9.570 1.00 48.73 99 ASP H N 1
ATOM 2389 C CA . ASP B 2 106 ? 42.508 58.413 -10.883 1.00 50.15 99 ASP H CA 1
ATOM 2390 C C . ASP B 2 106 ? 42.312 59.926 -10.868 1.00 52.37 99 ASP H C 1
ATOM 2391 O O . ASP B 2 106 ? 41.308 60.424 -10.360 1.00 55.40 99 ASP H O 1
ATOM 2396 N N . LYS B 2 107 ? 43.271 60.649 -11.444 1.00 56.83 100 LYS H N 1
ATOM 2397 C CA . LYS B 2 107 ? 43.227 62.112 -11.498 1.00 64.05 100 LYS H CA 1
ATOM 2398 C C . LYS B 2 107 ? 41.940 62.626 -12.131 1.00 61.28 100 LYS H C 1
ATOM 2399 O O . LYS B 2 107 ? 41.366 63.604 -11.669 1.00 61.88 100 LYS H O 1
ATOM 2405 N N . TRP B 2 108 A 41.412 61.898 -13.089 1.00 57.62 100 TRP H N 1
ATOM 2406 C CA . TRP B 2 108 A 40.237 62.347 -13.812 1.00 62.49 100 TRP H CA 1
ATOM 2407 C C . TRP B 2 108 A 38.890 62.073 -13.132 1.00 54.05 100 TRP H C 1
ATOM 2408 O O . TRP B 2 108 A 37.857 62.369 -13.691 1.00 52.20 100 TRP H O 1
ATOM 2419 N N . SER B 2 109 B 38.898 61.463 -11.959 1.00 52.00 100 SER H N 1
ATOM 2420 C CA . SER B 2 109 B 37.682 60.909 -11.377 1.00 47.49 100 SER H CA 1
ATOM 2421 C C . SER B 2 109 B 36.554 61.882 -11.080 1.00 43.08 100 SER H C 1
ATOM 2422 O O . SER B 2 109 B 35.407 61.553 -11.276 1.00 43.73 100 SER H O 1
ATOM 2425 N N . GLY B 2 110 C 36.877 63.060 -10.599 1.00 35.44 100 GLY H N 1
ATOM 2426 C CA . GLY B 2 110 C 35.858 63.981 -10.179 1.00 38.11 100 GLY H CA 1
ATOM 2427 C C . GLY B 2 110 C 35.418 63.859 -8.740 1.00 34.31 100 GLY H C 1
ATOM 2428 O O . GLY B 2 110 C 34.554 64.572 -8.306 1.00 30.90 100 GLY H O 1
ATOM 2429 N N . LEU B 2 111 D 36.016 62.949 -7.999 1.00 37.22 100 LEU H N 1
ATOM 2430 C CA . LEU B 2 111 D 35.802 62.918 -6.571 1.00 31.28 100 LEU H CA 1
ATOM 2431 C C . LEU B 2 111 D 36.673 63.944 -5.871 1.00 31.19 100 LEU H C 1
ATOM 2432 O O . LEU B 2 111 D 36.443 64.287 -4.744 1.00 32.99 100 LEU H O 1
ATOM 2437 N N . HIS B 2 112 E 37.698 64.405 -6.558 1.00 30.96 100 HIS H N 1
ATOM 2438 C CA . HIS B 2 112 E 38.662 65.292 -5.947 1.00 35.37 100 HIS H CA 1
ATOM 2439 C C . HIS B 2 112 E 39.203 66.387 -6.845 1.00 39.26 100 HIS H C 1
ATOM 2440 O O . HIS B 2 112 E 39.419 66.188 -8.019 1.00 39.94 100 HIS H O 1
ATOM 2447 N N . HIS B 2 113 F 39.435 67.538 -6.249 1.00 35.84 100 HIS H N 1
ATOM 2448 C CA . HIS B 2 113 F 39.878 68.723 -6.971 1.00 41.94 100 HIS H CA 1
ATOM 2449 C C . HIS B 2 113 F 41.047 69.350 -6.231 1.00 41.03 100 HIS H C 1
ATOM 2450 O O . HIS B 2 113 F 40.838 70.128 -5.301 1.00 39.73 100 HIS H O 1
ATOM 2457 N N . ASP B 2 114 G 42.268 68.982 -6.617 1.00 47.76 100 ASP H N 1
ATOM 2458 C CA . ASP B 2 114 G 43.492 69.503 -5.993 1.00 45.99 100 ASP H CA 1
ATOM 2459 C C . ASP B 2 114 G 43.488 69.464 -4.470 1.00 40.02 100 ASP H C 1
ATOM 2460 O O . ASP B 2 114 G 43.730 70.484 -3.834 1.00 38.75 100 ASP H O 1
ATOM 2465 N N . GLY B 2 115 H 43.207 68.306 -3.883 1.00 41.75 100 GLY H N 1
ATOM 2466 C CA . GLY B 2 115 H 43.256 68.166 -2.431 1.00 36.56 100 GLY H CA 1
ATOM 2467 C C . GLY B 2 115 H 41.948 68.428 -1.694 1.00 39.20 100 GLY H C 1
ATOM 2468 O O . GLY B 2 115 H 41.795 68.039 -0.536 1.00 37.31 100 GLY H O 1
ATOM 2469 N N . VAL B 2 116 I 41.008 69.097 -2.354 1.00 35.62 100 VAL H N 1
ATOM 2470 C CA . VAL B 2 116 I 39.677 69.338 -1.783 1.00 32.74 100 VAL H CA 1
ATOM 2471 C C . VAL B 2 116 I 38.719 68.295 -2.366 1.00 33.18 100 VAL H C 1
ATOM 2472 O O . VAL B 2 116 I 38.626 68.159 -3.588 1.00 33.49 100 VAL H O 1
ATOM 2476 N N . MET B 2 117 J 38.025 67.529 -1.525 1.00 27.64 100 MET H N 1
ATOM 2477 C CA . MET B 2 117 J 37.304 66.401 -2.101 1.00 29.70 100 MET H CA 1
ATOM 2478 C C . MET B 2 117 J 35.973 66.036 -1.452 1.00 28.85 100 MET H C 1
ATOM 2479 O O . MET B 2 117 J 35.623 66.508 -0.364 1.00 29.45 100 MET H O 1
ATOM 2484 N N . ALA B 2 118 K 35.214 65.236 -2.198 1.00 24.68 100 ALA H N 1
ATOM 2485 C CA . ALA B 2 118 K 34.052 64.527 -1.696 1.00 29.12 100 ALA H CA 1
ATOM 2486 C C . ALA B 2 118 K 34.521 63.262 -0.978 1.00 27.39 100 ALA H C 1
ATOM 2487 O O . ALA B 2 118 K 35.625 62.762 -1.218 1.00 28.79 100 ALA H O 1
ATOM 2489 N N . PHE B 2 119 L 33.668 62.740 -0.108 1.00 24.07 100 PHE H N 1
ATOM 2490 C CA . PHE B 2 119 L 34.061 61.644 0.765 1.00 23.32 100 PHE H CA 1
ATOM 2491 C C . PHE B 2 119 L 33.301 60.349 0.419 1.00 26.06 100 PHE H C 1
ATOM 2492 O O . PHE B 2 119 L 32.116 60.227 0.736 1.00 23.75 100 PHE H O 1
ATOM 2500 N N . SER B 2 120 ? 33.967 59.380 -0.222 1.00 22.85 101 SER H N 1
ATOM 2501 C CA . SER B 2 120 ? 33.242 58.211 -0.744 1.00 25.04 101 SER H CA 1
ATOM 2502 C C . SER B 2 120 ? 32.981 57.067 0.255 1.00 27.16 101 SER H C 1
ATOM 2503 O O . SER B 2 120 ? 32.023 56.314 0.076 1.00 26.20 101 SER H O 1
ATOM 2506 N N . SER B 2 121 ? 33.814 56.926 1.294 1.00 26.98 102 SER H N 1
ATOM 2507 C CA . SER B 2 121 ? 33.553 55.923 2.342 1.00 24.16 102 SER H CA 1
ATOM 2508 C C . SER B 2 121 ? 33.592 56.546 3.730 1.00 26.60 102 SER H C 1
ATOM 2509 O O . SER B 2 121 ? 34.482 57.338 4.033 1.00 28.36 102 SER H O 1
ATOM 2512 N N . TRP B 2 122 ? 32.631 56.165 4.571 1.00 25.46 103 TRP H N 1
ATOM 2513 C CA . TRP B 2 122 ? 32.519 56.692 5.928 1.00 27.36 103 TRP H CA 1
ATOM 2514 C C . TRP B 2 122 ? 32.632 55.611 7.015 1.00 27.51 103 TRP H C 1
ATOM 2515 O O . TRP B 2 122 ? 32.165 54.492 6.837 1.00 26.73 103 TRP H O 1
ATOM 2526 N N . GLY B 2 123 ? 33.243 55.950 8.146 1.00 26.71 104 GLY H N 1
ATOM 2527 C CA . GLY B 2 123 ? 33.215 55.067 9.302 1.00 28.18 104 GLY H CA 1
ATOM 2528 C C . GLY B 2 123 ? 31.895 55.230 10.034 1.00 28.73 104 GLY H C 1
ATOM 2529 O O . GLY B 2 123 ? 31.109 56.106 9.687 1.00 29.67 104 GLY H O 1
ATOM 2530 N N . GLN B 2 124 ? 31.643 54.406 11.030 1.00 26.38 105 GLN H N 1
ATOM 2531 C CA . GLN B 2 124 ? 30.450 54.512 11.860 1.00 26.81 105 GLN H CA 1
ATOM 2532 C C . GLN B 2 124 ? 30.422 55.788 12.665 1.00 29.97 105 GLN H C 1
ATOM 2533 O O . GLN B 2 124 ? 29.392 56.195 13.092 1.00 33.96 105 GLN H O 1
ATOM 2534 N N . GLY B 2 125 ? 31.577 56.354 12.940 1.00 27.19 106 GLY H N 1
ATOM 2535 C CA . GLY B 2 125 ? 31.682 57.501 13.826 1.00 27.54 106 GLY H CA 1
ATOM 2536 C C . GLY B 2 125 ? 32.113 57.116 15.239 1.00 28.46 106 GLY H C 1
ATOM 2537 O O . GLY B 2 125 ? 31.807 56.029 15.708 1.00 30.66 106 GLY H O 1
ATOM 2538 N N . THR B 2 126 ? 32.794 58.002 15.917 1.00 29.30 107 THR H N 1
ATOM 2539 C CA . THR B 2 126 ? 33.039 57.806 17.325 1.00 27.99 107 THR H CA 1
ATOM 2540 C C . THR B 2 126 ? 32.592 59.027 18.126 1.00 25.87 107 THR H C 1
ATOM 2541 O O . THR B 2 126 ? 32.995 60.137 17.840 1.00 22.57 107 THR H O 1
ATOM 2545 N N . LEU B 2 127 ? 31.752 58.800 19.125 1.00 25.81 108 LEU H N 1
ATOM 2546 C CA . LEU B 2 127 ? 31.351 59.883 20.000 1.00 26.61 108 LEU H CA 1
ATOM 2547 C C . LEU B 2 127 ? 32.467 60.232 20.975 1.00 29.08 108 LEU H C 1
ATOM 2548 O O . LEU B 2 127 ? 32.942 59.376 21.712 1.00 30.81 108 LEU H O 1
ATOM 2553 N N . ILE B 2 128 ? 32.907 61.484 20.948 1.00 27.20 109 ILE H N 1
ATOM 2554 C CA . ILE B 2 128 ? 33.707 62.033 22.035 1.00 26.76 109 ILE H CA 1
ATOM 2555 C C . ILE B 2 128 ? 32.840 62.993 22.833 1.00 28.64 109 ILE H C 1
ATOM 2556 O O . ILE B 2 128 ? 32.444 64.046 22.330 1.00 29.59 109 ILE H O 1
ATOM 2561 N N . SER B 2 129 ? 32.537 62.633 24.070 1.00 26.35 110 SER H N 1
ATOM 2562 C CA . SER B 2 129 ? 31.729 63.480 24.931 1.00 25.36 110 SER H CA 1
ATOM 2563 C C . SER B 2 129 ? 32.636 64.127 25.983 1.00 29.92 110 SER H C 1
ATOM 2564 O O . SER B 2 129 ? 33.334 63.423 26.710 1.00 30.50 110 SER H O 1
ATOM 2567 N N . VAL B 2 130 ? 32.659 65.460 26.042 1.00 26.16 111 VAL H N 1
ATOM 2568 C CA . VAL B 2 130 ? 33.592 66.156 26.931 1.00 23.91 111 VAL H CA 1
ATOM 2569 C C . VAL B 2 130 ? 32.823 66.675 28.145 1.00 29.56 111 VAL H C 1
ATOM 2570 O O . VAL B 2 130 ? 31.903 67.471 27.997 1.00 27.18 111 VAL H O 1
ATOM 2574 N N . SER B 2 131 ? 33.209 66.219 29.335 1.00 29.86 112 SER H N 1
ATOM 2575 C CA . SER B 2 131 ? 32.432 66.456 30.555 1.00 31.04 112 SER H CA 1
ATOM 2576 C C . SER B 2 131 ? 33.240 66.147 31.806 1.00 29.57 112 SER H C 1
ATOM 2577 O O . SER B 2 131 ? 34.053 65.215 31.809 1.00 27.64 112 SER H O 1
ATOM 2580 N N . ALA B 2 132 ? 33.007 66.915 32.871 1.00 31.16 113 ALA H N 1
ATOM 2581 C CA . ALA B 2 132 ? 33.595 66.620 34.180 1.00 36.69 113 ALA H CA 1
ATOM 2582 C C . ALA B 2 132 ? 32.726 65.690 35.045 1.00 34.37 113 ALA H C 1
ATOM 2583 O O . ALA B 2 132 ? 33.081 65.387 36.174 1.00 29.36 113 ALA H O 1
ATOM 2585 N N . ALA B 2 133 ? 31.589 65.244 34.545 1.00 37.85 114 ALA H N 1
ATOM 2586 C CA . ALA B 2 133 ? 30.719 64.397 35.332 1.00 32.58 114 ALA H CA 1
ATOM 2587 C C . ALA B 2 133 ? 31.312 63.023 35.558 1.00 35.90 114 ALA H C 1
ATOM 2588 O O . ALA B 2 133 ? 32.041 62.531 34.742 1.00 36.38 114 ALA H O 1
ATOM 2590 N N . SER B 2 134 ? 30.986 62.405 36.673 1.00 31.43 115 SER H N 1
ATOM 2591 C CA . SER B 2 134 ? 31.433 61.062 36.965 1.00 34.39 115 SER H CA 1
ATOM 2592 C C . SER B 2 134 ? 30.277 60.098 36.909 1.00 29.84 115 SER H C 1
ATOM 2593 O O . SER B 2 134 ? 29.147 60.502 36.985 1.00 29.92 115 SER H O 1
ATOM 2596 N N . THR B 2 135 ? 30.566 58.826 36.708 1.00 32.69 116 THR H N 1
ATOM 2597 C CA . THR B 2 135 ? 29.502 57.885 36.424 1.00 31.05 116 THR H CA 1
ATOM 2598 C C . THR B 2 135 ? 28.556 57.804 37.598 1.00 33.14 116 THR H C 1
ATOM 2599 O O . THR B 2 135 ? 28.965 57.833 38.740 1.00 33.41 116 THR H O 1
ATOM 2603 N N . LYS B 2 136 ? 27.280 57.753 37.277 1.00 28.04 117 LYS H N 1
ATOM 2604 C CA . LYS B 2 136 ? 26.228 57.760 38.279 1.00 26.55 117 LYS H CA 1
ATOM 2605 C C . LYS B 2 136 ? 24.923 57.082 37.821 1.00 28.95 117 LYS H C 1
ATOM 2606 O O . LYS B 2 136 ? 24.348 57.432 36.783 1.00 21.84 117 LYS H O 1
ATOM 2612 N N . GLY B 2 137 ? 24.452 56.119 38.608 1.00 26.90 118 GLY H N 1
ATOM 2613 C CA . GLY B 2 137 ? 23.205 55.436 38.313 1.00 25.55 118 GLY H CA 1
ATOM 2614 C C . GLY B 2 137 ? 21.972 56.306 38.534 1.00 25.32 118 GLY H C 1
ATOM 2615 O O . GLY B 2 137 ? 21.973 57.196 39.377 1.00 24.96 118 GLY H O 1
ATOM 2616 N N . PRO B 2 138 ? 20.903 56.050 37.771 1.00 24.92 119 PRO H N 1
ATOM 2617 C CA . PRO B 2 138 ? 19.702 56.893 37.859 1.00 26.69 119 PRO H CA 1
ATOM 2618 C C . PRO B 2 138 ? 18.818 56.632 39.081 1.00 30.25 119 PRO H C 1
ATOM 2619 O O . PRO B 2 138 ? 18.883 55.554 39.662 1.00 26.86 119 PRO H O 1
ATOM 2623 N N . SER B 2 139 ? 17.996 57.619 39.436 1.00 28.23 120 SER H N 1
ATOM 2624 C CA . SER B 2 139 ? 16.768 57.383 40.204 1.00 32.85 120 SER H CA 1
ATOM 2625 C C . SER B 2 139 ? 15.618 57.155 39.226 1.00 30.27 120 SER H C 1
ATOM 2626 O O . SER B 2 139 ? 15.583 57.761 38.158 1.00 26.45 120 SER H O 1
ATOM 2629 N N . VAL B 2 140 ? 14.690 56.275 39.590 1.00 25.20 121 VAL H N 1
ATOM 2630 C CA . VAL B 2 140 ? 13.518 55.996 38.773 1.00 23.88 121 VAL H CA 1
ATOM 2631 C C . VAL B 2 140 ? 12.231 56.353 39.512 1.00 27.58 121 VAL H C 1
ATOM 2632 O O . VAL B 2 140 ? 11.994 55.873 40.615 1.00 26.51 121 VAL H O 1
ATOM 2636 N N . PHE B 2 141 ? 11.404 57.197 38.898 1.00 25.65 122 PHE H N 1
ATOM 2637 C CA . PHE B 2 141 ? 10.182 57.692 39.524 1.00 19.32 122 PHE H CA 1
ATOM 2638 C C . PHE B 2 141 ? 8.978 57.343 38.671 1.00 30.17 122 PHE H C 1
ATOM 2639 O O . PHE B 2 141 ? 9.047 57.416 37.435 1.00 23.84 122 PHE H O 1
ATOM 2647 N N . PRO B 2 142 ? 7.873 56.942 39.325 1.00 27.41 123 PRO H N 1
ATOM 2648 C CA . PRO B 2 142 ? 6.630 56.569 38.637 1.00 21.53 123 PRO H CA 1
ATOM 2649 C C . PRO B 2 142 ? 5.884 57.783 38.098 1.00 29.14 123 PRO H C 1
ATOM 2650 O O . PRO B 2 142 ? 5.861 58.834 38.733 1.00 29.51 123 PRO H O 1
ATOM 2654 N N . LEU B 2 143 ? 5.315 57.633 36.909 1.00 27.32 124 LEU H N 1
ATOM 2655 C CA . LEU B 2 143 ? 4.431 58.629 36.323 1.00 30.57 124 LEU H CA 1
ATOM 2656 C C . LEU B 2 143 ? 3.032 58.009 36.337 1.00 28.77 124 LEU H C 1
ATOM 2657 O O . LEU B 2 143 ? 2.638 57.292 35.410 1.00 23.56 124 LEU H O 1
ATOM 2662 N N . ALA B 2 144 ? 2.286 58.254 37.405 1.00 30.85 125 ALA H N 1
ATOM 2663 C CA . ALA B 2 144 ? 1.039 57.516 37.624 1.00 31.19 125 ALA H CA 1
ATOM 2664 C C . ALA B 2 144 ? -0.151 58.095 36.861 1.00 31.86 125 ALA H C 1
ATOM 2665 O O . ALA B 2 144 ? -0.266 59.307 36.703 1.00 32.37 125 ALA H O 1
ATOM 2667 N N . PRO B 2 145 ? -1.062 57.220 36.407 1.00 36.98 126 PRO H N 1
ATOM 2668 C CA . PRO B 2 145 ? -2.297 57.710 35.788 1.00 38.73 126 PRO H CA 1
ATOM 2669 C C . PRO B 2 145 ? -3.235 58.333 36.818 1.00 43.40 126 PRO H C 1
ATOM 2670 O O . PRO B 2 145 ? -4.293 58.839 36.435 1.00 55.81 126 PRO H O 1
ATOM 2674 N N . THR B 2 154 ? -8.918 55.754 27.456 1.00 52.46 135 THR H N 1
ATOM 2675 C CA . THR B 2 154 ? -7.470 55.679 27.250 1.00 49.39 135 THR H CA 1
ATOM 2676 C C . THR B 2 154 ? -6.679 56.501 28.265 1.00 44.54 135 THR H C 1
ATOM 2677 O O . THR B 2 154 ? -6.847 57.717 28.353 1.00 47.85 135 THR H O 1
ATOM 2681 N N . ALA B 2 155 ? -5.804 55.845 29.022 1.00 40.64 136 ALA H N 1
ATOM 2682 C CA . ALA B 2 155 ? -4.988 56.566 29.993 1.00 37.82 136 ALA H CA 1
ATOM 2683 C C . ALA B 2 155 ? -3.505 56.503 29.656 1.00 36.34 136 ALA H C 1
ATOM 2684 O O . ALA B 2 155 ? -3.078 55.684 28.842 1.00 40.21 136 ALA H O 1
ATOM 2686 N N . ALA B 2 156 ? -2.721 57.374 30.285 1.00 28.60 137 ALA H N 1
ATOM 2687 C CA . ALA B 2 156 ? -1.280 57.363 30.076 1.00 30.64 137 ALA H CA 1
ATOM 2688 C C . ALA B 2 156 ? -0.556 57.198 31.407 1.00 29.94 137 ALA H C 1
ATOM 2689 O O . ALA B 2 156 ? -1.011 57.695 32.435 1.00 27.70 137 ALA H O 1
ATOM 2691 N N . LEU B 2 157 ? 0.571 56.493 31.367 1.00 26.22 138 LEU H N 1
ATOM 2692 C CA . LEU B 2 157 ? 1.406 56.292 32.539 1.00 31.41 138 LEU H CA 1
ATOM 2693 C C . LEU B 2 157 ? 2.830 56.064 32.084 1.00 31.26 138 LEU H C 1
ATOM 2694 O O . LEU B 2 157 ? 3.078 55.814 30.893 1.00 29.11 138 LEU H O 1
ATOM 2699 N N . GLY B 2 158 ? 3.768 56.135 33.025 1.00 26.35 139 GLY H N 1
ATOM 2700 C CA . GLY B 2 158 ? 5.161 55.955 32.670 1.00 28.85 139 GLY H CA 1
ATOM 2701 C C . GLY B 2 158 ? 6.185 56.019 33.787 1.00 28.52 139 GLY H C 1
ATOM 2702 O O . GLY B 2 158 ? 5.874 55.815 34.961 1.00 25.43 139 GLY H O 1
ATOM 2703 N N . CYS B 2 159 ? 7.424 56.293 33.392 1.00 26.10 140 CYS H N 1
ATOM 2704 C CA . CYS B 2 159 ? 8.574 56.351 34.299 1.00 26.29 140 CYS H CA 1
ATOM 2705 C C . CYS B 2 159 ? 9.510 57.488 33.945 1.00 29.80 140 CYS H C 1
ATOM 2706 O O . CYS B 2 159 ? 9.822 57.719 32.759 1.00 25.31 140 CYS H O 1
ATOM 2709 N N . LEU B 2 160 ? 9.968 58.183 34.978 1.00 18.14 141 LEU H N 1
ATOM 2710 C CA . LEU B 2 160 ? 10.974 59.227 34.834 1.00 23.71 141 LEU H CA 1
ATOM 2711 C C . LEU B 2 160 ? 12.315 58.686 35.308 1.00 28.84 141 LEU H C 1
ATOM 2712 O O . LEU B 2 160 ? 12.466 58.320 36.479 1.00 28.01 141 LEU H O 1
ATOM 2717 N N . VAL B 2 161 ? 13.282 58.617 34.402 1.00 22.80 142 VAL H N 1
ATOM 2718 C CA . VAL B 2 161 ? 14.599 58.066 34.719 1.00 26.51 142 VAL H CA 1
ATOM 2719 C C . VAL B 2 161 ? 15.583 59.231 34.821 1.00 31.24 142 VAL H C 1
ATOM 2720 O O . VAL B 2 161 ? 16.044 59.765 33.800 1.00 28.83 142 VAL H O 1
ATOM 2724 N N . LYS B 2 162 ? 15.888 59.633 36.051 1.00 23.57 143 LYS H N 1
ATOM 2725 C CA . LYS B 2 162 ? 16.509 60.933 36.286 1.00 27.12 143 LYS H CA 1
ATOM 2726 C C . LYS B 2 162 ? 17.971 60.818 36.700 1.00 31.30 143 LYS H C 1
ATOM 2727 O O . LYS B 2 162 ? 18.383 59.830 37.317 1.00 30.73 143 LYS H O 1
ATOM 2733 N N . ASP B 2 163 ? 18.737 61.846 36.324 1.00 24.41 144 ASP H N 1
ATOM 2734 C CA . ASP B 2 163 ? 20.077 62.129 36.828 1.00 24.42 144 ASP H CA 1
ATOM 2735 C C . ASP B 2 163 ? 21.174 61.088 36.716 1.00 30.04 144 ASP H C 1
ATOM 2736 O O . ASP B 2 163 ? 21.852 60.801 37.703 1.00 28.62 144 ASP H O 1
ATOM 2741 N N . TYR B 2 164 ? 21.383 60.558 35.516 1.00 25.10 145 TYR H N 1
ATOM 2742 C CA . TYR B 2 164 ? 22.430 59.557 35.306 1.00 24.64 145 TYR H CA 1
ATOM 2743 C C . TYR B 2 164 ? 23.556 59.970 34.351 1.00 28.49 145 TYR H C 1
ATOM 2744 O O . TYR B 2 164 ? 23.411 60.907 33.571 1.00 31.66 145 TYR H O 1
ATOM 2753 N N . PHE B 2 165 ? 24.670 59.248 34.423 1.00 25.15 146 PHE H N 1
ATOM 2754 C CA . PHE B 2 165 ? 25.822 59.503 33.568 1.00 26.52 146 PHE H CA 1
ATOM 2755 C C . PHE B 2 165 ? 26.725 58.273 33.521 1.00 28.68 146 PHE H C 1
ATOM 2756 O O . PHE B 2 165 ? 26.953 57.614 34.549 1.00 30.28 146 PHE H O 1
ATOM 2764 N N . PRO B 2 166 ? 27.218 57.932 32.320 1.00 29.86 147 PRO H N 1
ATOM 2765 C CA . PRO B 2 166 ? 26.863 58.543 31.035 1.00 31.84 147 PRO H CA 1
ATOM 2766 C C . PRO B 2 166 ? 25.756 57.752 30.338 1.00 31.41 147 PRO H C 1
ATOM 2767 O O . PRO B 2 166 ? 25.167 56.848 30.942 1.00 27.23 147 PRO H O 1
ATOM 2771 N N . GLU B 2 167 ? 25.504 58.049 29.079 1.00 28.86 148 GLU H N 1
ATOM 2772 C CA . GLU B 2 167 ? 24.555 57.285 28.275 1.00 32.44 148 GLU H CA 1
ATOM 2773 C C . GLU B 2 167 ? 25.125 55.895 27.981 1.00 30.55 148 GLU H C 1
ATOM 2774 O O . GLU B 2 167 ? 26.312 55.724 28.050 1.00 34.51 148 GLU H O 1
ATOM 2780 N N . PRO B 2 168 ? 24.310 54.889 27.702 1.00 30.68 149 PRO H N 1
ATOM 2781 C CA . PRO B 2 168 ? 22.845 54.956 27.642 1.00 32.01 149 PRO H CA 1
ATOM 2782 C C . PRO B 2 168 ? 22.141 54.281 28.819 1.00 34.70 149 PRO H C 1
ATOM 2783 O O . PRO B 2 168 ? 22.755 53.543 29.598 1.00 33.80 149 PRO H O 1
ATOM 2787 N N . VAL B 2 169 ? 20.845 54.525 28.943 1.00 32.04 150 VAL H N 1
ATOM 2788 C CA . VAL B 2 169 ? 20.011 53.626 29.732 1.00 35.43 150 VAL H CA 1
ATOM 2789 C C . VAL B 2 169 ? 19.050 52.947 28.770 1.00 34.56 150 VAL H C 1
ATOM 2790 O O . VAL B 2 169 ? 18.709 53.505 27.727 1.00 37.29 150 VAL H O 1
ATOM 2794 N N . THR B 2 170 ? 18.621 51.742 29.112 1.00 29.89 151 THR H N 1
ATOM 2795 C CA . THR B 2 170 ? 17.598 51.072 28.327 1.00 36.34 151 THR H CA 1
ATOM 2796 C C . THR B 2 170 ? 16.352 50.863 29.179 1.00 33.63 151 THR H C 1
ATOM 2797 O O . THR B 2 170 ? 16.443 50.680 30.394 1.00 27.88 151 THR H O 1
ATOM 2801 N N . VAL B 2 171 ? 15.192 50.917 28.530 1.00 31.17 152 VAL H N 1
ATOM 2802 C CA . VAL B 2 171 ? 13.912 50.743 29.197 1.00 31.70 152 VAL H CA 1
ATOM 2803 C C . VAL B 2 171 ? 13.024 49.756 28.446 1.00 32.12 152 VAL H C 1
ATOM 2804 O O . VAL B 2 171 ? 12.754 49.954 27.262 1.00 29.14 152 VAL H O 1
ATOM 2808 N N . SER B 2 172 ? 12.584 48.695 29.121 1.00 30.22 153 SER H N 1
ATOM 2809 C CA . SER B 2 172 ? 11.481 47.878 28.612 1.00 36.13 153 SER H CA 1
ATOM 2810 C C . SER B 2 172 ? 10.284 47.932 29.571 1.00 36.76 153 SER H C 1
ATOM 2811 O O . SER B 2 172 ? 10.404 48.420 30.701 1.00 35.33 153 SER H O 1
ATOM 2814 N N . TRP B 2 173 ? 9.132 47.440 29.122 1.00 32.15 154 TRP H N 1
ATOM 2815 C CA . TRP B 2 173 ? 7.958 47.344 29.995 1.00 34.43 154 TRP H CA 1
ATOM 2816 C C . TRP B 2 173 ? 7.500 45.883 30.151 1.00 39.89 154 TRP H C 1
ATOM 2817 O O . TRP B 2 173 ? 7.412 45.131 29.160 1.00 33.46 154 TRP H O 1
ATOM 2828 N N . ASN B 2 174 ? 7.236 45.494 31.401 1.00 37.84 155 ASN H N 1
ATOM 2829 C CA . ASN B 2 174 ? 6.813 44.136 31.739 1.00 36.97 155 ASN H CA 1
ATOM 2830 C C . ASN B 2 174 ? 7.732 43.087 31.146 1.00 37.44 155 ASN H C 1
ATOM 2831 O O . ASN B 2 174 ? 7.275 42.123 30.517 1.00 36.77 155 ASN H O 1
ATOM 2836 N N . SER B 2 175 ? 9.029 43.293 31.349 1.00 35.61 156 SER H N 1
ATOM 2837 C CA . SER B 2 175 ? 10.068 42.414 30.819 1.00 37.13 156 SER H CA 1
ATOM 2838 C C . SER B 2 175 ? 9.949 42.203 29.308 1.00 41.54 156 SER H C 1
ATOM 2839 O O . SER B 2 175 ? 10.356 41.164 28.794 1.00 44.30 156 SER H O 1
ATOM 2842 N N . GLY B 2 176 ? 9.394 43.185 28.602 1.00 39.41 157 GLY H N 1
ATOM 2843 C CA . GLY B 2 176 ? 9.351 43.143 27.150 1.00 40.51 157 GLY H CA 1
ATOM 2844 C C . GLY B 2 176 ? 8.021 42.695 26.568 1.00 43.54 157 GLY H C 1
ATOM 2845 O O . GLY B 2 176 ? 7.819 42.742 25.353 1.00 43.24 157 GLY H O 1
ATOM 2846 N N . ALA B 2 177 ? 7.108 42.275 27.438 1.00 42.93 158 ALA H N 1
ATOM 2847 C CA . ALA B 2 177 ? 5.819 41.739 27.009 1.00 41.75 158 ALA H CA 1
ATOM 2848 C C . ALA B 2 177 ? 4.858 42.839 26.568 1.00 43.62 158 ALA H C 1
ATOM 2849 O O . ALA B 2 177 ? 3.911 42.586 25.821 1.00 43.90 158 ALA H O 1
ATOM 2851 N N . LEU B 2 178 ? 5.097 44.060 27.041 1.00 38.17 159 LEU H N 1
ATOM 2852 C CA . LEU B 2 178 ? 4.318 45.219 26.609 1.00 40.68 159 LEU H CA 1
ATOM 2853 C C . LEU B 2 178 ? 5.145 46.162 25.728 1.00 35.93 159 LEU H C 1
ATOM 2854 O O . LEU B 2 178 ? 6.056 46.835 26.217 1.00 39.66 159 LEU H O 1
ATOM 2859 N N . THR B 2 179 ? 4.841 46.205 24.433 1.00 38.59 160 THR H N 1
ATOM 2860 C CA . THR B 2 179 ? 5.585 47.058 23.509 1.00 38.18 160 THR H CA 1
ATOM 2861 C C . THR B 2 179 ? 4.702 47.999 22.701 1.00 32.53 160 THR H C 1
ATOM 2862 O O . THR B 2 179 ? 5.157 49.056 22.267 1.00 35.73 160 THR H O 1
ATOM 2866 N N . SER B 2 180 ? 3.442 47.618 22.506 1.00 39.28 161 SER H N 1
ATOM 2867 C CA . SER B 2 180 ? 2.486 48.453 21.777 1.00 40.71 161 SER H CA 1
ATOM 2868 C C . SER B 2 180 ? 2.098 49.705 22.557 1.00 38.11 161 SER H C 1
ATOM 2869 O O . SER B 2 180 ? 1.586 49.615 23.671 1.00 40.96 161 SER H O 1
ATOM 2872 N N . GLY B 2 181 ? 2.325 5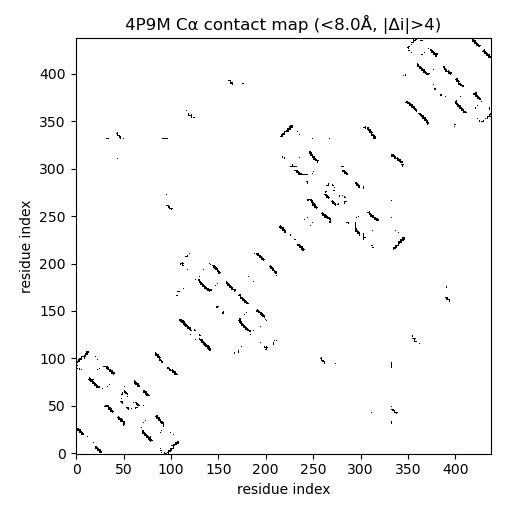0.869 21.956 1.00 39.92 162 GLY H N 1
ATOM 2873 C CA . GLY B 2 181 ? 1.907 52.135 22.539 1.00 34.19 162 GLY H CA 1
ATOM 2874 C C . GLY B 2 181 ? 2.968 52.722 23.449 1.00 36.92 162 GLY H C 1
ATOM 2875 O O . GLY B 2 181 ? 2.740 53.729 24.119 1.00 34.32 162 GLY H O 1
ATOM 2876 N N . VAL B 2 182 ? 4.133 52.083 23.476 1.00 37.15 163 VAL H N 1
ATOM 2877 C CA . VAL B 2 182 ? 5.255 52.560 24.275 1.00 36.42 163 VAL H CA 1
ATOM 2878 C C . VAL B 2 182 ? 6.098 53.595 23.523 1.00 37.15 163 VAL H C 1
ATOM 2879 O O . VAL B 2 182 ? 6.488 53.373 22.374 1.00 35.89 163 VAL H O 1
ATOM 2883 N N . HIS B 2 183 ? 6.355 54.723 24.185 1.00 31.86 164 HIS H N 1
ATOM 2884 C CA . HIS B 2 183 ? 7.257 55.772 23.697 1.00 30.18 164 HIS H CA 1
ATOM 2885 C C . HIS B 2 183 ? 8.377 56.065 24.709 1.00 29.28 164 HIS H C 1
ATOM 2886 O O . HIS B 2 183 ? 8.125 56.582 25.805 1.00 25.22 164 HIS H O 1
ATOM 2893 N N . THR B 2 184 ? 9.609 55.740 24.339 1.00 31.68 165 THR H N 1
ATOM 2894 C CA . THR B 2 184 ? 10.764 56.069 25.159 1.00 32.54 165 THR H CA 1
ATOM 2895 C C . THR B 2 184 ? 11.542 57.213 24.512 1.00 28.18 165 THR H C 1
ATOM 2896 O O . THR B 2 184 ? 12.108 57.055 23.432 1.00 28.97 165 THR H O 1
ATOM 2900 N N . PHE B 2 185 ? 11.548 58.367 25.172 1.00 24.61 166 PHE H N 1
ATOM 2901 C CA . PHE B 2 185 ? 12.082 59.604 24.589 1.00 26.79 166 PHE H CA 1
ATOM 2902 C C . PHE B 2 185 ? 13.604 59.664 24.617 1.00 31.14 166 PHE H C 1
ATOM 2903 O O . PHE B 2 185 ? 14.230 59.075 25.513 1.00 27.12 166 PHE H O 1
ATOM 2911 N N . PRO B 2 186 ? 14.210 60.363 23.630 1.00 25.08 167 PRO H N 1
ATOM 2912 C CA . PRO B 2 186 ? 15.652 60.582 23.714 1.00 27.46 167 PRO H CA 1
ATOM 2913 C C . PRO B 2 186 ? 16.004 61.312 25.012 1.00 29.07 167 PRO H C 1
ATOM 2914 O O . PRO B 2 186 ? 15.259 62.177 25.469 1.00 26.51 167 PRO H O 1
ATOM 2918 N N . ALA B 2 187 ? 17.132 60.942 25.596 1.00 24.41 168 ALA H N 1
ATOM 2919 C CA . ALA B 2 187 ? 17.634 61.595 26.795 1.00 27.03 168 ALA H CA 1
ATOM 2920 C C . ALA B 2 187 ? 17.895 63.070 26.538 1.00 26.89 168 ALA H C 1
ATOM 2921 O O . ALA B 2 187 ? 18.246 63.468 25.420 1.00 27.57 168 ALA H O 1
ATOM 2923 N N . VAL B 2 188 ? 17.702 63.891 27.563 1.00 25.20 169 VAL H N 1
ATOM 2924 C CA . VAL B 2 188 ? 18.115 65.289 27.497 1.00 26.40 169 VAL H CA 1
ATOM 2925 C C . VAL B 2 188 ? 19.240 65.520 28.483 1.00 27.37 169 VAL H C 1
ATOM 2926 O O . VAL B 2 188 ? 19.325 64.832 29.497 1.00 24.57 169 VAL H O 1
ATOM 2930 N N . LEU B 2 189 ? 20.092 66.496 28.186 1.00 25.39 170 LEU H N 1
ATOM 2931 C CA . LEU B 2 189 ? 21.192 66.843 29.065 1.00 28.30 170 LEU H CA 1
ATOM 2932 C C . LEU B 2 189 ? 20.776 68.051 29.905 1.00 30.92 170 LEU H C 1
ATOM 2933 O O . LEU B 2 189 ? 20.426 69.107 29.377 1.00 29.12 170 LEU H O 1
ATOM 2938 N N . GLN B 2 190 ? 20.792 67.888 31.220 1.00 24.22 171 GLN H N 1
ATOM 2939 C CA . GLN B 2 190 ? 20.270 68.934 32.099 1.00 31.84 171 GLN H CA 1
ATOM 2940 C C . GLN B 2 190 ? 21.377 69.937 32.394 1.00 31.45 171 GLN H C 1
ATOM 2941 O O . GLN B 2 190 ? 22.526 69.704 32.049 1.00 28.40 171 GLN H O 1
ATOM 2947 N N . SER B 2 191 ? 21.048 71.008 33.079 1.00 34.68 172 SER H N 1
ATOM 2948 C CA . SER B 2 191 ? 22.027 72.016 33.466 1.00 39.44 172 SER H CA 1
ATOM 2949 C C . SER B 2 191 ? 23.079 71.472 34.418 1.00 34.12 172 SER H C 1
ATOM 2950 O O . SER B 2 191 ? 24.129 72.033 34.544 1.00 36.93 172 SER H O 1
ATOM 2953 N N . SER B 2 192 ? 22.745 70.410 35.121 1.00 32.57 173 SER H N 1
ATOM 2954 C CA . SER B 2 192 ? 23.646 69.753 36.054 1.00 34.95 173 SER H CA 1
ATOM 2955 C C . SER B 2 192 ? 24.697 68.882 35.406 1.00 37.04 173 SER H C 1
ATOM 2956 O O . SER B 2 192 ? 25.475 68.249 36.079 1.00 40.53 173 SER H O 1
ATOM 2959 N N . GLY B 2 193 ? 24.648 68.816 34.091 1.00 34.02 174 GLY H N 1
ATOM 2960 C CA . GLY B 2 193 ? 25.465 67.936 33.302 1.00 29.25 174 GLY H CA 1
ATOM 2961 C C . GLY B 2 193 ? 25.159 66.461 33.406 1.00 32.51 174 GLY H C 1
ATOM 2962 O O . GLY B 2 193 ? 25.901 65.659 32.922 1.00 30.78 174 GLY H O 1
ATOM 2963 N N . LEU B 2 194 ? 24.044 66.120 34.023 1.00 29.29 175 LEU H N 1
ATOM 2964 C CA . LEU B 2 194 ? 23.549 64.758 34.041 1.00 26.38 175 LEU H CA 1
ATOM 2965 C C . LEU B 2 194 ? 22.365 64.588 33.091 1.00 27.19 175 LEU H C 1
ATOM 2966 O O . LEU B 2 194 ? 21.666 65.529 32.812 1.00 26.29 175 LEU H O 1
ATOM 2971 N N . TYR B 2 195 ? 22.145 63.369 32.621 1.00 27.11 176 TYR H N 1
ATOM 2972 C CA . TYR B 2 195 ? 21.014 63.098 31.720 1.00 27.34 176 TYR H CA 1
ATOM 2973 C C . TYR B 2 195 ? 19.743 62.730 32.463 1.00 31.52 176 TYR H C 1
ATOM 2974 O O . TYR B 2 195 ? 19.776 62.292 33.610 1.00 21.38 176 TYR H O 1
ATOM 2983 N N . SER B 2 196 ? 18.627 62.889 31.768 1.00 22.93 177 SER H N 1
ATOM 2984 C CA . SER B 2 196 ? 17.337 62.421 32.215 1.00 24.14 177 SER H CA 1
ATOM 2985 C C . SER B 2 196 ? 16.500 62.016 30.990 1.00 28.77 177 SER H C 1
ATOM 2986 O O . SER B 2 196 ? 16.623 62.616 29.927 1.00 24.19 177 SER H O 1
ATOM 2989 N N . LEU B 2 197 ? 15.667 60.996 31.139 1.00 24.85 178 LEU H N 1
ATOM 2990 C CA . LEU B 2 197 ? 14.703 60.641 30.109 1.00 30.04 178 LEU H CA 1
ATOM 2991 C C . LEU B 2 197 ? 13.429 60.149 30.737 1.00 29.80 178 LEU H C 1
ATOM 2992 O O . LEU B 2 197 ? 13.405 59.727 31.901 1.00 26.05 178 LEU H O 1
ATOM 2997 N N . SER B 2 198 ? 12.369 60.140 29.952 1.00 21.92 179 SER H N 1
ATOM 2998 C CA . SER B 2 198 ? 11.180 59.445 30.413 1.00 25.10 179 SER H CA 1
ATOM 2999 C C . SER B 2 198 ? 10.709 58.430 29.372 1.00 30.83 179 SER H C 1
ATOM 3000 O O . SER B 2 198 ? 11.075 58.493 28.181 1.00 25.23 179 SER H O 1
ATOM 3003 N N . SER B 2 199 ? 9.935 57.464 29.856 1.00 25.13 180 SER H N 1
ATOM 3004 C CA . SER B 2 199 ? 9.290 56.453 29.028 1.00 27.82 180 SER H CA 1
ATOM 3005 C C . SER B 2 199 ? 7.815 56.418 29.386 1.00 28.09 180 SER H C 1
ATOM 3006 O O . SER B 2 199 ? 7.467 56.375 30.574 1.00 28.40 180 SER H O 1
ATOM 3009 N N . VAL B 2 200 ? 6.946 56.452 28.375 1.00 28.58 181 VAL H N 1
ATOM 3010 C CA . VAL B 2 200 ? 5.498 56.423 28.609 1.00 27.46 181 VAL H CA 1
ATOM 3011 C C . VAL B 2 200 ? 4.762 55.361 27.795 1.00 31.92 181 VAL H C 1
ATOM 3012 O O . VAL B 2 200 ? 5.254 54.881 26.770 1.00 34.13 181 VAL H O 1
ATOM 3016 N N . VAL B 2 201 ? 3.589 54.974 28.285 1.00 30.93 182 VAL H N 1
ATOM 3017 C CA . VAL B 2 201 ? 2.722 54.023 27.589 1.00 36.96 182 VAL H CA 1
ATOM 3018 C C . VAL B 2 201 ? 1.284 54.517 27.646 1.00 36.29 182 VAL H C 1
ATOM 3019 O O . VAL B 2 201 ? 0.858 55.046 28.668 1.00 35.39 182 VAL H O 1
ATOM 3023 N N . THR B 2 202 ? 0.534 54.347 26.559 1.00 34.22 183 THR H N 1
ATOM 3024 C CA . THR B 2 202 ? -0.903 54.583 26.611 1.00 35.32 183 THR H CA 1
ATOM 3025 C C . THR B 2 202 ? -1.640 53.253 26.664 1.00 42.14 183 THR H C 1
ATOM 3026 O O . THR B 2 202 ? -1.312 52.309 25.940 1.00 38.95 183 THR H O 1
ATOM 3030 N N . VAL B 2 203 ? -2.629 53.184 27.550 1.00 43.79 184 VAL H N 1
ATOM 3031 C CA . VAL B 2 203 ? -3.384 51.962 27.799 1.00 44.82 184 VAL H CA 1
ATOM 3032 C C . VAL B 2 203 ? -4.871 52.283 27.965 1.00 47.27 184 VAL H C 1
ATOM 3033 O O . VAL B 2 203 ? -5.230 53.429 28.246 1.00 48.94 184 VAL H O 1
ATOM 3037 N N . PRO B 2 204 ? -5.746 51.281 27.779 1.00 55.22 185 PRO H N 1
ATOM 3038 C CA . PRO B 2 204 ? -7.167 51.542 28.041 1.00 50.61 185 PRO H CA 1
ATOM 3039 C C . PRO B 2 204 ? -7.430 51.788 29.523 1.00 53.24 185 PRO H C 1
ATOM 3040 O O . PRO B 2 204 ? -6.908 51.055 30.365 1.00 53.44 185 PRO H O 1
ATOM 3044 N N . SER B 2 205 ? -8.229 52.804 29.832 1.00 50.16 186 SER H N 1
ATOM 3045 C CA . SER B 2 205 ? -8.517 53.154 31.214 1.00 50.65 186 SER H CA 1
ATOM 3046 C C . SER B 2 205 ? -9.121 51.994 31.999 1.00 55.39 186 SER H C 1
ATOM 3047 O O . SER B 2 205 ? -8.929 51.902 33.208 1.00 56.79 186 SER H O 1
ATOM 3050 N N . SER B 2 206 ? -9.822 51.100 31.305 1.00 58.40 187 SER H N 1
ATOM 3051 C CA . SER B 2 206 ? -10.555 50.011 31.951 1.00 57.17 187 SER H CA 1
ATOM 3052 C C . SER B 2 206 ? -9.656 49.033 32.713 1.00 55.62 187 SER H C 1
ATOM 3053 O O . SER B 2 206 ? -10.023 48.564 33.790 1.00 60.35 187 SER H O 1
ATOM 3056 N N . SER B 2 207 ? -8.484 48.736 32.160 1.00 59.67 188 SER H N 1
ATOM 3057 C CA . SER B 2 207 ? -7.596 47.710 32.711 1.00 60.35 188 SER H CA 1
ATOM 3058 C C . SER B 2 207 ? -6.723 48.200 33.863 1.00 58.02 188 SER H C 1
ATOM 3059 O O . SER B 2 207 ? -5.925 47.442 34.416 1.00 55.25 188 SER H O 1
ATOM 3062 N N . LEU B 2 208 ? -6.889 49.453 34.243 1.00 57.35 189 LEU H N 1
ATOM 3063 C CA . LEU B 2 208 ? -5.955 50.116 35.138 1.00 57.12 189 LEU H CA 1
ATOM 3064 C C . LEU B 2 208 ? -5.845 49.478 36.507 1.00 56.74 189 LEU H C 1
ATOM 3065 O O . LEU B 2 208 ? -4.840 49.587 37.160 1.00 61.83 189 LEU H O 1
ATOM 3070 N N . GLY B 2 209 ? -6.900 48.853 36.966 1.00 55.72 190 GLY H N 1
ATOM 3071 C CA . GLY B 2 209 ? -6.867 48.217 38.270 1.00 58.04 190 GLY H CA 1
ATOM 3072 C C . GLY B 2 209 ? -6.721 46.711 38.144 1.00 57.73 190 GLY H C 1
ATOM 3073 O O . GLY B 2 209 ? -6.602 46.007 39.146 1.00 54.34 190 GLY H O 1
ATOM 3074 N N . THR B 2 210 ? -6.718 46.238 36.899 1.00 56.36 191 THR H N 1
ATOM 3075 C CA . THR B 2 210 ? -6.718 44.815 36.561 1.00 58.45 191 THR H CA 1
ATOM 3076 C C . THR B 2 210 ? -5.357 44.362 36.066 1.00 56.54 191 THR H C 1
ATOM 3077 O O . THR B 2 210 ? -4.969 43.200 36.221 1.00 53.10 191 THR H O 1
ATOM 3081 N N . GLN B 2 211 ? -4.643 45.292 35.445 1.00 58.53 192 GLN H N 1
ATOM 3082 C CA . GLN B 2 211 ? -3.378 44.973 34.818 1.00 54.23 192 GLN H CA 1
ATOM 3083 C C . GLN B 2 211 ? -2.224 45.593 35.596 1.00 52.75 192 GLN H C 1
ATOM 3084 O O . GLN B 2 211 ? -2.363 46.652 36.197 1.00 53.29 192 GLN H O 1
ATOM 3090 N N . THR B 2 212 ? -1.089 44.906 35.599 1.00 53.11 193 THR H N 1
ATOM 3091 C CA . THR B 2 212 ? 0.106 45.385 36.275 1.00 48.93 193 THR H CA 1
ATOM 3092 C C . THR B 2 212 ? 1.098 45.974 35.249 1.00 45.78 193 THR H C 1
ATOM 3093 O O . THR B 2 212 ? 1.300 45.411 34.172 1.00 47.37 193 THR H O 1
ATOM 3097 N N . TYR B 2 213 ? 1.686 47.125 35.571 1.00 42.82 194 TYR H N 1
ATOM 3098 C CA . TYR B 2 213 ? 2.659 47.765 34.683 1.00 40.25 194 TYR H CA 1
ATOM 3099 C C . TYR B 2 213 ? 3.950 48.049 35.431 1.00 39.89 194 TYR H C 1
ATOM 3100 O O . TYR B 2 213 ? 3.949 48.763 36.436 1.00 36.89 194 TYR H O 1
ATOM 3109 N N . ILE B 2 214 ? 5.054 47.495 34.945 1.00 35.01 195 ILE H N 1
ATOM 3110 C CA . ILE B 2 214 ? 6.344 47.762 35.560 1.00 35.08 195 ILE H CA 1
ATOM 3111 C C . ILE B 2 214 ? 7.378 48.110 34.508 1.00 36.06 195 ILE H C 1
ATOM 3112 O O . ILE B 2 214 ? 7.457 47.456 33.465 1.00 35.47 195 ILE H O 1
ATOM 3117 N N . CYS B 2 215 ? 8.144 49.173 34.758 1.00 32.74 196 CYS H N 1
ATOM 3118 C CA . CYS B 2 215 ? 9.183 49.552 33.820 1.00 31.12 196 CYS H CA 1
ATOM 3119 C C . CYS B 2 215 ? 10.510 49.021 34.313 1.00 34.64 196 CYS H C 1
ATOM 3120 O O . CYS B 2 215 ? 10.853 49.184 35.482 1.00 34.21 196 CYS H O 1
ATOM 3123 N N . ASN B 2 216 ? 11.224 48.353 33.410 1.00 32.35 197 ASN H N 1
ATOM 3124 C CA . ASN B 2 216 ? 12.520 47.741 33.692 1.00 35.60 197 ASN H CA 1
ATOM 3125 C C . ASN B 2 216 ? 13.611 48.647 33.132 1.00 34.73 197 ASN H C 1
ATOM 3126 O O . ASN B 2 216 ? 13.733 48.811 31.901 1.00 24.95 197 ASN H O 1
ATOM 3131 N N . VAL B 2 217 ? 14.386 49.239 34.039 1.00 28.80 198 VAL H N 1
ATOM 3132 C CA . VAL B 2 217 ? 15.426 50.193 33.684 1.00 30.16 198 VAL H CA 1
ATOM 3133 C C . VAL B 2 217 ? 16.821 49.595 33.872 1.00 34.55 198 VAL H C 1
ATOM 3134 O O . VAL B 2 217 ? 17.127 48.994 34.918 1.00 30.60 198 VAL H O 1
ATOM 3138 N N . ASN B 2 218 ? 17.676 49.772 32.869 1.00 28.56 199 ASN H N 1
ATOM 3139 C CA . ASN B 2 218 ? 19.029 49.223 32.933 1.00 34.98 199 ASN H CA 1
ATOM 3140 C C . ASN B 2 218 ? 20.080 50.270 32.593 1.00 34.38 199 ASN H C 1
ATOM 3141 O O . ASN B 2 218 ? 20.085 50.819 31.493 1.00 36.00 199 ASN H O 1
ATOM 3146 N N . HIS B 2 219 ? 20.958 50.552 33.551 1.00 29.36 200 HIS H N 1
ATOM 3147 C CA . HIS B 2 219 ? 22.096 51.438 33.333 1.00 31.54 200 HIS H CA 1
ATOM 3148 C C . HIS B 2 219 ? 23.363 50.635 33.557 1.00 36.93 200 HIS H C 1
ATOM 3149 O O . HIS B 2 219 ? 23.801 50.443 34.697 1.00 32.45 200 HIS H O 1
ATOM 3156 N N . LYS B 2 220 ? 23.940 50.144 32.466 1.00 33.43 201 LYS H N 1
ATOM 3157 C CA . LYS B 2 220 ? 25.076 49.246 32.580 1.00 41.18 201 LYS H CA 1
ATOM 3158 C C . LYS B 2 220 ? 26.374 49.900 33.077 1.00 33.68 201 LYS H C 1
ATOM 3159 O O . LYS B 2 220 ? 27.110 49.248 33.806 1.00 32.04 201 LYS H O 1
ATOM 3165 N N . PRO B 2 221 ? 26.651 51.179 32.719 1.00 32.75 202 PRO H N 1
ATOM 3166 C CA . PRO B 2 221 ? 27.932 51.736 33.182 1.00 29.80 202 PRO H CA 1
ATOM 3167 C C . PRO B 2 221 ? 28.058 51.846 34.707 1.00 37.57 202 PRO H C 1
ATOM 3168 O O . PRO B 2 221 ? 29.174 51.906 35.218 1.00 37.48 202 PRO H O 1
ATOM 3172 N N . SER B 2 222 ? 26.931 51.874 35.417 1.00 33.03 203 SER H N 1
ATOM 3173 C CA . SER B 2 222 ? 26.947 51.946 36.881 1.00 35.10 203 SER H CA 1
ATOM 3174 C C . SER B 2 222 ? 26.504 50.610 37.483 1.00 40.50 203 SER H C 1
ATOM 3175 O O . SER B 2 222 ? 26.383 50.474 38.701 1.00 43.13 203 SER H O 1
ATOM 3178 N N . ASN B 2 223 ? 26.261 49.638 36.605 1.00 37.11 204 ASN H N 1
ATOM 3179 C CA . ASN B 2 223 ? 25.762 48.313 36.974 1.00 40.77 204 ASN H CA 1
ATOM 3180 C C . ASN B 2 223 ? 24.444 48.395 37.735 1.00 45.52 204 ASN H C 1
ATOM 3181 O O . ASN B 2 223 ? 24.223 47.676 38.710 1.00 43.48 204 ASN H O 1
ATOM 3186 N N . THR B 2 224 ? 23.564 49.279 37.283 1.00 36.61 205 THR H N 1
ATOM 3187 C CA . THR B 2 224 ? 22.325 49.532 38.001 1.00 35.00 205 THR H CA 1
ATOM 3188 C C . THR B 2 224 ? 21.162 48.932 37.231 1.00 37.42 205 THR H C 1
ATOM 3189 O O . THR B 2 224 ? 21.059 49.094 36.013 1.00 36.40 205 THR H O 1
ATOM 3193 N N . LYS B 2 225 ? 20.301 48.214 37.937 1.00 34.30 206 LYS H N 1
ATOM 3194 C CA . LYS B 2 225 ? 19.094 47.667 37.335 1.00 38.30 206 LYS H CA 1
ATOM 3195 C C . LYS B 2 225 ? 17.933 47.807 38.301 1.00 40.49 206 LYS H C 1
ATOM 3196 O O . LYS B 2 225 ? 17.982 47.272 39.402 1.00 40.72 206 LYS H O 1
ATOM 3202 N N . VAL B 2 226 ? 16.896 48.536 37.905 1.00 35.39 207 VAL H N 1
ATOM 3203 C CA . VAL B 2 226 ? 15.726 48.661 38.761 1.00 36.91 207 VAL H CA 1
ATOM 3204 C C . VAL B 2 226 ? 14.457 48.253 38.019 1.00 39.10 207 VAL H C 1
ATOM 3205 O O . VAL B 2 226 ? 14.360 48.368 36.790 1.00 39.55 207 VAL H O 1
ATOM 3209 N N . ASP B 2 227 ? 13.505 47.747 38.794 1.00 33.20 208 ASP H N 1
ATOM 3210 C CA . ASP B 2 227 ? 12.187 47.362 38.311 1.00 36.60 208 ASP H CA 1
ATOM 3211 C C . ASP B 2 227 ? 11.126 48.141 39.074 1.00 38.30 208 ASP H C 1
ATOM 3212 O O . ASP B 2 227 ? 10.897 47.873 40.242 1.00 38.77 208 ASP H O 1
ATOM 3217 N N . LYS B 2 228 ? 10.489 49.102 38.438 1.00 37.62 209 LYS H N 1
ATOM 3218 C CA . LYS B 2 228 ? 9.530 49.909 39.151 1.00 35.98 209 LYS H CA 1
ATOM 3219 C C . LYS B 2 228 ? 8.079 49.670 38.759 1.00 41.56 209 LYS H C 1
ATOM 3220 O O . LYS B 2 228 ? 7.682 49.885 37.636 1.00 33.98 209 LYS H O 1
ATOM 3226 N N . ARG B 2 229 ? 7.292 49.252 39.737 1.00 37.48 210 ARG H N 1
ATOM 3227 C CA . ARG B 2 229 ? 5.844 49.088 39.571 1.00 37.43 210 ARG H CA 1
ATOM 3228 C C . ARG B 2 229 ? 5.158 50.446 39.473 1.00 35.71 210 ARG H C 1
ATOM 3229 O O . ARG B 2 229 ? 5.359 51.305 40.333 1.00 39.51 210 ARG H O 1
ATOM 3230 N N . VAL B 2 230 ? 4.323 50.635 38.476 1.00 34.98 211 VAL H N 1
ATOM 3231 C CA . VAL B 2 230 ? 3.589 51.872 38.354 1.00 35.87 211 VAL H CA 1
ATOM 3232 C C . VAL B 2 230 ? 2.105 51.727 38.644 1.00 41.46 211 VAL H C 1
ATOM 3233 O O . VAL B 2 230 ? 1.375 51.183 37.848 1.00 40.67 211 VAL H O 1
ATOM 3237 N N . GLU B 2 231 ? 1.683 52.233 39.790 1.00 36.76 212 GLU H N 1
ATOM 3238 C CA . GLU B 2 231 ? 0.307 52.110 40.284 1.00 43.26 212 GLU H CA 1
ATOM 3239 C C . GLU B 2 231 ? -0.507 53.367 40.191 1.00 43.35 212 GLU H C 1
ATOM 3240 O O . GLU B 2 231 ? 0.001 54.434 40.415 1.00 41.60 212 GLU H O 1
ATOM 3242 N N . PRO B 2 232 ? -1.851 53.190 39.840 1.00 47.59 213 PRO H N 1
ATOM 3243 C CA . PRO B 2 232 ? -2.680 54.371 40.108 1.00 50.47 213 PRO H CA 1
ATOM 3244 C C . PRO B 2 232 ? -2.638 54.744 41.577 1.00 51.10 213 PRO H C 1
ATOM 3245 O O . PRO B 2 232 ? -2.883 55.897 41.862 1.00 55.09 213 PRO H O 1
#

B-factor: mean 35.1, std 9.34, range [12.92, 100.17]

Sequence (438 aa):
DIQMTQSPSTLSASIGDTVRISCRASQSITGNWVAWYQQRPGKAPRLLIYRGAALLGGVPSRFSGSAAGTDFTLTIGNLQAEDFGTFYCQQYDTYPGTFGQGTKVEVKRTVAAPSVFIFPPSDEQLKSGTASVVCLLNNFYPREAKVQWKVDNALQSGNSQESVTEQDSKDSTYSLSSTLTLSKADYEKHKVYACEVTHQGLSSPVTKSFNRGEQIHLVQSGTEVKKPGSSVTVSCKAYGVNTFGLYAVNWVRQAPGQSLEYIGQIWRWKSSASHHFRGRVLISAVDLTGSSPPISSLEIKNLTSDDTAVYFCTTTSTYDKWSGLHHDGVMAFSSWGQGTLISVSAASTKGPSVFPLAPTAALGCLVKDYFPEPVTVSWNSGALTSGVHTFPAVLQSSGLYSLSSVVTVPSSSLGTQTYICNVNHKPSNTKVDKRVEP

Solvent-accessible surface area: 19886 Å² total; per-residue (Å²): 119,8,103,13,95,16,60,58,88,79,32,54,4,48,118,41,56,99,9,65,0,32,0,144,3,71,113,86,10,136,20,60,29,0,0,1,1,11,23,109,82,93,50,27,5,99,4,1,0,39,94,5,61,36,67,47,70,76,12,43,101,65,5,51,15,55,58,74,75,46,39,3,34,0,44,0,18,90,0,62,72,89,3,28,3,29,0,12,0,0,0,0,38,52,103,16,8,30,21,0,86,11,0,58,1,18,43,120,71,104,73,22,45,10,58,11,43,31,7,61,12,19,125,86,2,28,69,76,40,47,0,3,0,0,0,0,0,8,54,0,9,21,111,131,36,114,18,51,7,64,11,64,124,54,105,47,96,89,43,50,73,79,14,33,19,107,34,55,125,69,60,17,7,5,0,7,5,0,27,1,47,25,59,73,78,81,8,72,55,71,129,45,0,13,0,37,0,40,16,132,30,33,125,65,82,44,72,86,62,35,94,68,80,116,116,65,124,7,54,23,28,53,90,52,65,62,54,78,52,32,56,10,75,0,24,4,58,1,101,51,5,116,37,4,39,67,44,0,2,1,0,0,22,22,33,100,84,107,31,11,70,16,1,0,14,12,80,68,123,60,64,55,15,9,92,122,4,186,85,58,14,108,14,61,14,86,56,79,124,72,129,24,22,8,43,1,22,0,41,3,85,96,0,79,92,53,3,30,1,45,0,5,1,0,3,0,41,31,169,67,158,208,34,4,19,22,55,122,7,17,5,0,4,32,23,31,1,62,22,2,70,0,16,14,28,89,31,88,90,112,25,14,55,11,19,18,7,46,64,118,16,4,1,0,0,6,0,19,42,0,7,25,84,86,15,85,28,46,3,41,103,36,95,38,100,94,38,39,29,58,4,72,27,35,97,27,128,75,25,30,31,8,16,6,0,1,0,30,7,83,68,100,25,31,82,118,92,88,16,58,0,30,1,54,0,163,62,34,140,35,133,36,83,44,44,8,73,111

Radius of gyration: 24.66 Å; Cα contacts (8 Å, |Δi|>4): 1100; chains: 2; bounding box: 62×42×63 Å

Nearest PDB structures (foldseek):
  6mtp-assembly2_B  TM=9.819E-01  e=6.606E-37  Homo sapiens
  6wos-assembly1_L  TM=9.741E-01  e=3.152E-37  Homo sapiens
  5i1k-assembly1_L  TM=9.717E-01  e=6.266E-37  Homo sapiens
  8b9v-assembly1_L  TM=9.078E-01  e=3.152E-37  Homo sapiens
  6qkd-assembly4_O  TM=8.836E-01  e=7.742E-37  Lama glama